Protein AF-A0A916WKF0-F1 (afdb_monomer)

Solvent-accessible surface area (backbone atoms only — not comparable to full-atom values): 34618 Å² total; per-residue (Å²): 135,82,77,78,76,77,74,80,79,65,36,36,60,25,12,51,40,21,53,18,44,50,30,34,51,40,19,74,71,40,37,93,78,22,46,13,5,66,53,19,56,45,38,47,33,17,52,50,20,20,54,53,40,40,52,51,55,50,40,33,71,77,66,76,47,75,62,64,48,57,53,49,24,54,49,45,71,58,48,49,66,57,54,53,48,52,47,52,51,53,50,54,49,38,71,71,74,48,52,72,52,57,35,35,53,52,31,49,46,48,23,33,37,67,68,44,41,25,18,62,59,54,37,68,43,88,65,43,97,85,48,97,62,92,70,62,75,53,57,79,36,21,61,55,12,35,51,53,50,46,63,55,47,51,59,51,52,51,43,50,38,43,68,73,47,43,92,46,24,84,62,49,49,59,50,54,43,51,51,49,23,54,54,10,42,53,47,6,38,55,30,36,75,70,73,42,44,47,20,70,38,31,49,64,26,50,44,24,40,23,33,47,12,28,48,48,24,49,46,63,70,72,49,81,78,77,76,56,72,65,61,31,33,52,37,13,48,53,10,51,52,31,37,55,48,40,23,62,69,35,41,91,85,46,73,58,44,33,72,61,49,47,46,30,30,52,11,43,41,32,27,56,51,23,49,70,75,42,82,69,57,60,35,38,62,37,34,40,69,70,34,31,51,44,21,71,32,26,65,40,33,64,62,34,44,53,39,38,44,58,53,42,39,77,73,70,41,87,46,72,70,47,46,53,53,36,50,51,50,18,49,50,53,9,53,49,43,33,56,65,44,48,52,37,57,69,66,68,63,78,81,64,55,34,63,58,44,42,50,51,49,51,50,54,43,51,52,50,30,52,50,28,50,51,52,41,72,65,54,74,82,47,40,44,69,66,59,68,78,71,70,71,43,86,50,51,42,41,67,53,94,53,27,58,44,62,81,56,79,61,90,74,46,65,66,46,27,36,23,65,61,33,46,63,43,70,86,46,26,78,72,36,53,40,68,50,55,84,47,32,29,21,95,81,52,37,77,35,81,42,33,22,94,84,30,86,48,34,38,33,38,28,17,7,48,47,27,48,33,43,40,43,8,48,35,51,24,18,47,78,69,40,20,25,32,34,34,50,22,24,56,87,31,55,60,37,72,56,76,44,49,40,85,100,46,102,43,63,48,90,53,47,74,61,46,43,60,51,46,55,56,49,51,61,72,64,65,39,59,29,37,39,40,22,35,68,66,64,50,65,66,52,96,48,78,85,68,74,54,74,65,56,49,51,47,38,60,66,17,29,49,63,48,49,38,56,51,37,70,72,25,55,31,35,34,42,35,58,57,54,32,43,88,52,52,44,54,51,42,40,56,78,24,24,64,39,34,62,78,55,34,23,47,32,68,66,25,49,36,65,68,59,54,52,48,44,48,52,55,21,56,76,40,78,22,34,28,34,61,52,42,62,72,57,38,67,82,38,28,58,45,42,39,40,18,27,46,40,46,33,42,37,70,40,46,13,23,71,43,24,34,37,36,11,50,40,50,40,20,54,49,66,46,64,48,70,80,80,73,89,126

Sequence (681 aa):
MQRASATPKRGDIQGLRAVAVVAVVVYHYFPAVIPGGFVGVDVFFVISGFLITLLLIKEIDLTGRISMRSFYARRLRRLLPASLTVTAATVGAALVLFGPLQKANVLEDAAWSTAYLANFHLAQSPDGYFANSDPSLFMHFWSLAVEEQYYLVWPAVLLVVALLAKRRWRLVAPVVLASALVVSLGASVALTASGSNDAYYSLGTRAWELAIGGAVAFLVFLVKRQPSAVVTSVAAAIGIVAIFSSALIFSDLTPFPSWTAAVPTVGTALVIWAGSYHHEGIASGLGVPPLRFIGDISYSLYLWHWPVLTFGVAIVGFSNPAKLALLAVSALLSVATYYGIERRGARLGISLPPARVVVIGIASTLTVVLSLIAATASFPTTGGPAVAVGGPVRVSAAVHESTIVFDKPVDIVSPGWLPQNVEPTLEALPADLADVFLGCMGITAATCVGGDPNGDTTVVLAGDSQAGHWWPAGDQAARENGWKLFGVAKSGCPLAEVPVTATQEEVESPGCSVWRSEAVARIEAIDPDLILFANRGYGYGVEDPLNMSDSEISEWEVGVSPIARSLASIAPLVYFGRFPESADDIGDCLYRNLKSVDNCATPIDIALPPADRERDIATAASVDAVYFDPSTLVCTDVCPVVDRNRIIYRDSGHFNASYSQRLSPAFAAIVASTLPPAYPR

Organism: NCBI:txid1477021

Structure (mmCIF, N/CA/C/O backbone):
data_AF-A0A916WKF0-F1
#
_entry.id   AF-A0A916WKF0-F1
#
loop_
_atom_site.group_PDB
_atom_site.id
_atom_site.type_symbol
_atom_site.label_atom_id
_atom_site.label_alt_id
_atom_site.label_comp_id
_atom_site.label_asym_id
_atom_site.label_entity_id
_atom_site.label_seq_id
_atom_site.pdbx_PDB_ins_code
_atom_site.Cartn_x
_atom_site.Cartn_y
_atom_site.Cartn_z
_atom_site.occupancy
_atom_site.B_iso_or_equiv
_atom_site.auth_seq_id
_atom_site.auth_comp_id
_atom_site.auth_asym_id
_atom_site.auth_atom_id
_atom_site.pdbx_PDB_model_num
ATOM 1 N N . MET A 1 1 ? -19.510 10.792 50.081 1.00 33.56 1 MET A N 1
ATOM 2 C CA . MET A 1 1 ? -18.792 10.408 48.845 1.00 33.56 1 MET A CA 1
ATOM 3 C C . MET A 1 1 ? -18.484 8.917 48.901 1.00 33.56 1 MET A C 1
ATOM 5 O O . MET A 1 1 ? -17.463 8.523 49.447 1.00 33.56 1 MET A O 1
ATOM 9 N N . GLN A 1 2 ? -19.405 8.075 48.429 1.00 26.81 2 GLN A N 1
ATOM 10 C CA . GLN A 1 2 ? -19.164 6.636 48.305 1.00 26.81 2 GLN A CA 1
ATOM 11 C C . GLN A 1 2 ? -18.237 6.413 47.106 1.00 26.81 2 GLN A C 1
ATOM 13 O O . GLN A 1 2 ? -18.545 6.845 45.997 1.00 26.81 2 GLN A O 1
ATOM 18 N N . ARG A 1 3 ? -17.076 5.788 47.339 1.00 27.80 3 ARG A N 1
ATOM 19 C CA . ARG A 1 3 ? -16.217 5.276 46.266 1.00 27.80 3 ARG A CA 1
ATOM 20 C C . ARG A 1 3 ? -17.064 4.308 45.440 1.00 27.80 3 ARG A C 1
ATOM 22 O O . ARG A 1 3 ? -17.469 3.276 45.964 1.00 27.80 3 ARG A O 1
ATOM 29 N N . ALA A 1 4 ? -17.350 4.658 44.187 1.00 30.16 4 ALA A N 1
ATOM 30 C CA . ALA A 1 4 ? -17.914 3.718 43.230 1.00 30.16 4 ALA A CA 1
ATOM 31 C C . ALA A 1 4 ? -17.000 2.486 43.206 1.00 30.16 4 ALA A C 1
ATOM 33 O O . ALA A 1 4 ? -15.805 2.611 42.923 1.00 30.16 4 ALA A O 1
ATOM 34 N N . SER A 1 5 ? -17.532 1.324 43.586 1.00 30.22 5 SER A N 1
ATOM 35 C CA . SER A 1 5 ? -16.819 0.060 43.473 1.00 30.22 5 SER A CA 1
ATOM 36 C C . SER A 1 5 ? -16.411 -0.113 42.011 1.00 30.22 5 SER A C 1
ATOM 38 O O . SER A 1 5 ? -17.238 -0.044 41.102 1.00 30.22 5 SER A O 1
ATOM 40 N N . ALA A 1 6 ? -15.110 -0.251 41.763 1.00 36.84 6 ALA A N 1
ATOM 41 C CA . ALA A 1 6 ? -14.618 -0.505 40.421 1.00 36.84 6 ALA A CA 1
ATOM 42 C C . ALA A 1 6 ? -15.202 -1.842 39.948 1.00 36.84 6 ALA A C 1
ATOM 44 O O . ALA A 1 6 ? -14.918 -2.884 40.536 1.00 36.84 6 ALA A O 1
ATOM 45 N N . THR A 1 7 ? -16.043 -1.813 38.913 1.00 46.66 7 THR A N 1
ATOM 46 C CA . THR A 1 7 ? -16.525 -3.025 38.239 1.00 46.66 7 THR A CA 1
ATOM 47 C C . THR A 1 7 ? -15.325 -3.916 37.885 1.00 46.66 7 THR A C 1
ATOM 49 O O . THR A 1 7 ? -14.350 -3.390 37.336 1.00 46.66 7 THR A O 1
ATOM 52 N N . PRO A 1 8 ? -15.360 -5.232 38.168 1.00 56.53 8 PRO A N 1
ATOM 53 C CA . PRO A 1 8 ? -14.263 -6.137 37.834 1.00 56.53 8 PRO A CA 1
ATOM 54 C C . PRO A 1 8 ? -13.895 -6.042 36.344 1.00 56.53 8 PRO A C 1
ATOM 56 O O . PRO A 1 8 ? -14.775 -6.060 35.480 1.00 56.53 8 PRO A O 1
ATOM 59 N N . LYS A 1 9 ? -12.597 -5.923 36.024 1.00 69.81 9 LYS A N 1
ATOM 60 C CA . LYS A 1 9 ? -12.110 -5.953 34.632 1.00 69.81 9 LYS A CA 1
ATOM 61 C C . LYS A 1 9 ? -12.491 -7.309 34.005 1.00 69.81 9 LYS A C 1
ATOM 63 O O . LYS A 1 9 ? -12.115 -8.350 34.538 1.00 69.81 9 LYS A O 1
ATOM 68 N N . ARG A 1 10 ? -13.178 -7.285 32.855 1.00 84.44 10 ARG A N 1
ATOM 69 C CA . ARG A 1 10 ? -13.470 -8.451 31.994 1.00 84.44 10 ARG A CA 1
ATOM 70 C C . ARG A 1 10 ? -12.164 -9.097 31.509 1.00 84.44 10 ARG A C 1
ATOM 72 O O . ARG A 1 10 ? -11.548 -8.618 30.556 1.00 84.44 10 ARG A O 1
ATOM 79 N N . GLY A 1 11 ? -11.699 -10.129 32.215 1.00 87.00 11 GLY A N 1
ATOM 80 C CA . GLY A 1 11 ? -10.435 -10.809 31.917 1.00 87.00 11 GLY A CA 1
ATOM 81 C C . GLY A 1 11 ? -10.449 -11.564 30.587 1.00 87.00 11 GLY A C 1
ATOM 82 O O . GLY A 1 11 ? -9.436 -11.593 29.901 1.00 87.00 11 GLY A O 1
ATOM 83 N N . ASP A 1 12 ? -11.603 -12.104 30.218 1.00 89.69 12 ASP A N 1
ATOM 84 C CA . ASP A 1 12 ? -11.891 -12.761 28.943 1.00 89.69 12 ASP A CA 1
ATOM 85 C C . ASP A 1 12 ? -11.693 -11.822 27.741 1.00 89.69 12 ASP A C 1
ATOM 87 O O . ASP A 1 12 ? -11.044 -12.197 26.771 1.00 89.69 12 ASP A O 1
ATOM 91 N N . ILE A 1 13 ? -12.154 -10.566 27.829 1.00 93.62 13 ILE A N 1
ATOM 92 C CA . ILE A 1 13 ? -11.948 -9.567 26.764 1.00 93.62 13 ILE A CA 1
ATOM 93 C C . ILE A 1 13 ? -10.464 -9.230 26.611 1.00 93.62 13 ILE A C 1
ATOM 95 O O . ILE A 1 13 ? -9.984 -9.088 25.490 1.00 93.62 13 ILE A O 1
ATOM 99 N N . GLN A 1 14 ? -9.722 -9.102 27.716 1.00 94.38 14 GLN A N 1
ATOM 100 C CA . GLN A 1 14 ? -8.277 -8.868 27.620 1.00 94.38 14 GLN A CA 1
ATOM 101 C C . GLN A 1 14 ? -7.554 -10.068 27.009 1.00 94.38 14 GLN A C 1
ATOM 103 O O . GLN A 1 14 ? -6.660 -9.878 26.193 1.00 94.38 14 GLN A O 1
ATOM 108 N N . GLY A 1 15 ? -7.985 -11.284 27.342 1.00 95.19 15 GLY A N 1
ATOM 109 C CA . GLY A 1 15 ? -7.483 -12.495 26.709 1.00 95.19 15 GLY A CA 1
ATOM 110 C C . GLY A 1 15 ? -7.750 -12.547 25.208 1.00 95.19 15 GLY A C 1
ATOM 111 O O . GLY A 1 15 ? -6.834 -12.818 24.443 1.00 95.19 15 GLY A O 1
ATOM 112 N N . LEU A 1 16 ? -8.963 -12.203 24.762 1.00 96.50 16 LEU A N 1
ATOM 113 C CA . LEU A 1 16 ? -9.280 -12.116 23.332 1.00 96.50 16 LEU A CA 1
ATOM 114 C C . LEU A 1 16 ? -8.436 -11.058 22.610 1.00 96.50 16 LEU A C 1
ATOM 116 O O . LEU A 1 16 ? -7.936 -11.325 21.524 1.00 96.50 16 LEU A O 1
ATOM 120 N N . ARG A 1 17 ? -8.209 -9.888 23.225 1.00 97.38 17 ARG A N 1
ATOM 121 C CA . ARG A 1 17 ? -7.292 -8.868 22.676 1.00 97.38 17 ARG A CA 1
ATOM 122 C C . ARG A 1 17 ? -5.861 -9.392 22.546 1.00 97.38 17 ARG A C 1
ATOM 124 O O . ARG A 1 17 ? -5.169 -9.018 21.606 1.00 97.38 17 ARG A O 1
ATOM 131 N N . ALA A 1 18 ? -5.416 -10.237 23.477 1.00 97.88 18 ALA A N 1
ATOM 132 C CA . ALA A 1 18 ? -4.106 -10.874 23.402 1.00 97.88 18 ALA A CA 1
ATOM 133 C C . ALA A 1 18 ? -4.022 -11.886 22.259 1.00 97.88 18 ALA A C 1
ATOM 135 O O . ALA A 1 18 ? -3.073 -11.836 21.487 1.00 97.88 18 ALA A O 1
ATOM 136 N N . VAL A 1 19 ? -5.023 -12.759 22.121 1.00 97.62 19 VAL A N 1
ATOM 137 C CA . VAL A 1 19 ? -5.104 -13.717 21.006 1.00 97.62 19 VAL A CA 1
ATOM 138 C C . VAL A 1 19 ? -5.082 -12.977 19.668 1.00 97.62 19 VAL A C 1
ATOM 140 O O . VAL A 1 19 ? -4.286 -13.317 18.800 1.00 97.62 19 VAL A O 1
ATOM 143 N N . ALA A 1 20 ? -5.887 -11.921 19.539 1.00 98.00 20 ALA A N 1
ATOM 144 C CA . ALA A 1 20 ? -5.977 -11.104 18.336 1.00 98.00 20 ALA A CA 1
ATOM 145 C C . ALA A 1 20 ? -4.639 -10.450 17.950 1.00 98.00 20 ALA A C 1
ATOM 147 O O . ALA A 1 20 ? -4.182 -10.619 16.824 1.00 98.00 20 ALA A O 1
ATOM 148 N N . VAL A 1 21 ? -3.973 -9.740 18.876 1.00 98.25 21 VAL A N 1
ATOM 149 C CA . VAL A 1 21 ? -2.690 -9.083 18.554 1.00 98.25 21 VAL A CA 1
ATOM 150 C C . VAL A 1 21 ? -1.584 -10.094 18.282 1.00 98.25 21 VAL A C 1
ATOM 152 O O . VAL A 1 21 ? -0.774 -9.867 17.394 1.00 98.25 21 VAL A O 1
ATOM 155 N N . VAL A 1 22 ? -1.546 -11.216 19.008 1.00 98.00 22 VAL A N 1
ATOM 156 C CA . VAL A 1 22 ? -0.531 -12.253 18.785 1.00 98.00 22 VAL A CA 1
ATOM 157 C C . VAL A 1 22 ? -0.706 -12.880 17.407 1.00 98.00 22 VAL A C 1
ATOM 159 O O . VAL A 1 22 ? 0.288 -13.031 16.709 1.00 98.00 22 VAL A O 1
ATOM 162 N N . ALA A 1 23 ? -1.939 -13.180 16.988 1.00 97.62 23 ALA A N 1
ATOM 163 C CA . ALA A 1 23 ? -2.206 -13.701 15.650 1.00 97.62 23 ALA A CA 1
ATOM 164 C C . ALA A 1 23 ? -1.694 -12.746 14.558 1.00 97.62 23 ALA A C 1
ATOM 166 O O . ALA A 1 23 ? -0.953 -13.177 13.681 1.00 97.62 23 ALA A O 1
ATOM 167 N N . VAL A 1 24 ? -1.995 -11.446 14.669 1.00 97.25 24 VAL A N 1
ATOM 168 C CA . VAL A 1 24 ? -1.530 -10.432 13.706 1.00 97.25 24 VAL A CA 1
ATOM 169 C C . VAL A 1 24 ? -0.006 -10.309 13.699 1.00 97.25 24 VAL A C 1
ATOM 171 O O . VAL A 1 24 ? 0.615 -10.296 12.642 1.00 97.25 24 VAL A O 1
ATOM 174 N N . VAL A 1 25 ? 0.621 -10.214 14.873 1.00 97.44 25 VAL A N 1
ATOM 175 C CA . VAL A 1 25 ? 2.077 -10.045 14.973 1.00 97.44 25 VAL A CA 1
ATOM 176 C C . VAL A 1 25 ? 2.805 -11.271 14.428 1.00 97.44 25 VAL A C 1
ATOM 178 O O . VAL A 1 25 ? 3.764 -11.125 13.678 1.00 97.44 25 VAL A O 1
ATOM 181 N N . VAL A 1 26 ? 2.352 -12.478 14.772 1.00 95.75 26 VAL A N 1
ATOM 182 C CA . VAL A 1 26 ? 2.972 -13.710 14.274 1.00 95.75 26 VAL A CA 1
ATOM 183 C C . VAL A 1 26 ? 2.757 -13.861 12.774 1.00 95.75 26 VAL A C 1
ATOM 185 O O . VAL A 1 26 ? 3.702 -14.248 12.107 1.00 95.75 26 VAL A O 1
ATOM 188 N N . TYR A 1 27 ? 1.591 -13.497 12.234 1.00 92.62 27 TYR A N 1
ATOM 189 C CA . TYR A 1 27 ? 1.362 -13.486 10.787 1.00 92.62 27 TYR A CA 1
ATOM 190 C C . TYR A 1 27 ? 2.387 -12.624 10.044 1.00 92.62 27 TYR A C 1
ATOM 192 O O . TYR A 1 27 ? 2.989 -13.087 9.086 1.00 92.62 27 TYR A O 1
ATOM 200 N N . HIS A 1 28 ? 2.660 -11.409 10.523 1.00 91.00 28 HIS A N 1
ATOM 201 C CA . HIS A 1 28 ? 3.621 -10.537 9.848 1.00 91.00 28 HIS A CA 1
ATOM 202 C C . HIS A 1 28 ? 5.078 -11.011 9.993 1.00 91.00 28 HIS A C 1
ATOM 204 O O . HIS A 1 28 ? 5.853 -10.919 9.049 1.00 91.00 28 HIS A O 1
ATOM 210 N N . TYR A 1 29 ? 5.477 -11.529 11.159 1.00 92.25 29 TYR A N 1
ATOM 211 C CA . TYR A 1 29 ? 6.860 -11.978 11.373 1.00 92.25 29 TYR A CA 1
ATOM 212 C C . TYR A 1 29 ? 7.134 -13.380 10.802 1.00 92.25 29 TYR A C 1
ATOM 214 O O . TYR A 1 29 ? 8.215 -13.647 10.278 1.00 92.25 29 TYR A O 1
ATOM 222 N N . PHE A 1 30 ? 6.169 -14.287 10.930 1.00 90.94 30 PHE A N 1
ATOM 223 C CA . PHE A 1 30 ? 6.269 -15.710 10.611 1.00 90.94 30 PHE A CA 1
ATOM 224 C C . PHE A 1 30 ? 4.986 -16.189 9.905 1.00 90.94 30 PHE A C 1
ATOM 226 O O . PHE A 1 30 ? 4.244 -17.003 10.471 1.00 90.94 30 PHE A O 1
ATOM 233 N N . PRO A 1 31 ? 4.717 -15.719 8.672 1.00 84.56 31 PRO A N 1
ATOM 234 C CA . PRO A 1 31 ? 3.474 -16.018 7.956 1.00 84.56 31 PRO A CA 1
ATOM 235 C C . PRO A 1 31 ? 3.239 -17.523 7.781 1.00 84.56 31 PRO A C 1
ATOM 237 O O . PRO A 1 31 ? 2.120 -17.989 7.957 1.00 84.56 31 PRO A O 1
ATOM 240 N N . ALA A 1 32 ? 4.296 -18.317 7.582 1.00 84.62 32 ALA A N 1
ATOM 241 C CA . ALA A 1 32 ? 4.199 -19.777 7.484 1.00 84.62 32 ALA A CA 1
ATOM 242 C C . ALA A 1 32 ? 3.684 -20.478 8.763 1.00 84.62 32 ALA A C 1
ATOM 244 O O . ALA A 1 32 ? 3.214 -21.611 8.699 1.00 84.62 32 ALA A O 1
ATOM 245 N N . VAL A 1 33 ? 3.781 -19.840 9.938 1.00 89.44 33 VAL A N 1
ATOM 246 C CA . VAL A 1 33 ? 3.354 -20.435 11.219 1.00 89.44 33 VAL A CA 1
ATOM 247 C C . VAL A 1 33 ? 1.864 -20.204 11.473 1.00 89.44 33 VAL A C 1
ATOM 249 O O . VAL A 1 33 ? 1.182 -21.088 11.988 1.00 89.44 33 VAL A O 1
ATOM 252 N N . ILE A 1 34 ? 1.363 -19.009 11.150 1.00 91.69 34 ILE A N 1
ATOM 253 C CA . ILE A 1 34 ? -0.045 -18.619 11.321 1.00 91.69 34 ILE A CA 1
ATOM 254 C C . ILE A 1 34 ? -0.481 -17.859 10.055 1.00 91.69 34 ILE A C 1
ATOM 256 O O . ILE A 1 34 ? -0.586 -16.628 10.093 1.00 91.69 34 ILE A O 1
ATOM 260 N N . PRO A 1 35 ? -0.720 -18.566 8.933 1.00 84.00 35 PRO A N 1
ATOM 261 C CA . PRO A 1 35 ? -0.980 -17.941 7.630 1.00 84.00 35 PRO A CA 1
ATOM 262 C C . PRO A 1 35 ? -2.268 -17.114 7.614 1.00 84.00 35 PRO A C 1
ATOM 264 O O . PRO A 1 35 ? -2.379 -16.139 6.879 1.00 84.00 35 PRO A O 1
ATOM 267 N N . GLY A 1 36 ? -3.220 -17.445 8.487 1.00 90.75 36 GLY A N 1
ATOM 268 C CA . GLY A 1 36 ? -4.483 -16.735 8.637 1.00 90.75 36 GLY A CA 1
ATOM 269 C C . GLY A 1 36 ? -4.462 -15.695 9.750 1.00 90.75 36 GLY A C 1
ATOM 270 O O . GLY A 1 36 ? -5.522 -15.246 10.174 1.00 90.75 36 GLY A O 1
ATOM 271 N N . GLY A 1 37 ? -3.307 -15.334 10.317 1.00 94.31 37 GLY A N 1
ATOM 272 C CA . GLY A 1 37 ? -3.269 -14.501 11.526 1.00 94.31 37 GLY A CA 1
ATOM 273 C C . GLY A 1 37 ? -3.781 -13.067 11.328 1.00 94.31 37 GLY A C 1
ATOM 274 O O . GLY A 1 37 ? -4.143 -12.416 12.313 1.00 94.31 37 GLY A O 1
ATOM 275 N N . PHE A 1 38 ? -3.932 -12.609 10.078 1.00 91.94 38 PHE A N 1
ATOM 276 C CA . PHE A 1 38 ? -4.625 -11.361 9.733 1.00 91.94 38 PHE A CA 1
ATOM 277 C C . PHE A 1 38 ? -6.067 -11.298 10.273 1.00 91.94 38 PHE A C 1
ATOM 279 O O . PHE A 1 38 ? -6.531 -10.207 10.613 1.00 91.94 38 PHE A O 1
ATOM 286 N N . VAL A 1 39 ? -6.735 -12.445 10.489 1.00 96.38 39 VAL A N 1
ATOM 287 C CA . VAL A 1 39 ? -8.089 -12.509 11.084 1.00 96.38 39 VAL A CA 1
ATOM 288 C C . VAL A 1 39 ? -8.160 -11.950 12.509 1.00 96.38 39 VAL A C 1
ATOM 290 O O . VAL A 1 39 ? -9.243 -11.711 13.046 1.00 96.38 39 VAL A O 1
ATOM 293 N N . GLY A 1 40 ? -7.012 -11.743 13.165 1.00 97.12 40 GLY A N 1
ATOM 294 C CA . GLY A 1 40 ? -6.954 -11.079 14.463 1.00 97.12 40 GLY A CA 1
ATOM 295 C C . GLY A 1 40 ? -7.508 -9.648 14.426 1.00 97.12 40 GLY A C 1
ATOM 296 O O . GLY A 1 40 ? -8.046 -9.185 15.433 1.00 97.12 40 GLY A O 1
ATOM 297 N N . VAL A 1 41 ? -7.459 -8.959 13.281 1.00 96.75 41 VAL A N 1
ATOM 298 C CA . VAL A 1 41 ? -8.089 -7.636 13.112 1.00 96.75 41 VAL A CA 1
ATOM 299 C C . VAL A 1 41 ? -9.615 -7.732 13.233 1.00 96.75 41 VAL A C 1
ATOM 301 O O . VAL A 1 41 ? -10.228 -6.942 13.951 1.00 96.75 41 VAL A O 1
ATOM 304 N N . ASP A 1 42 ? -10.228 -8.751 12.641 1.00 97.75 42 ASP A N 1
ATOM 305 C CA . ASP A 1 42 ? -11.672 -9.002 12.697 1.00 97.75 42 ASP A CA 1
ATOM 306 C C . ASP A 1 42 ? -12.130 -9.318 14.135 1.00 97.75 42 ASP A C 1
ATOM 308 O O . ASP A 1 42 ? -13.171 -8.848 14.609 1.00 97.75 42 ASP A O 1
ATOM 312 N N . VAL A 1 43 ? -11.301 -10.049 14.893 1.00 98.25 43 VAL A N 1
ATOM 313 C CA . VAL A 1 43 ? -11.505 -10.264 16.338 1.00 98.25 43 VAL A CA 1
ATOM 314 C C . VAL A 1 43 ? -11.507 -8.919 17.081 1.00 98.25 43 VAL A C 1
ATOM 316 O O . VAL A 1 43 ? -12.377 -8.683 17.929 1.00 98.25 43 VAL A O 1
ATOM 319 N N . PHE A 1 44 ? -10.581 -8.004 16.761 1.00 97.88 44 PHE A N 1
ATOM 320 C CA . PHE A 1 44 ? -10.573 -6.652 17.333 1.00 97.88 44 PHE A CA 1
ATOM 321 C C . PHE A 1 44 ? -11.828 -5.857 16.976 1.00 97.88 44 PHE A C 1
ATOM 323 O O . PHE A 1 44 ? -12.419 -5.247 17.869 1.00 97.88 44 PHE A O 1
ATOM 330 N N . PHE A 1 45 ? -12.279 -5.904 15.725 1.00 98.12 45 PHE A N 1
ATOM 331 C CA . PHE A 1 45 ? -13.492 -5.225 15.272 1.00 98.12 45 PHE A CA 1
ATOM 332 C C . PHE A 1 45 ? -14.733 -5.674 16.048 1.00 98.12 45 PHE A C 1
ATOM 334 O O . PHE A 1 45 ? -15.473 -4.826 16.559 1.00 98.12 45 PHE A O 1
ATOM 341 N N . VAL A 1 46 ? -14.915 -6.978 16.275 1.00 98.56 46 VAL A N 1
ATOM 342 C CA . VAL A 1 46 ? -16.028 -7.488 17.096 1.00 98.56 46 VAL A CA 1
ATOM 343 C C . VAL A 1 46 ? -15.920 -7.013 18.554 1.00 98.56 46 VAL A C 1
ATOM 345 O O . VAL A 1 46 ? -16.914 -6.570 19.142 1.00 98.56 46 VAL A O 1
ATOM 348 N N . ILE A 1 47 ? -14.725 -7.050 19.159 1.00 97.75 47 ILE A N 1
ATOM 349 C CA . ILE A 1 47 ? -14.503 -6.547 20.530 1.00 97.75 47 ILE A CA 1
ATOM 350 C C . ILE A 1 47 ? -14.862 -5.059 20.624 1.00 97.75 47 ILE A C 1
ATOM 352 O O . ILE A 1 47 ? -15.560 -4.633 21.553 1.00 97.75 47 ILE A O 1
ATOM 356 N N . SER A 1 48 ? -14.397 -4.270 19.663 1.00 96.75 48 SER A N 1
ATOM 357 C CA . SER A 1 48 ? -14.597 -2.827 19.578 1.00 96.75 48 SER A CA 1
ATOM 358 C C . SER A 1 48 ? -16.068 -2.461 19.400 1.00 96.75 48 SER A C 1
ATOM 360 O O . SER A 1 48 ? -16.603 -1.645 20.163 1.00 96.75 48 SER A O 1
ATOM 362 N N . GLY A 1 49 ? -16.762 -3.151 18.494 1.00 97.62 49 GLY A N 1
ATOM 363 C CA . GLY A 1 49 ? -18.201 -3.039 18.296 1.00 97.62 49 GLY A CA 1
ATOM 364 C C . GLY A 1 49 ? -19.001 -3.326 19.567 1.00 97.62 49 GLY A C 1
ATOM 365 O O . GLY A 1 49 ? -19.883 -2.543 19.939 1.00 97.62 49 GLY A O 1
ATOM 366 N N . PHE A 1 50 ? -18.652 -4.395 20.293 1.00 98.00 50 PHE A N 1
ATOM 367 C CA . PHE A 1 50 ? -19.294 -4.759 21.558 1.00 98.00 50 PHE A CA 1
ATOM 368 C C . PHE A 1 50 ? -19.081 -3.705 22.648 1.00 98.00 50 PHE A C 1
ATOM 370 O O . PHE A 1 50 ? -20.047 -3.223 23.248 1.00 98.00 50 PHE A O 1
ATOM 377 N N . LEU A 1 51 ? -17.828 -3.324 22.909 1.00 95.62 51 LEU A N 1
ATOM 378 C CA . LEU A 1 51 ? -17.483 -2.417 24.005 1.00 95.62 51 LEU A CA 1
ATOM 379 C C . LEU A 1 51 ? -18.089 -1.027 23.813 1.00 95.62 51 LEU A C 1
ATOM 381 O O . LEU A 1 51 ? -18.651 -0.470 24.761 1.00 95.62 51 LEU A O 1
ATOM 385 N N . ILE A 1 52 ? -17.990 -0.470 22.604 1.00 95.31 52 ILE A N 1
ATOM 386 C CA . ILE A 1 52 ? -18.514 0.866 22.319 1.00 95.31 52 ILE A CA 1
ATOM 387 C C . ILE A 1 52 ? -20.037 0.866 22.319 1.00 95.31 52 ILE A C 1
ATOM 389 O O . ILE A 1 52 ? -20.634 1.718 22.977 1.00 95.31 52 ILE A O 1
ATOM 393 N N . THR A 1 53 ? -20.679 -0.114 21.681 1.00 97.19 53 THR A N 1
ATOM 394 C CA . THR A 1 53 ? -22.146 -0.192 21.680 1.00 97.19 53 THR A CA 1
ATOM 395 C C . THR A 1 53 ? -22.683 -0.361 23.096 1.00 97.19 53 THR A C 1
ATOM 397 O O . THR A 1 53 ? -23.567 0.393 23.498 1.00 97.19 53 THR A O 1
ATOM 400 N N . LEU A 1 54 ? -22.113 -1.268 23.899 1.00 96.12 54 LEU A N 1
ATOM 401 C CA . LEU A 1 54 ? -22.554 -1.494 25.278 1.00 96.12 54 LEU A CA 1
ATOM 402 C C . LEU A 1 54 ? -22.373 -0.250 26.158 1.00 96.12 54 LEU A C 1
ATOM 404 O O . LEU A 1 54 ? -23.210 0.020 27.021 1.00 96.12 54 LEU A O 1
ATOM 408 N N . LEU A 1 55 ? -21.290 0.505 25.956 1.00 94.44 55 LEU A N 1
ATOM 409 C CA . LEU A 1 55 ? -21.053 1.763 26.659 1.00 94.44 55 LEU A CA 1
ATOM 410 C C . LEU A 1 55 ? -22.128 2.800 26.308 1.00 94.44 55 LEU A C 1
ATOM 412 O O . LEU A 1 55 ? -22.710 3.397 27.213 1.00 94.44 55 LEU A O 1
ATOM 416 N N . LEU A 1 56 ? -22.413 2.988 25.018 1.00 94.88 56 LEU A N 1
ATOM 417 C CA . LEU A 1 56 ? -23.350 4.003 24.530 1.00 94.88 56 LEU A CA 1
ATOM 418 C C . LEU A 1 56 ? -24.792 3.699 24.933 1.00 94.88 56 LEU A C 1
ATOM 420 O O . LEU A 1 56 ? -25.482 4.581 25.438 1.00 94.88 56 LEU A O 1
ATOM 424 N N . ILE A 1 57 ? -25.244 2.454 24.770 1.00 95.94 57 ILE A N 1
ATOM 425 C CA . ILE A 1 57 ? -26.621 2.078 25.120 1.00 95.94 57 ILE A CA 1
ATOM 426 C C . ILE A 1 57 ? -26.863 2.175 26.629 1.00 95.94 57 ILE A C 1
ATOM 428 O O . ILE A 1 57 ? -27.945 2.586 27.034 1.00 95.94 57 ILE A O 1
ATOM 432 N N . LYS A 1 58 ? -25.854 1.887 27.467 1.00 94.50 58 LYS A N 1
ATOM 433 C CA . LYS A 1 58 ? -25.926 2.126 28.918 1.00 94.50 58 LYS A CA 1
ATOM 434 C C . LYS A 1 58 ? -25.984 3.618 29.253 1.00 94.50 58 LYS A C 1
ATOM 436 O O . LYS A 1 58 ? -26.714 4.000 30.159 1.00 94.50 58 LYS A O 1
ATOM 441 N N . GLU A 1 59 ? -25.241 4.465 28.541 1.00 93.88 59 GLU A N 1
ATOM 442 C CA . GLU A 1 59 ? -25.286 5.922 28.740 1.00 93.88 59 GLU A CA 1
ATOM 443 C C . GLU A 1 59 ? -26.657 6.504 28.357 1.00 93.88 59 GLU A C 1
ATOM 445 O O . GLU A 1 59 ? -27.225 7.285 29.128 1.00 93.88 59 GLU A O 1
ATOM 450 N N . ILE A 1 60 ? -27.224 6.062 27.227 1.00 93.06 60 ILE A N 1
ATOM 451 C CA . ILE A 1 60 ? -28.591 6.409 26.812 1.00 93.06 60 ILE A CA 1
ATOM 452 C C . ILE A 1 60 ? -29.596 5.950 27.869 1.00 93.06 60 ILE A C 1
ATOM 454 O O . ILE A 1 60 ? -30.483 6.715 28.237 1.00 93.06 60 ILE A O 1
ATOM 458 N N . ASP A 1 61 ? -29.464 4.721 28.367 1.00 92.25 61 ASP A N 1
ATOM 459 C CA . ASP A 1 61 ? -30.385 4.161 29.355 1.00 92.25 61 ASP A CA 1
ATOM 460 C C . ASP A 1 61 ? -30.396 4.949 30.668 1.00 92.25 61 ASP A C 1
ATOM 462 O O . ASP A 1 61 ? -31.455 5.224 31.227 1.00 92.25 61 ASP A O 1
ATOM 466 N N . LEU A 1 62 ? -29.211 5.352 31.131 1.00 92.62 62 LEU A N 1
ATOM 467 C CA . LEU A 1 62 ? -29.038 6.064 32.393 1.00 92.62 62 LEU A CA 1
ATOM 468 C C . LEU A 1 62 ? -29.381 7.553 32.299 1.00 92.62 62 LEU A C 1
ATOM 470 O O . LEU A 1 62 ? -29.845 8.133 33.277 1.00 92.62 62 LEU A O 1
ATOM 474 N N . THR A 1 63 ? -29.106 8.198 31.162 1.00 89.88 63 THR A N 1
ATOM 475 C CA . THR A 1 63 ? -29.139 9.670 31.061 1.00 89.88 63 THR A CA 1
ATOM 476 C C . THR A 1 63 ? -30.090 10.215 29.998 1.00 89.88 63 THR A C 1
ATOM 478 O O . THR A 1 63 ? -30.317 11.423 29.948 1.00 89.88 63 THR A O 1
ATOM 481 N N . GLY A 1 64 ? -30.636 9.357 29.134 1.00 85.75 64 GLY A N 1
ATOM 482 C CA . GLY A 1 64 ? -31.475 9.740 27.996 1.00 85.75 64 GLY A CA 1
ATOM 483 C C . GLY A 1 64 ? -30.729 10.445 26.858 1.00 85.75 64 GLY A C 1
ATOM 484 O O . GLY A 1 64 ? -31.368 10.920 25.923 1.00 85.75 64 GLY A O 1
ATOM 485 N N . ARG A 1 65 ? -29.396 10.549 26.925 1.00 87.06 65 ARG A N 1
ATOM 486 C CA . ARG A 1 65 ? -28.554 11.269 25.956 1.00 87.06 65 ARG A CA 1
ATOM 487 C C . ARG A 1 65 ? -27.190 10.595 25.797 1.00 87.06 65 ARG A C 1
ATOM 489 O O . ARG A 1 65 ? -26.800 9.790 26.632 1.00 87.06 65 ARG A O 1
ATOM 496 N N . ILE A 1 66 ? -26.458 10.958 24.743 1.00 90.38 66 ILE A N 1
ATOM 497 C CA . ILE A 1 66 ? -25.041 10.601 24.558 1.00 90.38 66 ILE A CA 1
ATOM 498 C C . ILE A 1 66 ? -24.207 11.880 24.631 1.00 90.38 66 ILE A C 1
ATOM 500 O O . ILE A 1 66 ? -24.451 12.832 23.887 1.00 90.38 66 ILE A O 1
ATOM 504 N N . SER A 1 67 ? -23.192 11.914 25.496 1.00 90.75 67 SER A N 1
ATOM 505 C CA . SER A 1 67 ? -22.195 12.984 25.507 1.00 90.75 67 SER A CA 1
ATOM 506 C C . SER A 1 67 ? -21.045 12.674 24.546 1.00 90.75 67 SER A C 1
ATOM 508 O O . SER A 1 67 ? -20.027 12.094 24.935 1.00 90.75 67 SER A O 1
ATOM 510 N N . MET A 1 68 ? -21.161 13.145 23.300 1.00 90.69 68 MET A N 1
ATOM 511 C CA . MET A 1 68 ? -20.115 12.985 22.273 1.00 90.69 68 MET A CA 1
ATOM 512 C C . MET A 1 68 ? -18.756 13.520 22.744 1.00 90.69 68 MET A C 1
ATOM 514 O O . MET A 1 68 ? -17.726 12.870 22.596 1.00 90.69 68 MET A O 1
ATOM 518 N N . ARG A 1 69 ? -18.744 14.676 23.417 1.00 91.75 69 ARG A N 1
ATOM 519 C CA . ARG A 1 69 ? -17.507 15.282 23.940 1.00 91.75 69 ARG A CA 1
ATOM 520 C C . ARG A 1 69 ? -16.829 14.388 24.977 1.00 91.75 69 ARG A C 1
ATOM 522 O O . ARG A 1 69 ? -15.613 14.227 24.951 1.00 91.75 69 ARG A O 1
ATOM 529 N N . SER A 1 70 ? -17.603 13.806 25.894 1.00 90.38 70 SER A N 1
ATOM 530 C CA . SER A 1 70 ? -17.068 12.898 26.917 1.00 90.38 70 SER A CA 1
ATOM 531 C C . SER A 1 70 ? -16.568 11.593 26.308 1.00 90.38 70 SER A C 1
ATOM 533 O O . SER A 1 70 ? -15.555 11.066 26.768 1.00 90.38 70 SER A O 1
ATOM 535 N N . PHE A 1 71 ? -17.260 11.095 25.282 1.00 90.81 71 PHE A N 1
ATOM 536 C CA . PHE A 1 71 ? -16.869 9.915 24.524 1.00 90.81 71 PHE A CA 1
ATOM 537 C C . PHE A 1 71 ? -15.495 10.100 23.863 1.00 90.81 71 PHE A C 1
ATOM 539 O O . PHE A 1 71 ? -14.551 9.401 24.244 1.00 90.81 71 PHE A O 1
ATOM 546 N N . TYR A 1 72 ? -15.335 11.107 22.997 1.00 90.94 72 TYR A N 1
ATOM 547 C CA . TYR A 1 72 ? -14.065 11.349 22.300 1.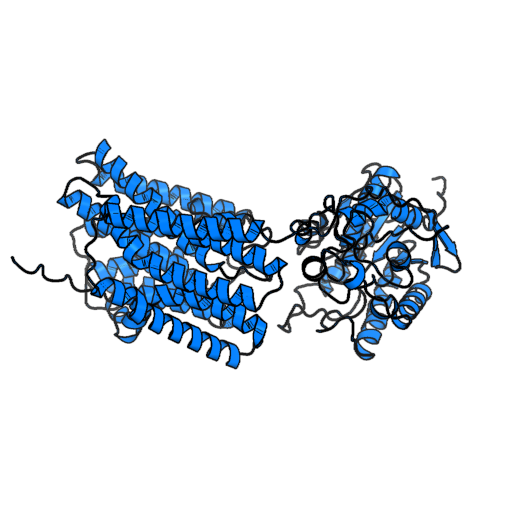00 90.94 72 TYR A CA 1
ATOM 548 C C . TYR A 1 72 ? -12.935 11.747 23.241 1.00 90.94 72 TYR A C 1
ATOM 550 O O . TYR A 1 72 ? -11.813 11.282 23.078 1.00 90.94 72 TYR A O 1
ATOM 558 N N . ALA A 1 73 ? -13.212 12.524 24.292 1.00 91.25 73 ALA A N 1
ATOM 559 C CA . ALA A 1 73 ? -12.176 12.878 25.258 1.00 91.25 73 ALA A CA 1
ATOM 560 C C . ALA A 1 73 ? -11.554 11.643 25.935 1.00 91.25 73 ALA A C 1
ATOM 562 O O . ALA A 1 73 ? -10.364 11.640 26.240 1.00 91.25 73 ALA A O 1
ATOM 563 N N . ARG A 1 74 ? -12.334 10.583 26.203 1.00 88.38 74 ARG A N 1
ATOM 564 C CA . ARG A 1 74 ? -11.791 9.323 26.746 1.00 88.38 74 ARG A CA 1
ATOM 565 C C . ARG A 1 74 ? -10.910 8.602 25.731 1.00 88.38 74 ARG A C 1
ATOM 567 O O . ARG A 1 74 ? -9.857 8.110 26.123 1.00 88.38 74 ARG A O 1
ATOM 574 N N . ARG A 1 75 ? -11.329 8.562 24.464 1.00 89.25 75 ARG A N 1
ATOM 575 C CA . ARG A 1 75 ? -10.594 7.902 23.379 1.00 89.25 75 ARG A CA 1
ATOM 576 C C . ARG A 1 75 ? -9.277 8.624 23.083 1.00 89.25 75 ARG A C 1
ATOM 578 O O . ARG A 1 75 ? -8.226 8.000 23.168 1.00 89.25 75 ARG A O 1
ATOM 585 N N . LEU A 1 76 ? -9.315 9.947 22.908 1.00 90.94 76 LEU A N 1
ATOM 586 C CA . LEU A 1 76 ? -8.134 10.780 22.657 1.00 90.94 76 LEU A CA 1
ATOM 587 C C . LEU A 1 76 ? -7.087 10.654 23.770 1.00 90.94 76 LEU A C 1
ATOM 589 O O . LEU A 1 76 ? -5.918 10.465 23.473 1.00 90.94 76 LEU A O 1
ATOM 593 N N . ARG A 1 77 ? -7.486 10.667 25.053 1.00 88.44 77 ARG A N 1
ATOM 594 C CA . ARG A 1 77 ? -6.535 10.461 26.168 1.00 88.44 77 ARG A CA 1
ATOM 595 C C . ARG A 1 77 ? -5.870 9.088 26.160 1.00 88.44 77 ARG A C 1
ATOM 597 O O . ARG A 1 77 ? -4.795 8.944 26.731 1.00 88.44 77 ARG A O 1
ATOM 604 N N . ARG A 1 78 ? -6.550 8.082 25.611 1.00 86.88 78 ARG A N 1
ATOM 605 C CA . ARG A 1 78 ? -6.083 6.698 25.615 1.00 86.88 78 ARG A CA 1
ATOM 606 C C . ARG A 1 78 ? -5.189 6.401 24.414 1.00 86.88 78 ARG A C 1
ATOM 608 O O . ARG A 1 78 ? -4.170 5.756 24.598 1.00 86.88 78 ARG A O 1
ATOM 615 N N . LEU A 1 79 ? -5.582 6.840 23.220 1.00 90.88 79 LEU A N 1
ATOM 616 C CA . LEU A 1 79 ? -4.967 6.387 21.971 1.00 90.88 79 LEU A CA 1
ATOM 617 C C . LEU A 1 79 ? -3.950 7.362 21.389 1.00 90.88 79 LEU A C 1
ATOM 619 O O . LEU A 1 79 ? -2.868 6.935 20.986 1.00 90.88 79 LEU A O 1
ATOM 623 N N . LEU A 1 80 ? -4.290 8.655 21.374 1.00 92.75 80 LEU A N 1
ATOM 624 C CA . LEU A 1 80 ? -3.537 9.667 20.636 1.00 92.75 80 LEU A CA 1
ATOM 625 C C . LEU A 1 80 ? -2.075 9.807 21.103 1.00 92.75 80 LEU A C 1
ATOM 627 O O . LEU A 1 80 ? -1.198 9.890 20.250 1.00 92.75 80 LEU A O 1
ATOM 631 N N . PRO A 1 81 ? -1.749 9.795 22.415 1.00 93.75 81 PRO A N 1
ATOM 632 C CA . PRO A 1 81 ? -0.359 9.943 22.843 1.00 93.75 81 PRO A CA 1
ATOM 633 C C . PRO A 1 81 ? 0.559 8.824 22.340 1.00 93.75 81 PRO A C 1
ATOM 635 O O . PRO A 1 81 ? 1.691 9.097 21.945 1.00 93.75 81 PRO A O 1
ATOM 638 N N . ALA A 1 82 ? 0.089 7.571 22.349 1.00 94.94 82 ALA A N 1
ATOM 639 C CA . ALA A 1 82 ? 0.906 6.451 21.895 1.00 94.94 82 ALA A CA 1
ATOM 640 C C . ALA A 1 82 ? 1.032 6.446 20.365 1.00 94.94 82 ALA A C 1
ATOM 642 O O . ALA A 1 82 ? 2.147 6.312 19.872 1.00 94.94 82 ALA A O 1
ATOM 643 N N . SER A 1 83 ? -0.060 6.682 19.621 1.00 95.75 83 SER A N 1
ATOM 644 C CA . SER A 1 83 ? 0.001 6.724 18.151 1.00 95.75 83 SER A CA 1
ATOM 645 C C . SER A 1 83 ? 0.914 7.839 17.646 1.00 95.75 83 SER A C 1
ATOM 647 O O . SER A 1 83 ? 1.747 7.586 16.780 1.00 95.75 83 SER A O 1
ATOM 649 N N . LEU A 1 84 ? 0.844 9.042 18.230 1.00 95.88 84 LEU A N 1
ATOM 650 C CA . LEU A 1 84 ? 1.749 10.143 17.877 1.00 95.88 84 LEU A CA 1
ATOM 651 C C . LEU A 1 84 ? 3.208 9.836 18.231 1.00 95.88 84 LEU A C 1
ATOM 653 O O . LEU A 1 84 ? 4.102 10.232 17.493 1.00 95.88 84 LEU A O 1
ATOM 657 N N . THR A 1 85 ? 3.460 9.115 19.329 1.00 96.50 85 THR A N 1
ATOM 658 C CA . THR A 1 85 ? 4.826 8.719 19.7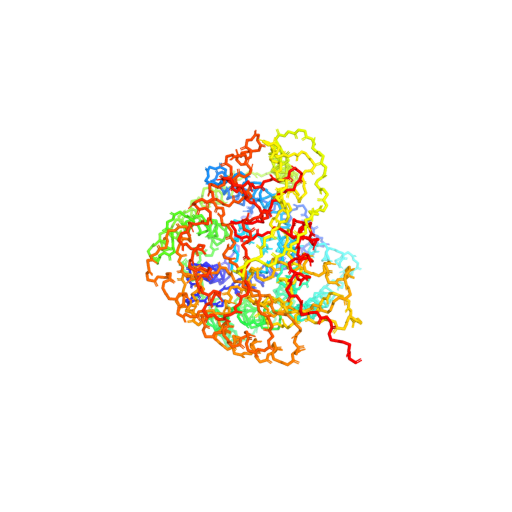07 1.00 96.50 85 THR A CA 1
ATOM 659 C C . THR A 1 85 ? 5.417 7.749 18.692 1.00 96.50 85 THR A C 1
ATOM 661 O O . THR A 1 85 ? 6.534 7.964 18.229 1.00 96.50 85 THR A O 1
ATOM 664 N N . VAL A 1 86 ? 4.670 6.703 18.322 1.00 97.31 86 VAL A N 1
ATOM 665 C CA . VAL A 1 86 ? 5.132 5.735 17.317 1.00 97.31 86 VAL A CA 1
ATOM 666 C C . VAL A 1 86 ? 5.288 6.405 15.957 1.00 97.31 86 VAL A C 1
ATOM 668 O O . VAL A 1 86 ? 6.294 6.186 15.293 1.00 97.31 86 VAL A O 1
ATOM 671 N N . THR A 1 87 ? 4.363 7.292 15.581 1.00 97.31 87 THR A N 1
ATOM 672 C CA . THR A 1 87 ? 4.458 8.063 14.332 1.00 97.31 87 THR A CA 1
ATOM 673 C C . THR A 1 87 ? 5.713 8.924 14.304 1.00 97.31 87 THR A C 1
ATOM 675 O O . THR A 1 87 ? 6.486 8.841 13.357 1.00 97.31 87 THR A O 1
ATOM 678 N N . ALA A 1 88 ? 5.975 9.695 15.362 1.00 97.38 88 ALA A N 1
ATOM 679 C CA . ALA A 1 88 ? 7.162 10.541 15.443 1.00 97.38 88 ALA A CA 1
ATOM 680 C C . ALA A 1 88 ? 8.464 9.726 15.417 1.00 97.38 88 ALA A C 1
ATOM 682 O O . ALA A 1 88 ? 9.416 10.122 14.750 1.00 97.38 88 ALA A O 1
ATOM 683 N N . ALA A 1 89 ? 8.509 8.584 16.109 1.00 97.19 89 ALA A N 1
ATOM 684 C CA . ALA A 1 89 ? 9.673 7.704 16.096 1.00 97.19 89 ALA A CA 1
ATOM 685 C C . ALA A 1 89 ? 9.902 7.063 14.718 1.00 97.19 89 ALA A C 1
ATOM 687 O O . ALA A 1 89 ? 11.036 7.021 14.251 1.00 97.19 89 ALA A O 1
ATOM 688 N N . THR A 1 90 ? 8.830 6.619 14.057 1.00 96.19 90 THR A N 1
ATOM 689 C CA . THR A 1 90 ? 8.874 5.999 12.723 1.00 96.19 90 THR A CA 1
ATOM 690 C C . THR A 1 90 ? 9.318 7.011 11.669 1.00 96.19 90 THR A C 1
ATOM 692 O O . THR A 1 90 ? 10.253 6.742 10.920 1.00 96.19 90 THR A O 1
ATOM 695 N N . VAL A 1 91 ? 8.731 8.215 11.668 1.00 96.00 91 VAL A N 1
ATOM 696 C CA . VAL A 1 91 ? 9.159 9.320 10.795 1.00 96.00 91 VAL A CA 1
ATOM 697 C C . VAL A 1 91 ? 10.608 9.705 11.087 1.00 96.00 91 VAL A C 1
ATOM 699 O O . VAL A 1 91 ? 11.402 9.828 10.163 1.00 96.00 91 VAL A O 1
ATOM 702 N N . GLY A 1 92 ? 10.987 9.854 12.359 1.00 95.56 92 GLY A N 1
ATOM 703 C CA . GLY A 1 92 ? 12.358 10.187 12.743 1.00 95.56 92 GLY A CA 1
ATOM 704 C C . GLY A 1 92 ? 13.381 9.165 12.241 1.00 95.56 92 GLY A C 1
ATOM 705 O O . GLY A 1 92 ? 14.420 9.557 11.718 1.00 95.56 92 GLY A O 1
ATOM 706 N N . ALA A 1 93 ? 13.069 7.871 12.339 1.00 93.38 93 ALA A N 1
ATOM 707 C CA . ALA A 1 93 ? 13.908 6.806 11.797 1.00 93.38 93 ALA A CA 1
ATOM 708 C C . ALA A 1 93 ? 13.993 6.868 10.261 1.00 93.38 93 ALA A C 1
ATOM 710 O O . ALA A 1 93 ? 15.095 6.848 9.718 1.00 93.38 93 ALA A O 1
ATOM 711 N N . ALA A 1 94 ? 12.868 7.037 9.558 1.00 91.38 94 ALA A N 1
ATOM 712 C CA . ALA A 1 94 ? 12.851 7.144 8.095 1.00 91.38 94 ALA A CA 1
ATOM 713 C C . ALA A 1 94 ? 13.641 8.358 7.585 1.00 91.38 94 ALA A C 1
ATOM 715 O O . ALA A 1 94 ? 14.393 8.260 6.618 1.00 91.38 94 ALA A O 1
ATOM 716 N N . LEU A 1 95 ? 13.541 9.503 8.269 1.00 90.06 95 LEU A N 1
ATOM 717 C CA . LEU A 1 95 ? 14.291 10.711 7.916 1.00 90.06 95 LEU A CA 1
ATOM 718 C C . LEU A 1 95 ? 15.815 10.542 8.058 1.00 90.06 95 LEU A C 1
ATOM 720 O O . LEU A 1 95 ? 16.571 11.287 7.433 1.00 90.06 95 LEU A O 1
ATOM 724 N N . VAL A 1 96 ? 16.272 9.571 8.846 1.00 90.00 96 VAL A N 1
ATOM 725 C CA . VAL A 1 96 ? 17.696 9.234 8.967 1.00 90.00 96 VAL A CA 1
ATOM 726 C C . VAL A 1 96 ? 18.099 8.166 7.952 1.00 90.00 96 VAL A C 1
ATOM 728 O O . VAL A 1 96 ? 19.162 8.284 7.351 1.00 90.00 96 VAL A O 1
ATOM 731 N N . LEU A 1 97 ? 17.263 7.146 7.760 1.00 85.50 97 LEU A N 1
ATOM 732 C CA . LEU A 1 97 ? 17.641 5.921 7.053 1.00 85.50 97 LEU A CA 1
ATOM 733 C C . LEU A 1 97 ? 17.344 5.935 5.550 1.00 85.50 97 LEU A C 1
ATOM 735 O O . LEU A 1 97 ? 18.056 5.278 4.802 1.00 85.50 97 LEU A O 1
ATOM 739 N N . PHE A 1 98 ? 16.301 6.636 5.104 1.00 83.00 98 PHE A N 1
ATOM 740 C CA . PHE A 1 98 ? 15.772 6.463 3.747 1.00 83.00 98 PHE A CA 1
ATOM 741 C C . PHE A 1 98 ? 16.267 7.497 2.734 1.00 83.00 98 PHE A C 1
ATOM 743 O O . PHE A 1 98 ? 16.732 8.592 3.080 1.00 83.00 98 PHE A O 1
ATOM 750 N N . GLY A 1 99 ? 16.136 7.144 1.456 1.00 76.75 99 GLY A N 1
ATOM 751 C CA . GLY A 1 99 ? 16.324 8.055 0.335 1.00 76.75 99 GLY A CA 1
ATOM 752 C C . GLY A 1 99 ? 15.280 9.179 0.348 1.00 76.75 99 GLY A C 1
ATOM 753 O O . GLY A 1 99 ? 14.202 9.031 0.932 1.00 76.75 99 GLY A O 1
ATOM 754 N N . PRO A 1 100 ? 15.578 10.355 -0.214 1.00 72.94 100 PRO A N 1
ATOM 755 C CA . PRO A 1 100 ? 14.688 11.498 -0.082 1.00 72.94 100 PRO A CA 1
ATOM 756 C C . PRO A 1 100 ? 13.333 11.363 -0.811 1.00 72.94 100 PRO A C 1
ATOM 758 O O . PRO A 1 100 ? 12.359 11.907 -0.291 1.00 72.94 100 PRO A O 1
ATOM 761 N N . LEU A 1 101 ? 13.212 10.533 -1.857 1.00 72.44 101 LEU A N 1
ATOM 762 C CA . LEU A 1 101 ? 11.907 10.146 -2.430 1.00 72.44 101 LEU A CA 1
ATOM 763 C C . LEU A 1 101 ? 11.075 9.312 -1.440 1.00 72.44 101 LEU A C 1
ATOM 765 O O . LEU A 1 101 ? 9.939 9.652 -1.115 1.00 72.44 101 LEU A O 1
ATOM 769 N N . GLN A 1 102 ? 11.678 8.268 -0.867 1.00 78.94 102 GLN A N 1
ATOM 770 C CA . GLN A 1 102 ? 11.037 7.429 0.152 1.00 78.94 102 GLN A CA 1
ATOM 771 C C . GLN A 1 102 ? 10.624 8.243 1.389 1.00 78.94 102 GLN A C 1
ATOM 773 O O . GLN A 1 102 ? 9.579 7.987 1.984 1.00 78.94 102 GLN A O 1
ATOM 778 N N . LYS A 1 103 ? 11.405 9.264 1.773 1.00 86.69 103 LYS A N 1
ATOM 779 C CA . LYS A 1 103 ? 11.045 10.180 2.869 1.00 86.69 103 LYS A CA 1
ATOM 780 C C . LYS A 1 103 ? 9.747 10.929 2.588 1.00 86.69 103 LYS A C 1
ATOM 782 O O . LYS A 1 103 ? 8.942 11.052 3.508 1.00 86.69 103 LYS A O 1
ATOM 787 N N . ALA A 1 104 ? 9.543 11.429 1.368 1.00 83.50 104 ALA A N 1
ATOM 788 C CA . ALA A 1 104 ? 8.308 12.120 1.005 1.00 83.50 104 ALA A CA 1
ATOM 789 C C . ALA A 1 104 ? 7.095 11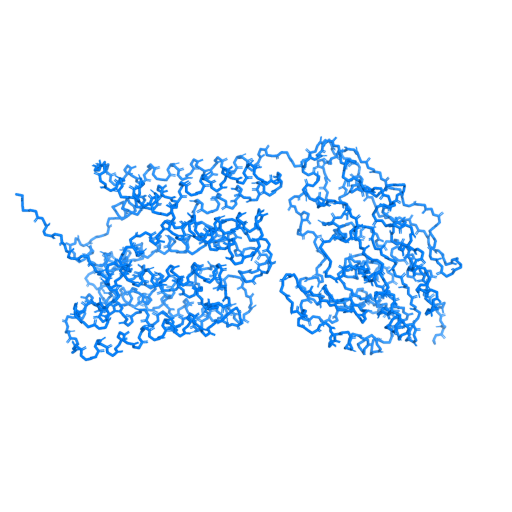.185 1.145 1.00 83.50 104 ALA A C 1
ATOM 791 O O . ALA A 1 104 ? 6.148 11.536 1.850 1.00 83.50 104 ALA A O 1
ATOM 792 N N . ASN A 1 105 ? 7.191 9.963 0.615 1.00 84.12 105 ASN A N 1
ATOM 793 C CA . ASN A 1 105 ? 6.134 8.951 0.727 1.00 84.12 105 ASN A CA 1
ATOM 794 C C . ASN A 1 105 ? 5.829 8.605 2.193 1.00 84.12 105 ASN A C 1
ATOM 796 O O . ASN A 1 105 ? 4.677 8.627 2.619 1.00 84.12 105 ASN A O 1
ATOM 800 N N . VAL A 1 106 ? 6.861 8.383 3.017 1.00 90.75 106 VAL A N 1
ATOM 801 C CA . VAL A 1 106 ? 6.683 8.084 4.449 1.00 90.75 106 VAL A CA 1
ATOM 802 C C . VAL A 1 106 ? 5.998 9.230 5.199 1.00 90.75 106 VAL A C 1
ATOM 804 O O . VAL A 1 106 ? 5.204 8.989 6.111 1.00 90.75 106 VAL A O 1
ATOM 807 N N . LEU A 1 107 ? 6.312 10.482 4.866 1.00 93.25 107 LEU A N 1
ATOM 808 C CA . LEU A 1 107 ? 5.681 11.642 5.494 1.00 93.25 107 LEU A CA 1
ATOM 809 C C . LEU A 1 107 ? 4.215 11.793 5.072 1.00 93.25 107 LEU A C 1
ATOM 811 O O . LEU A 1 107 ? 3.385 12.146 5.915 1.00 93.25 107 LEU A O 1
ATOM 815 N N . GLU A 1 108 ? 3.892 11.503 3.812 1.00 91.00 108 GLU A N 1
ATOM 816 C CA . GLU A 1 108 ? 2.514 11.475 3.326 1.00 91.00 108 GLU A CA 1
ATOM 817 C C . GLU A 1 108 ? 1.707 10.369 4.027 1.00 91.00 108 GLU A C 1
ATOM 819 O O . GLU A 1 108 ? 0.676 10.650 4.648 1.00 91.00 108 GLU A O 1
ATOM 824 N N . ASP A 1 109 ? 2.229 9.142 4.053 1.00 92.81 109 ASP A N 1
ATOM 825 C CA . ASP A 1 109 ? 1.651 8.000 4.769 1.00 92.81 109 ASP A CA 1
ATOM 826 C C . ASP A 1 109 ? 1.409 8.305 6.251 1.00 92.81 109 ASP A C 1
ATOM 828 O O . ASP A 1 109 ? 0.352 7.992 6.818 1.00 92.81 109 ASP A O 1
ATOM 832 N N . ALA A 1 110 ? 2.381 8.951 6.901 1.00 96.31 110 ALA A N 1
ATOM 833 C CA . ALA A 1 110 ? 2.273 9.385 8.287 1.00 96.31 110 ALA A CA 1
ATOM 834 C C . ALA A 1 110 ? 1.156 10.423 8.470 1.00 96.31 110 ALA A C 1
ATOM 836 O O . ALA A 1 110 ? 0.472 10.409 9.501 1.00 96.31 110 ALA A O 1
ATOM 837 N N . ALA A 1 111 ? 0.946 11.319 7.499 1.00 96.31 111 ALA A N 1
ATOM 838 C CA . ALA A 1 111 ? -0.113 12.323 7.542 1.00 96.31 111 ALA A CA 1
ATOM 839 C C . ALA A 1 111 ? -1.495 11.661 7.447 1.00 96.31 111 ALA A C 1
ATOM 841 O O . ALA A 1 111 ? -2.344 11.896 8.316 1.00 96.31 111 ALA A O 1
ATOM 842 N N . TRP A 1 112 ? -1.696 10.769 6.472 1.00 95.94 112 TRP A N 1
ATOM 843 C CA . TRP A 1 112 ? -2.929 9.986 6.324 1.00 95.94 112 TRP A CA 1
ATOM 844 C C . TRP A 1 112 ? -3.217 9.124 7.559 1.00 95.94 112 TRP A C 1
ATOM 846 O O . TRP A 1 112 ? -4.350 9.076 8.050 1.00 95.94 112 TRP A O 1
ATOM 856 N N . SER A 1 113 ? -2.186 8.500 8.123 1.00 96.06 113 SER A N 1
ATOM 857 C CA . SER A 1 113 ? -2.286 7.662 9.323 1.00 96.06 113 SER A CA 1
ATOM 858 C C . SER A 1 113 ? -2.609 8.464 10.578 1.00 96.06 113 SER A C 1
ATOM 860 O O . SER A 1 113 ? -3.493 8.082 11.346 1.00 96.06 113 SER A O 1
ATOM 862 N N . THR A 1 114 ? -1.976 9.626 10.756 1.00 96.75 114 THR A N 1
ATOM 863 C CA . THR A 1 114 ? -2.263 10.544 11.872 1.00 96.75 114 THR A CA 1
ATOM 864 C C . THR A 1 114 ? -3.687 11.092 11.795 1.00 96.75 114 THR A C 1
ATOM 866 O O . THR A 1 114 ? -4.336 11.276 12.827 1.00 96.75 114 THR A O 1
ATOM 869 N N . ALA A 1 115 ? -4.201 11.312 10.584 1.00 96.25 115 ALA A N 1
ATOM 870 C CA . ALA A 1 115 ? -5.574 11.741 10.348 1.00 96.25 115 ALA A CA 1
ATOM 871 C C . ALA A 1 115 ? -6.622 10.621 10.528 1.00 96.25 115 ALA A C 1
ATOM 873 O O . ALA A 1 115 ? -7.814 10.917 10.466 1.00 96.25 115 ALA A O 1
ATOM 874 N N . TYR A 1 116 ? -6.212 9.365 10.764 1.00 95.06 116 TYR A N 1
ATOM 875 C CA . TYR A 1 116 ? -7.083 8.177 10.726 1.00 95.06 116 TYR A CA 1
ATOM 876 C C . TYR A 1 116 ? -7.824 8.025 9.383 1.00 95.06 116 TYR A C 1
ATOM 878 O O . TYR A 1 116 ? -9.009 7.680 9.330 1.00 95.06 116 TYR A O 1
ATOM 886 N N . LEU A 1 117 ? -7.102 8.285 8.291 1.00 95.81 117 LEU A N 1
ATOM 887 C CA . LEU A 1 117 ? -7.562 8.162 6.905 1.00 95.81 117 LEU A CA 1
ATOM 888 C C . LEU A 1 117 ? -6.652 7.253 6.054 1.00 95.81 117 LEU A C 1
ATOM 890 O O . LEU A 1 117 ? -6.849 7.164 4.846 1.00 95.81 117 LEU A O 1
ATOM 894 N N . ALA A 1 118 ? -5.696 6.546 6.671 1.00 93.50 118 ALA A N 1
ATOM 895 C CA . ALA A 1 118 ? -4.780 5.626 5.985 1.00 93.50 118 ALA A CA 1
ATOM 896 C C . ALA A 1 118 ? -5.495 4.584 5.117 1.00 93.50 118 ALA A C 1
ATOM 898 O O . ALA A 1 118 ? -4.997 4.208 4.067 1.00 93.50 118 ALA A O 1
ATOM 899 N N . ASN A 1 119 ? -6.686 4.139 5.519 1.00 93.62 119 ASN A N 1
ATOM 900 C CA . ASN A 1 119 ? -7.451 3.174 4.742 1.00 93.62 119 ASN A CA 1
ATOM 901 C C . ASN A 1 119 ? -7.930 3.725 3.386 1.00 93.62 119 ASN A C 1
ATOM 903 O O . ASN A 1 119 ? -8.007 2.961 2.436 1.00 93.62 119 ASN A O 1
ATOM 907 N N . PHE A 1 120 ? -8.219 5.027 3.271 1.00 91.38 120 PHE A N 1
ATOM 908 C CA . PHE A 1 120 ? -8.551 5.641 1.980 1.00 91.38 120 PHE A CA 1
ATOM 909 C C . PHE A 1 120 ? -7.322 5.791 1.091 1.00 91.38 120 PHE A C 1
ATOM 911 O O . PHE A 1 120 ? -7.420 5.558 -0.107 1.00 91.38 120 PHE A O 1
ATOM 918 N N . HIS A 1 121 ? -6.187 6.164 1.683 1.00 89.25 121 HIS A N 1
ATOM 919 C CA . HIS A 1 121 ? -4.924 6.287 0.962 1.00 89.25 121 HIS A CA 1
ATOM 920 C C . HIS A 1 121 ? -4.486 4.935 0.386 1.00 89.25 121 HIS A C 1
ATOM 922 O O . HIS A 1 121 ? -4.267 4.806 -0.811 1.00 89.25 121 HIS A O 1
ATOM 928 N N . LEU A 1 122 ? -4.485 3.891 1.219 1.00 84.50 122 LEU A N 1
ATOM 929 C CA . LEU A 1 122 ? -4.076 2.545 0.815 1.00 84.50 122 LEU A CA 1
ATOM 930 C C . LEU A 1 122 ? -5.061 1.883 -0.157 1.00 84.50 122 LEU A C 1
ATOM 932 O O . LEU A 1 122 ? -4.642 1.098 -0.995 1.00 84.50 122 LEU A O 1
ATOM 936 N N . ALA A 1 123 ? -6.356 2.211 -0.097 1.00 82.69 123 ALA A N 1
ATOM 937 C CA . ALA A 1 123 ? -7.334 1.697 -1.059 1.00 82.69 123 ALA A CA 1
ATOM 938 C C . ALA A 1 123 ? -7.098 2.195 -2.496 1.00 82.69 123 ALA A C 1
ATOM 940 O O . ALA A 1 123 ? -7.543 1.550 -3.442 1.00 82.69 123 ALA A O 1
ATOM 941 N N . GLN A 1 124 ? -6.401 3.326 -2.658 1.00 80.50 124 GLN A N 1
ATOM 942 C CA . GLN A 1 124 ? -6.029 3.879 -3.963 1.00 80.50 124 GLN A CA 1
ATOM 943 C C . GLN A 1 124 ? -4.731 3.279 -4.515 1.00 80.50 124 GLN A C 1
ATOM 945 O O . GLN A 1 124 ? -4.423 3.498 -5.684 1.00 80.50 124 GLN A O 1
ATOM 950 N N . SER A 1 125 ? -3.984 2.527 -3.699 1.00 66.25 125 SER A N 1
ATOM 951 C CA . SER A 1 125 ? -2.789 1.823 -4.154 1.00 66.25 125 SER A CA 1
ATOM 952 C C . SER A 1 125 ? -3.173 0.778 -5.209 1.00 66.25 125 SER A C 1
ATOM 954 O O . SER A 1 125 ? -4.118 0.012 -4.974 1.00 66.25 125 SER A O 1
ATOM 956 N N . PRO A 1 126 ? -2.469 0.716 -6.355 1.00 54.66 126 PRO A N 1
ATOM 957 C CA . PRO A 1 126 ? -2.662 -0.353 -7.333 1.00 54.66 126 PRO A CA 1
ATOM 958 C C . PRO A 1 126 ? -2.262 -1.715 -6.747 1.00 54.66 126 PRO A C 1
ATOM 960 O O . PRO A 1 126 ? -2.910 -2.724 -7.025 1.00 54.66 126 PRO A O 1
ATOM 963 N N . ASP A 1 127 ? -1.269 -1.723 -5.857 1.00 52.59 127 ASP A N 1
ATOM 964 C CA . ASP A 1 127 ? -0.833 -2.902 -5.123 1.00 52.59 127 ASP A CA 1
ATOM 965 C C . ASP A 1 127 ? -1.782 -3.143 -3.944 1.00 52.59 127 ASP A C 1
ATOM 967 O O . ASP A 1 127 ? -1.892 -2.319 -3.030 1.00 52.59 127 ASP A O 1
ATOM 971 N N . GLY A 1 128 ? -2.527 -4.250 -3.989 1.00 51.91 128 GLY A N 1
ATOM 972 C CA . GLY A 1 128 ? -3.440 -4.642 -2.914 1.00 51.91 128 GLY A CA 1
ATOM 973 C C . GLY A 1 128 ? -2.728 -5.037 -1.616 1.00 51.91 128 GLY A C 1
ATOM 974 O O . GLY A 1 128 ? -1.514 -5.193 -1.572 1.00 51.91 128 GLY A O 1
ATOM 975 N N . TYR A 1 129 ? -3.493 -5.263 -0.540 1.00 49.66 129 TYR A N 1
ATOM 976 C CA . TYR A 1 129 ? -2.943 -5.552 0.801 1.00 49.66 129 TYR A CA 1
ATOM 977 C C . TYR A 1 129 ? -1.993 -6.768 0.856 1.00 49.66 129 TYR A C 1
ATOM 979 O O . TYR A 1 129 ? -1.122 -6.822 1.718 1.00 49.66 129 TYR A O 1
ATOM 987 N N . PHE A 1 130 ? -2.174 -7.741 -0.041 1.00 48.03 130 PHE A N 1
ATOM 988 C CA . PHE A 1 130 ? -1.382 -8.975 -0.112 1.00 48.03 130 PHE A CA 1
ATOM 989 C C . PHE A 1 130 ? -0.328 -8.955 -1.233 1.00 48.03 130 PHE A C 1
ATOM 991 O O . PHE A 1 130 ? 0.201 -10.003 -1.591 1.00 48.03 130 PHE A O 1
ATOM 998 N N . ALA A 1 131 ? -0.057 -7.793 -1.832 1.00 48.75 131 ALA A N 1
ATOM 999 C CA . ALA A 1 131 ? 0.980 -7.662 -2.848 1.00 48.75 131 ALA A CA 1
ATOM 1000 C C . ALA A 1 131 ? 2.385 -7.756 -2.226 1.00 48.75 131 ALA A C 1
ATOM 1002 O O . ALA A 1 131 ? 2.612 -7.295 -1.108 1.00 48.75 131 ALA A O 1
ATOM 1003 N N . ASN A 1 132 ? 3.339 -8.309 -2.979 1.00 45.03 132 ASN A N 1
ATOM 1004 C CA . ASN A 1 132 ? 4.753 -8.417 -2.595 1.00 45.03 132 ASN A CA 1
ATOM 1005 C C . ASN A 1 132 ? 5.550 -7.130 -2.908 1.00 45.03 132 ASN A C 1
ATOM 1007 O O . ASN A 1 132 ? 6.708 -7.211 -3.312 1.00 45.03 132 ASN A O 1
ATOM 1011 N N . SER A 1 133 ? 4.932 -5.951 -2.787 1.00 54.25 133 SER A N 1
ATOM 1012 C CA . SER A 1 133 ? 5.615 -4.662 -2.955 1.00 54.25 133 SER A CA 1
ATOM 1013 C C . SER A 1 133 ? 6.159 -4.134 -1.626 1.00 54.25 133 SER A C 1
ATOM 1015 O O . SER A 1 133 ? 5.773 -4.615 -0.559 1.00 54.25 133 SER A O 1
ATOM 1017 N N . ASP A 1 134 ? 7.068 -3.153 -1.686 1.00 60.69 134 ASP A N 1
ATOM 1018 C CA . ASP A 1 134 ? 7.609 -2.480 -0.501 1.00 60.69 134 ASP A CA 1
ATOM 1019 C C . ASP A 1 134 ? 6.475 -1.798 0.273 1.00 60.69 134 ASP A C 1
ATOM 1021 O O . ASP A 1 134 ? 5.923 -0.785 -0.175 1.00 60.69 134 ASP A O 1
ATOM 1025 N N . PRO A 1 135 ? 6.079 -2.326 1.441 1.00 72.62 135 PRO A N 1
ATOM 1026 C CA . PRO A 1 135 ? 4.839 -1.893 2.036 1.00 72.62 135 PRO A CA 1
ATOM 1027 C C . PRO A 1 135 ? 5.061 -0.631 2.871 1.00 72.62 135 PRO A C 1
ATOM 1029 O O . PRO A 1 135 ? 6.069 -0.478 3.569 1.00 72.62 135 PRO A O 1
ATOM 1032 N N . SER A 1 136 ? 4.063 0.255 2.871 1.00 86.56 136 SER A N 1
ATOM 1033 C CA . SER A 1 136 ? 4.057 1.459 3.707 1.00 86.56 136 SER A CA 1
ATOM 1034 C C . SER A 1 136 ? 4.452 1.152 5.159 1.00 86.56 136 SER A C 1
ATOM 1036 O O . SER A 1 136 ? 3.890 0.257 5.806 1.00 86.56 136 SER A O 1
ATOM 1038 N N . LEU A 1 137 ? 5.339 1.971 5.740 1.00 91.00 137 LEU A N 1
ATOM 1039 C CA . LEU A 1 137 ? 5.707 1.889 7.164 1.00 91.00 137 LEU A CA 1
ATOM 1040 C C . LEU A 1 137 ? 4.510 2.091 8.108 1.00 91.00 137 LEU A C 1
ATOM 1042 O O . LEU A 1 137 ? 4.585 1.768 9.296 1.00 91.00 137 LEU A O 1
ATOM 1046 N N . PHE A 1 138 ? 3.400 2.613 7.590 1.00 93.69 138 PHE A N 1
ATOM 1047 C CA . PHE A 1 138 ? 2.175 2.859 8.333 1.00 93.69 138 PHE A CA 1
ATOM 1048 C C . PHE A 1 138 ? 1.002 1.985 7.889 1.00 93.69 138 PHE A C 1
ATOM 1050 O O . PHE A 1 138 ? -0.100 2.177 8.394 1.00 93.69 138 PHE A O 1
ATOM 1057 N N . MET A 1 139 ? 1.224 0.980 7.035 1.00 90.69 139 MET A N 1
ATOM 1058 C CA . MET A 1 139 ? 0.166 0.138 6.463 1.00 90.69 139 MET A CA 1
ATOM 1059 C C . MET A 1 139 ? -0.854 -0.332 7.512 1.00 90.69 139 MET A C 1
ATOM 1061 O O . MET A 1 139 ? -2.050 -0.118 7.354 1.00 90.69 139 MET A O 1
ATOM 1065 N N . HIS A 1 140 ? -0.397 -0.880 8.642 1.00 93.56 140 HIS A N 1
ATOM 1066 C CA . HIS A 1 140 ? -1.250 -1.355 9.742 1.00 93.56 140 HIS A CA 1
ATOM 1067 C C . HIS A 1 140 ? -2.243 -0.315 10.326 1.00 93.56 140 HIS A C 1
ATOM 1069 O O . HIS A 1 140 ? -3.231 -0.702 10.952 1.00 93.56 140 HIS A O 1
ATOM 1075 N N . PHE A 1 141 ? -2.060 0.995 10.111 1.00 95.88 141 PHE A N 1
ATOM 1076 C CA . PHE A 1 141 ? -3.010 2.025 10.561 1.00 95.88 141 PHE A CA 1
ATOM 1077 C C . PHE A 1 141 ? -4.358 1.977 9.836 1.00 95.88 141 PHE A C 1
ATOM 1079 O O . PHE A 1 141 ? -5.323 2.557 10.340 1.00 95.88 141 PHE A O 1
ATOM 1086 N N . TRP A 1 142 ? -4.471 1.274 8.704 1.00 94.69 142 TRP A N 1
ATOM 1087 C CA . TRP A 1 142 ? -5.736 1.145 7.977 1.00 94.69 142 TRP A CA 1
ATOM 1088 C C . TRP A 1 142 ? -6.867 0.617 8.874 1.00 94.69 142 TRP A C 1
ATOM 1090 O O . TRP A 1 142 ? -7.980 1.143 8.856 1.00 94.69 142 TRP A O 1
ATOM 1100 N N . SER A 1 143 ? -6.576 -0.379 9.718 1.00 94.88 143 SER A N 1
ATOM 1101 C CA . SER A 1 143 ? -7.590 -1.001 10.573 1.00 94.88 143 SER A CA 1
ATOM 1102 C C . SER A 1 143 ? -8.017 -0.062 11.704 1.00 94.88 143 SER A C 1
ATOM 1104 O O . SER A 1 143 ? -9.202 0.038 12.023 1.00 94.88 143 SER A O 1
ATOM 1106 N N . LEU A 1 144 ? -7.064 0.702 12.253 1.00 95.38 144 LEU A N 1
ATOM 1107 C CA . LEU A 1 144 ? -7.314 1.730 13.262 1.00 95.38 144 LEU A CA 1
ATOM 1108 C C . LEU A 1 144 ? -8.157 2.871 12.687 1.00 95.38 144 LEU A C 1
ATOM 1110 O O . LEU A 1 144 ? -9.045 3.377 13.371 1.00 95.38 144 LEU A O 1
ATOM 1114 N N . ALA A 1 145 ? -7.909 3.259 11.433 1.00 96.56 145 ALA A N 1
ATOM 1115 C CA . ALA A 1 145 ? -8.705 4.252 10.723 1.00 96.56 145 ALA A CA 1
ATOM 1116 C C . ALA A 1 145 ? -10.167 3.801 10.590 1.00 96.56 145 ALA A C 1
ATOM 1118 O O . ALA A 1 145 ? -11.069 4.537 10.990 1.00 96.56 145 ALA A O 1
ATOM 1119 N N . VAL A 1 146 ? -10.409 2.565 10.139 1.00 96.56 146 VAL A N 1
ATOM 1120 C CA . VAL A 1 146 ? -11.759 1.973 10.080 1.00 96.56 146 VAL A CA 1
ATOM 1121 C C . VAL A 1 146 ? -12.426 1.962 11.461 1.00 96.56 146 VAL A C 1
ATOM 1123 O O . VAL A 1 146 ? -13.591 2.346 11.602 1.00 96.56 146 VAL A O 1
ATOM 1126 N N . GLU A 1 147 ? -11.690 1.576 12.505 1.00 95.19 147 GLU A N 1
ATOM 1127 C CA . GLU A 1 147 ? -12.193 1.532 13.880 1.00 95.19 147 GLU A CA 1
ATOM 1128 C C . GLU A 1 147 ? -12.608 2.929 14.385 1.00 95.19 147 GLU A C 1
ATOM 1130 O O . GLU A 1 147 ? -13.713 3.108 14.907 1.00 95.19 147 GLU A O 1
ATOM 1135 N N . GLU A 1 148 ? -11.760 3.945 14.196 1.00 94.50 148 GLU A N 1
ATOM 1136 C CA . GLU A 1 148 ? -12.054 5.325 14.595 1.00 94.50 148 GLU A CA 1
ATOM 1137 C C . GLU A 1 148 ? -13.170 5.956 13.749 1.00 94.50 148 GLU A C 1
ATOM 1139 O O . GLU A 1 148 ? -13.990 6.698 14.292 1.00 94.50 148 GLU A O 1
ATOM 1144 N N . GLN A 1 149 ? -13.304 5.601 12.469 1.00 95.69 149 GLN A N 1
ATOM 1145 C CA . GLN A 1 149 ? -14.445 6.004 11.635 1.00 95.69 149 GLN A CA 1
ATOM 1146 C C . GLN A 1 149 ? -15.757 5.361 12.109 1.00 95.69 149 GLN A C 1
ATOM 1148 O O . GLN A 1 149 ? -16.802 6.016 12.119 1.00 95.69 149 GLN A O 1
ATOM 1153 N N . TYR A 1 150 ? -15.733 4.114 12.585 1.00 95.56 150 TYR A N 1
ATOM 1154 C CA . TYR A 1 150 ? -16.898 3.512 13.236 1.00 95.56 150 TYR A CA 1
ATOM 1155 C C . TYR A 1 150 ? -17.267 4.257 14.529 1.00 95.56 150 TYR A C 1
ATOM 1157 O O . TYR A 1 150 ? -18.447 4.500 14.797 1.00 95.56 150 TYR A O 1
ATOM 1165 N N . TYR A 1 151 ? -16.278 4.694 15.315 1.00 93.31 151 TYR A N 1
ATOM 1166 C CA . TYR A 1 151 ? -16.505 5.549 16.492 1.00 93.31 151 TYR A CA 1
ATOM 1167 C C . TYR A 1 151 ? -16.957 6.957 16.143 1.00 93.31 151 TYR A C 1
ATOM 1169 O O . TYR A 1 151 ? -17.660 7.565 16.941 1.00 93.31 151 TYR A O 1
ATOM 1177 N N . LEU A 1 152 ? -16.608 7.396 14.940 1.00 92.38 152 LEU A N 1
ATOM 1178 C CA . LEU A 1 152 ? -17.240 8.408 14.113 1.00 92.38 152 LEU A CA 1
ATOM 1179 C C . LEU A 1 152 ? -18.776 8.355 14.133 1.00 92.38 152 LEU A C 1
ATOM 1181 O O . LEU A 1 152 ? -19.520 9.131 14.746 1.00 92.38 152 LEU A O 1
ATOM 1185 N N . VAL A 1 153 ? -19.205 7.363 13.356 1.00 95.19 153 VAL A N 1
ATOM 1186 C CA . VAL A 1 153 ? -20.528 7.218 12.760 1.00 95.19 153 VAL A CA 1
ATOM 1187 C C . VAL A 1 153 ? -21.507 6.581 13.735 1.00 95.19 153 VAL A C 1
ATOM 1189 O O . VAL A 1 153 ? -22.616 7.085 13.913 1.00 95.19 153 VAL A O 1
ATOM 1192 N N . TRP A 1 154 ? -21.122 5.500 14.412 1.00 95.12 154 TRP A N 1
ATOM 1193 C CA . TRP A 1 154 ? -22.056 4.715 15.216 1.00 95.12 154 TRP A CA 1
ATOM 1194 C C . TRP A 1 154 ? -22.652 5.479 16.411 1.00 95.12 154 TRP A C 1
ATOM 1196 O O . TRP A 1 154 ? -23.876 5.446 16.583 1.00 95.12 154 TRP A O 1
ATOM 1206 N N . PRO A 1 155 ? -21.878 6.240 17.214 1.00 93.50 155 PRO A N 1
ATOM 1207 C CA . PRO A 1 155 ? -22.462 7.074 18.262 1.00 93.50 155 PRO A CA 1
ATOM 1208 C C . PRO A 1 155 ? -23.395 8.158 17.716 1.00 93.50 155 PRO A C 1
ATOM 1210 O O . PRO A 1 155 ? -24.402 8.461 18.356 1.00 93.50 155 PRO A O 1
ATOM 1213 N N . ALA A 1 156 ? -23.098 8.726 16.541 1.00 93.62 156 ALA A N 1
ATOM 1214 C CA . ALA A 1 156 ? -23.964 9.707 15.893 1.00 93.62 156 ALA A CA 1
ATOM 1215 C C . ALA A 1 156 ? -25.289 9.070 15.442 1.00 93.62 156 ALA A C 1
ATOM 1217 O O . ALA A 1 156 ? -26.357 9.611 15.734 1.00 93.62 156 ALA A O 1
ATOM 1218 N N . VAL A 1 157 ? -25.239 7.884 14.827 1.00 94.88 157 VAL A N 1
ATOM 1219 C CA . VAL A 1 157 ? -26.429 7.101 14.456 1.00 94.88 157 VAL A CA 1
ATOM 1220 C C . VAL A 1 157 ? -27.267 6.772 15.691 1.00 94.88 157 VAL A C 1
ATOM 1222 O O . VAL A 1 157 ? -28.468 7.041 15.705 1.00 94.88 157 VAL A O 1
ATOM 1225 N N . LEU A 1 158 ? -26.656 6.261 16.765 1.00 94.31 158 LEU A N 1
ATOM 1226 C CA . LEU A 1 158 ? -27.371 5.966 18.010 1.00 94.31 158 LEU A CA 1
ATOM 1227 C C . LEU A 1 158 ? -27.973 7.212 18.658 1.00 94.31 158 LEU A C 1
ATOM 1229 O O . LEU A 1 158 ? -29.075 7.136 19.200 1.00 94.31 158 LEU A O 1
ATOM 1233 N N . LEU A 1 159 ? -27.286 8.354 18.595 1.00 92.44 159 LEU A N 1
ATOM 1234 C CA . LEU A 1 159 ? -27.815 9.622 19.084 1.00 92.44 159 LEU A CA 1
ATOM 1235 C C . LEU A 1 159 ? -29.060 10.033 18.291 1.00 92.44 159 LEU A C 1
ATOM 1237 O O . LEU A 1 159 ? -30.083 10.346 18.896 1.00 92.44 159 LEU A O 1
ATOM 1241 N N . VAL A 1 160 ? -29.009 9.975 16.959 1.00 94.25 160 VAL A N 1
ATOM 1242 C CA . VAL A 1 160 ? -30.164 10.263 16.094 1.00 94.25 160 VAL A CA 1
ATOM 1243 C C . VAL A 1 160 ? -31.318 9.305 16.396 1.00 94.25 160 VAL A C 1
ATOM 1245 O O . VAL A 1 160 ? -32.444 9.753 16.608 1.00 94.25 160 VAL A O 1
ATOM 1248 N N . VAL A 1 161 ? -31.055 8.000 16.516 1.00 94.44 161 VAL A N 1
ATOM 1249 C CA . VAL A 1 161 ? -32.084 7.009 16.871 1.00 94.44 161 VAL A CA 1
ATOM 1250 C C . VAL A 1 161 ? -32.684 7.300 18.247 1.00 94.44 161 VAL A C 1
ATOM 1252 O O . VAL A 1 161 ? -33.905 7.269 18.395 1.00 94.44 161 VAL A O 1
ATOM 1255 N N . ALA A 1 162 ? -31.868 7.623 19.251 1.00 91.19 162 ALA A N 1
ATOM 1256 C CA . ALA A 1 162 ? -32.348 7.957 20.589 1.00 91.19 162 ALA A CA 1
ATOM 1257 C C . ALA A 1 162 ? -33.230 9.219 20.593 1.00 91.19 162 ALA A C 1
ATOM 1259 O O . ALA A 1 162 ? -34.257 9.246 21.277 1.00 91.19 162 ALA A O 1
ATOM 1260 N N . LEU A 1 163 ? -32.876 10.236 19.798 1.00 91.56 163 LEU A N 1
ATOM 1261 C CA . LEU A 1 163 ? -33.635 11.483 19.666 1.00 91.56 163 LEU A CA 1
ATOM 1262 C C . LEU A 1 163 ? -34.967 11.284 18.926 1.00 91.56 163 LEU A C 1
ATOM 1264 O O . LEU A 1 163 ? -36.004 11.763 19.391 1.00 91.56 163 LEU A O 1
ATOM 1268 N N . LEU A 1 164 ? -34.955 10.563 17.800 1.00 94.88 164 LEU A N 1
ATOM 1269 C CA . LEU A 1 164 ? -36.126 10.382 16.935 1.00 94.88 164 LEU A CA 1
ATOM 1270 C C . LEU A 1 164 ? -37.081 9.306 17.461 1.00 94.88 164 LEU A C 1
ATOM 1272 O O . LEU A 1 164 ? -38.287 9.534 17.562 1.00 94.88 164 LEU A O 1
ATOM 1276 N N . ALA A 1 165 ? -36.559 8.136 17.838 1.00 93.12 165 ALA A N 1
ATOM 1277 C CA . ALA A 1 165 ? -37.374 7.018 18.309 1.00 93.12 165 ALA A CA 1
ATOM 1278 C C . ALA A 1 165 ? -37.790 7.168 19.782 1.00 93.12 165 ALA A C 1
ATOM 1280 O O . ALA A 1 165 ? -38.693 6.458 20.242 1.00 93.12 165 ALA A O 1
ATOM 1281 N N . LYS A 1 166 ? -37.161 8.084 20.537 1.00 89.69 166 LYS A N 1
ATOM 1282 C CA . LYS A 1 166 ? -37.411 8.309 21.971 1.00 89.69 166 LYS A CA 1
ATOM 1283 C C . LYS A 1 166 ? -37.427 6.966 22.707 1.00 89.69 166 LYS A C 1
ATOM 1285 O O . LYS A 1 166 ? -36.530 6.157 22.525 1.00 89.69 166 LYS A O 1
ATOM 1290 N N . ARG A 1 167 ? -38.479 6.648 23.472 1.00 89.00 167 ARG A N 1
ATOM 1291 C CA . ARG A 1 167 ? -38.608 5.369 24.204 1.00 89.00 167 ARG A CA 1
ATOM 1292 C C . ARG A 1 167 ? -38.537 4.111 23.321 1.00 89.00 167 ARG A C 1
ATOM 1294 O O . ARG A 1 167 ? -38.260 3.038 23.849 1.00 89.00 167 ARG A O 1
ATOM 1301 N N . ARG A 1 168 ? -38.762 4.218 22.005 1.00 93.88 168 ARG A N 1
ATOM 1302 C CA . ARG A 1 168 ? -38.660 3.102 21.050 1.00 93.88 168 ARG A CA 1
ATOM 1303 C C . ARG A 1 168 ? -37.233 2.849 20.552 1.00 93.88 168 ARG A C 1
ATOM 1305 O O . ARG A 1 168 ? -37.045 1.925 19.768 1.00 93.88 168 ARG A O 1
ATOM 1312 N N . TRP A 1 169 ? -36.220 3.591 21.015 1.00 93.44 169 TRP A N 1
ATOM 1313 C CA . TRP A 1 169 ? -34.820 3.374 20.613 1.00 93.44 169 TRP A CA 1
ATOM 1314 C C . TRP A 1 169 ? -34.351 1.931 20.852 1.00 93.44 169 TRP A C 1
ATOM 1316 O O . TRP A 1 169 ? -33.609 1.391 20.041 1.00 93.44 169 TRP A O 1
ATOM 1326 N N . ARG A 1 170 ? -34.854 1.271 21.907 1.00 93.75 170 ARG A N 1
ATOM 1327 C CA . ARG A 1 170 ? -34.552 -0.137 22.223 1.00 93.75 170 ARG A CA 1
ATOM 1328 C C . ARG A 1 170 ? -35.046 -1.132 21.164 1.00 93.75 170 ARG A C 1
ATOM 1330 O O . ARG A 1 170 ? -34.550 -2.249 21.126 1.00 93.75 170 ARG A O 1
ATOM 1337 N N . LEU A 1 171 ? -36.016 -0.735 20.338 1.00 94.44 171 LEU A N 1
ATOM 1338 C CA . LEU A 1 171 ? -36.528 -1.522 19.211 1.00 94.44 171 LEU A CA 1
ATOM 1339 C C . LEU A 1 171 ? -35.874 -1.091 17.895 1.00 94.44 171 LEU A C 1
ATOM 1341 O O . LEU A 1 171 ? -35.498 -1.931 17.091 1.00 94.44 171 LEU A O 1
ATOM 1345 N N . VAL A 1 172 ? -35.719 0.220 17.687 1.00 96.38 172 VAL A N 1
ATOM 1346 C CA . VAL A 1 172 ? -35.219 0.779 16.422 1.00 96.38 172 VAL A CA 1
ATOM 1347 C C . VAL A 1 172 ? -33.709 0.596 16.268 1.00 96.38 172 VAL A C 1
ATOM 1349 O O . VAL A 1 172 ? -33.253 0.246 15.185 1.00 96.38 172 VAL A O 1
ATOM 1352 N N . ALA A 1 173 ? -32.918 0.791 17.327 1.00 96.06 173 ALA A N 1
ATOM 1353 C CA . ALA A 1 173 ? -31.460 0.732 17.229 1.00 96.06 173 ALA A CA 1
ATOM 1354 C C . ALA A 1 173 ? -30.923 -0.659 16.827 1.00 96.06 173 ALA A C 1
ATOM 1356 O O . ALA A 1 173 ? -30.063 -0.702 15.947 1.00 96.06 173 ALA A O 1
ATOM 1357 N N . PRO A 1 174 ? -31.437 -1.788 17.366 1.00 96.62 174 PRO A N 1
ATOM 1358 C CA . PRO A 1 174 ? -31.056 -3.115 16.879 1.00 96.62 174 PRO A CA 1
ATOM 1359 C C . PRO A 1 174 ? -31.421 -3.352 15.409 1.00 96.62 174 PRO A C 1
ATOM 1361 O O . PRO A 1 174 ? -30.647 -3.979 14.698 1.00 96.62 174 PRO A O 1
ATOM 1364 N N . VAL A 1 175 ? -32.565 -2.834 14.942 1.00 97.00 175 VAL A N 1
ATOM 1365 C CA . VAL A 1 175 ? -32.979 -2.958 13.532 1.00 97.00 175 VAL A CA 1
ATOM 1366 C C . VAL A 1 175 ? -32.034 -2.177 12.625 1.00 97.00 175 VAL A C 1
ATOM 1368 O O . VAL A 1 175 ? -31.561 -2.723 11.639 1.00 97.00 175 VAL A O 1
ATOM 1371 N N . VAL A 1 176 ? -31.695 -0.934 12.983 1.00 97.31 176 VAL A N 1
ATOM 1372 C CA . VAL A 1 176 ? -30.722 -0.124 12.230 1.00 97.31 176 VAL A CA 1
ATOM 1373 C C . VAL A 1 176 ? -29.362 -0.821 12.164 1.00 97.31 176 VAL A C 1
ATOM 1375 O O . VAL A 1 176 ? -28.758 -0.880 11.096 1.00 97.31 176 VAL A O 1
ATOM 1378 N N . LEU A 1 177 ? -28.902 -1.391 13.283 1.00 97.56 177 LEU A N 1
ATOM 1379 C CA . LEU A 1 177 ? -27.651 -2.144 13.332 1.00 97.56 177 LEU A CA 1
ATOM 1380 C C . LEU A 1 177 ? -27.696 -3.398 12.447 1.00 97.56 177 LEU A C 1
ATOM 1382 O O . LEU A 1 177 ? -26.751 -3.653 11.708 1.00 97.56 177 LEU A O 1
ATOM 1386 N N . ALA A 1 178 ? -28.791 -4.161 12.501 1.00 97.31 178 ALA A N 1
ATOM 1387 C CA . ALA A 1 178 ? -28.976 -5.356 11.682 1.00 97.31 178 ALA A CA 1
ATOM 1388 C C . ALA A 1 178 ? -29.020 -5.017 10.184 1.00 97.31 178 ALA A C 1
ATOM 1390 O O . ALA A 1 178 ? -28.391 -5.706 9.386 1.00 97.31 178 ALA A O 1
ATOM 1391 N N . SER A 1 179 ? -29.692 -3.928 9.800 1.00 97.38 179 SER A N 1
ATOM 1392 C CA . SER A 1 179 ? -29.691 -3.445 8.417 1.00 97.38 179 SER A CA 1
ATOM 1393 C C . SER A 1 179 ? -28.286 -3.051 7.957 1.00 97.38 179 SER A C 1
ATOM 1395 O O . SER A 1 179 ? -27.871 -3.452 6.874 1.00 97.38 179 SER A O 1
ATOM 1397 N N . ALA A 1 180 ? -27.534 -2.313 8.782 1.00 96.50 180 ALA A N 1
ATOM 1398 C CA . ALA A 1 180 ? -26.156 -1.934 8.468 1.00 96.50 180 ALA A CA 1
ATOM 1399 C C . ALA A 1 180 ? -25.241 -3.160 8.314 1.00 96.50 180 ALA A C 1
ATOM 1401 O O . ALA A 1 180 ? -24.432 -3.201 7.392 1.00 96.50 180 ALA A O 1
ATOM 1402 N N . LEU A 1 181 ? -25.416 -4.176 9.166 1.00 97.62 181 LEU A N 1
ATOM 1403 C CA . LEU A 1 181 ? -24.703 -5.451 9.082 1.00 97.62 181 LEU A CA 1
ATOM 1404 C C . LEU A 1 181 ? -24.967 -6.146 7.742 1.00 97.62 181 LEU A C 1
ATOM 1406 O O . LEU A 1 181 ? -24.018 -6.501 7.053 1.00 97.62 181 LEU A O 1
ATOM 1410 N N . VAL A 1 182 ? -26.234 -6.310 7.347 1.00 97.75 182 VAL A N 1
ATOM 1411 C CA . VAL A 1 182 ? -26.597 -7.001 6.095 1.00 97.75 182 VAL A CA 1
ATOM 1412 C C . VAL A 1 182 ? -26.069 -6.256 4.868 1.00 97.75 182 VAL A C 1
ATOM 1414 O O . VAL A 1 182 ? -25.502 -6.882 3.976 1.00 97.75 182 VAL A O 1
ATOM 1417 N N . VAL A 1 183 ? -26.216 -4.928 4.829 1.00 97.56 183 VAL A N 1
ATOM 1418 C CA . VAL A 1 183 ? -25.720 -4.105 3.713 1.00 97.56 183 VAL A CA 1
ATOM 1419 C C . VAL A 1 183 ? -24.196 -4.178 3.615 1.00 97.56 183 VAL A C 1
ATOM 1421 O O . VAL A 1 183 ? -23.663 -4.382 2.528 1.00 97.56 183 VAL A O 1
ATOM 1424 N N . SER A 1 184 ? -23.499 -4.059 4.747 1.00 97.75 184 SER A N 1
ATOM 1425 C CA . SER A 1 184 ? -22.037 -4.102 4.788 1.00 97.75 184 SER A CA 1
ATOM 1426 C C . SER A 1 184 ? -21.483 -5.480 4.407 1.00 97.75 184 SER A C 1
ATOM 1428 O O . SER A 1 184 ? -20.545 -5.551 3.616 1.00 97.75 184 SER A O 1
ATOM 1430 N N . LEU A 1 185 ? -22.105 -6.574 4.863 1.00 97.25 185 LEU A N 1
ATOM 1431 C CA . LEU A 1 185 ? -21.731 -7.934 4.461 1.00 97.25 185 LEU A CA 1
ATOM 1432 C C . LEU A 1 185 ? -21.970 -8.171 2.961 1.00 97.25 185 LEU A C 1
ATOM 1434 O O . LEU A 1 185 ? -21.121 -8.748 2.288 1.00 97.25 185 LEU A O 1
ATOM 1438 N N . GLY A 1 186 ? -23.098 -7.700 2.419 1.00 96.75 186 GLY A N 1
ATOM 1439 C CA . GLY A 1 186 ? -23.379 -7.795 0.984 1.00 96.75 186 GLY A CA 1
ATOM 1440 C C . GLY A 1 186 ? -22.337 -7.061 0.135 1.00 96.75 186 GLY A C 1
ATOM 1441 O O . GLY A 1 186 ? -21.839 -7.619 -0.841 1.00 96.75 186 GLY A O 1
ATOM 1442 N N . ALA A 1 187 ? -21.954 -5.847 0.545 1.00 95.44 187 ALA A N 1
ATOM 1443 C CA . ALA A 1 187 ? -20.886 -5.085 -0.101 1.00 95.44 187 ALA A CA 1
ATOM 1444 C C . ALA A 1 187 ? -19.522 -5.788 0.012 1.00 95.44 187 ALA A C 1
ATOM 1446 O O . ALA A 1 187 ? -18.779 -5.828 -0.964 1.00 95.44 187 ALA A O 1
ATOM 1447 N N . SER A 1 188 ? -19.222 -6.378 1.173 1.00 94.81 188 SER A N 1
ATOM 1448 C CA . SER A 1 188 ? -18.003 -7.156 1.419 1.00 94.81 188 SER A CA 1
ATOM 1449 C C . SER A 1 188 ? -17.867 -8.325 0.440 1.00 94.81 188 SER A C 1
ATOM 1451 O O . SER A 1 188 ? -16.867 -8.436 -0.261 1.00 94.81 188 SER A O 1
ATOM 1453 N N . VAL A 1 189 ? -18.914 -9.148 0.310 1.00 93.38 189 VAL A N 1
ATOM 1454 C CA . VAL A 1 189 ? -18.924 -10.293 -0.613 1.00 93.38 189 VAL A CA 1
ATOM 1455 C C . VAL A 1 189 ? -18.790 -9.840 -2.069 1.00 93.38 189 VAL A C 1
ATOM 1457 O O . VAL A 1 189 ? -18.009 -10.424 -2.817 1.00 93.38 189 VAL A O 1
ATOM 1460 N N . ALA A 1 190 ? -19.526 -8.798 -2.468 1.00 89.50 190 ALA A N 1
ATOM 1461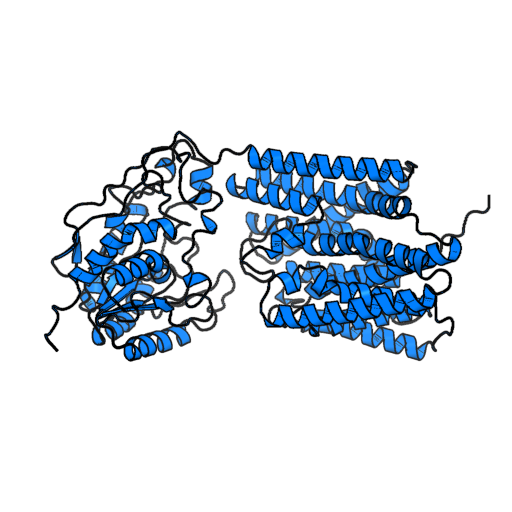 C CA . ALA A 1 190 ? -19.525 -8.308 -3.844 1.00 89.50 190 ALA A CA 1
ATOM 1462 C C . ALA A 1 190 ? -18.166 -7.723 -4.266 1.00 89.50 190 ALA A C 1
ATOM 1464 O O . ALA A 1 190 ? -17.670 -8.065 -5.337 1.00 89.50 190 ALA A O 1
ATOM 1465 N N . LEU A 1 191 ? -17.550 -6.880 -3.429 1.00 85.38 191 LEU A N 1
ATOM 1466 C CA . LEU A 1 191 ? -16.271 -6.237 -3.752 1.00 85.38 191 LEU A CA 1
ATOM 1467 C C . LEU A 1 191 ? -15.080 -7.194 -3.633 1.00 85.38 191 LEU A C 1
ATOM 1469 O O . LEU A 1 191 ? -14.143 -7.084 -4.421 1.00 85.38 191 LEU A O 1
ATOM 1473 N N . THR A 1 192 ? -15.113 -8.171 -2.715 1.00 83.50 192 THR A N 1
ATOM 1474 C CA . THR A 1 192 ? -14.081 -9.223 -2.695 1.00 83.50 192 THR A CA 1
ATOM 1475 C C . THR A 1 192 ? -14.129 -10.049 -3.982 1.00 83.50 192 THR A C 1
ATOM 1477 O O . THR A 1 192 ? -13.085 -10.367 -4.540 1.00 83.50 192 THR A O 1
ATOM 1480 N N . ALA A 1 193 ? -15.323 -10.364 -4.498 1.00 75.44 193 ALA A N 1
ATOM 1481 C CA . ALA A 1 193 ? -15.463 -11.132 -5.736 1.00 75.44 193 ALA A CA 1
ATOM 1482 C C . ALA A 1 193 ? -14.965 -10.382 -6.986 1.00 75.44 193 ALA A C 1
ATOM 1484 O O . ALA A 1 193 ? -14.603 -11.027 -7.966 1.00 75.44 193 ALA A O 1
ATOM 1485 N N . SER A 1 194 ? -14.930 -9.045 -6.963 1.00 73.81 194 SER A N 1
ATOM 1486 C CA . SER A 1 194 ? -14.411 -8.233 -8.071 1.00 73.81 194 SER A CA 1
ATOM 1487 C C . SER A 1 194 ? -12.902 -7.973 -7.998 1.00 73.81 194 SER A C 1
ATOM 1489 O O . SER A 1 194 ? -12.388 -7.267 -8.858 1.00 73.81 194 SER A O 1
ATOM 1491 N N . GLY A 1 195 ? -12.207 -8.458 -6.961 1.00 72.38 195 GLY A N 1
ATOM 1492 C CA . GLY A 1 195 ? -10.784 -8.178 -6.740 1.00 72.38 195 GLY A CA 1
ATOM 1493 C C . GLY A 1 195 ? -10.474 -6.728 -6.342 1.00 72.38 195 GLY A C 1
ATOM 1494 O O . GLY A 1 195 ? -9.348 -6.283 -6.519 1.00 72.38 195 GLY A O 1
ATOM 1495 N N . SER A 1 196 ? -11.454 -5.969 -5.832 1.00 75.81 196 SER A N 1
ATOM 1496 C CA . SER A 1 196 ? -11.242 -4.563 -5.456 1.00 75.81 196 SER A CA 1
ATOM 1497 C C . SER A 1 196 ? -10.525 -4.427 -4.108 1.00 75.81 196 SER A C 1
ATOM 1499 O O . SER A 1 196 ? -10.945 -5.025 -3.115 1.00 75.81 196 SER A O 1
ATOM 1501 N N . ASN A 1 197 ? -9.515 -3.552 -4.038 1.00 76.19 197 ASN A N 1
ATOM 1502 C CA . ASN A 1 197 ? -8.813 -3.203 -2.794 1.00 76.19 197 ASN A CA 1
ATOM 1503 C C . ASN A 1 197 ? -9.745 -2.570 -1.744 1.00 76.19 197 ASN A C 1
ATOM 1505 O O . ASN A 1 197 ? -9.557 -2.771 -0.538 1.00 76.19 197 ASN A O 1
ATOM 1509 N N . ASP A 1 198 ? -10.818 -1.897 -2.179 1.00 80.50 198 ASP A N 1
ATOM 1510 C CA . ASP A 1 198 ? -11.847 -1.356 -1.282 1.00 80.50 198 ASP A CA 1
ATOM 1511 C C . ASP A 1 198 ? -12.499 -2.445 -0.425 1.00 80.50 198 ASP A C 1
ATOM 1513 O O . ASP A 1 198 ? -12.956 -2.161 0.687 1.00 80.50 198 ASP A O 1
ATOM 1517 N N . ALA A 1 199 ? -12.526 -3.696 -0.900 1.00 84.50 199 ALA A N 1
ATOM 1518 C CA . ALA A 1 199 ? -13.084 -4.811 -0.149 1.00 84.50 199 ALA A CA 1
ATOM 1519 C C . ALA A 1 199 ? -12.416 -4.967 1.221 1.00 84.50 199 ALA A C 1
ATOM 1521 O O . ALA A 1 199 ? -13.106 -5.215 2.213 1.00 84.50 199 ALA A O 1
ATOM 1522 N N . TYR A 1 200 ? -11.097 -4.772 1.288 1.00 82.25 200 TYR A N 1
ATOM 1523 C CA . TYR A 1 200 ? -10.307 -4.986 2.497 1.00 82.25 200 TYR A CA 1
ATOM 1524 C C . TYR A 1 200 ? -10.200 -3.728 3.375 1.00 82.25 200 TYR A C 1
ATOM 1526 O O . TYR A 1 200 ? -10.303 -3.828 4.601 1.00 82.25 200 TYR A O 1
ATOM 1534 N N . TYR A 1 201 ? -10.047 -2.547 2.762 1.00 89.31 201 TYR A N 1
ATOM 1535 C CA . TYR A 1 201 ? -9.758 -1.290 3.466 1.00 89.31 201 TYR A CA 1
ATOM 1536 C C . TYR A 1 201 ? -10.994 -0.448 3.839 1.00 89.31 201 TYR A C 1
ATOM 1538 O O . TYR A 1 201 ? -10.917 0.418 4.716 1.00 89.31 201 TYR A O 1
ATOM 1546 N N . SER A 1 202 ? -12.149 -0.653 3.202 1.00 92.12 202 SER A N 1
ATOM 1547 C CA . SER A 1 202 ? -13.308 0.224 3.400 1.00 92.12 202 SER A CA 1
ATOM 1548 C C . SER A 1 202 ? -14.056 -0.042 4.710 1.00 92.12 202 SER A C 1
ATOM 1550 O O . SER A 1 202 ? -14.389 -1.177 5.052 1.00 92.12 202 SER A O 1
ATOM 1552 N N . LEU A 1 203 ? -14.471 1.024 5.410 1.00 93.50 203 LEU A N 1
ATOM 1553 C CA . LEU A 1 203 ? -15.457 0.894 6.492 1.00 93.50 203 LEU A CA 1
ATOM 1554 C C . LEU A 1 203 ? -16.752 0.247 5.978 1.00 93.50 203 LEU A C 1
ATOM 1556 O O . LEU A 1 203 ? -17.373 -0.530 6.696 1.00 93.50 203 LEU A O 1
ATOM 1560 N N . GLY A 1 204 ? -17.162 0.543 4.741 1.00 93.56 204 GLY A N 1
ATOM 1561 C CA . GLY A 1 204 ? -18.401 0.022 4.164 1.00 93.56 204 GLY A CA 1
ATOM 1562 C C . GLY A 1 204 ? -18.438 -1.505 4.100 1.00 93.56 204 GLY A C 1
ATOM 1563 O O . GLY A 1 204 ? -19.486 -2.094 4.352 1.00 93.56 204 GLY A O 1
ATOM 1564 N N . THR A 1 205 ? -17.303 -2.153 3.844 1.00 93.69 205 THR A N 1
ATOM 1565 C CA . THR A 1 205 ? -17.187 -3.615 3.716 1.00 93.69 205 THR A CA 1
ATOM 1566 C C . THR A 1 205 ? -16.775 -4.315 5.005 1.00 93.69 205 THR A C 1
ATOM 1568 O O . THR A 1 205 ? -17.015 -5.512 5.129 1.00 93.69 205 THR A O 1
ATOM 1571 N N . ARG A 1 206 ? -16.198 -3.594 5.977 1.00 95.81 206 ARG A N 1
ATOM 1572 C CA . ARG A 1 206 ? -15.783 -4.141 7.285 1.00 95.81 206 ARG A CA 1
ATOM 1573 C C . ARG A 1 206 ? -16.755 -3.823 8.432 1.00 95.81 206 ARG A C 1
ATOM 1575 O O . ARG A 1 206 ? -16.681 -4.421 9.504 1.00 95.81 206 ARG A O 1
ATOM 1582 N N . ALA A 1 207 ? -17.695 -2.889 8.246 1.00 96.69 207 ALA A N 1
ATOM 1583 C CA . ALA A 1 207 ? -18.609 -2.438 9.305 1.00 96.69 207 ALA A CA 1
ATOM 1584 C C . ALA A 1 207 ? -19.485 -3.555 9.897 1.00 96.69 207 ALA A C 1
ATOM 1586 O O . ALA A 1 207 ? -19.878 -3.461 11.064 1.00 96.69 207 ALA A O 1
ATOM 1587 N N . TRP A 1 208 ? -19.801 -4.608 9.140 1.00 97.44 208 TRP A N 1
ATOM 1588 C CA . TRP A 1 208 ? -20.619 -5.721 9.625 1.00 97.44 208 TRP A CA 1
ATOM 1589 C C . TRP A 1 208 ? -19.956 -6.496 10.777 1.00 97.44 208 TRP A C 1
ATOM 1591 O O . TRP A 1 208 ? -20.657 -6.978 11.665 1.00 97.44 208 TRP A O 1
ATOM 1601 N N . GLU A 1 209 ? -18.627 -6.537 10.841 1.00 97.88 209 GLU A N 1
ATOM 1602 C CA . GLU A 1 209 ? -17.857 -7.216 11.894 1.00 97.88 209 GLU A CA 1
ATOM 1603 C C . GLU A 1 209 ? -17.972 -6.452 13.223 1.00 97.88 209 GLU A C 1
ATOM 1605 O O . GLU A 1 209 ? -18.288 -7.015 14.277 1.00 97.88 209 GLU A O 1
ATOM 1610 N N . LEU A 1 210 ? -17.844 -5.121 13.159 1.00 98.12 210 LEU A N 1
ATOM 1611 C CA . LEU A 1 210 ? -18.143 -4.214 14.272 1.00 98.12 210 LEU A CA 1
ATOM 1612 C C . LEU A 1 210 ? -19.623 -4.324 14.680 1.00 98.12 210 LEU A C 1
ATOM 1614 O O . LEU A 1 210 ? -19.957 -4.349 15.872 1.00 98.12 210 LEU A O 1
ATOM 1618 N N . ALA A 1 211 ? -20.527 -4.440 13.705 1.00 98.00 211 ALA A N 1
ATOM 1619 C CA . ALA A 1 211 ? -21.956 -4.570 13.958 1.00 98.00 211 ALA A CA 1
ATOM 1620 C C . ALA A 1 211 ? -22.321 -5.891 14.654 1.00 98.00 211 ALA A C 1
ATOM 1622 O O . ALA A 1 211 ? -23.194 -5.879 15.524 1.00 98.00 211 ALA A O 1
ATOM 1623 N N . ILE A 1 212 ? -21.629 -7.002 14.371 1.00 98.38 212 ILE A N 1
ATOM 1624 C CA . ILE A 1 212 ? -21.769 -8.268 15.113 1.00 98.38 212 ILE A CA 1
ATOM 1625 C C . ILE A 1 212 ? -21.468 -8.048 16.599 1.00 98.38 212 ILE A C 1
ATOM 1627 O O . ILE A 1 212 ? -22.260 -8.435 17.464 1.00 98.38 212 ILE A O 1
ATOM 1631 N N . GLY A 1 213 ? -20.368 -7.359 16.914 1.00 98.19 213 GLY A N 1
ATOM 1632 C CA . GLY A 1 213 ? -20.048 -6.975 18.289 1.00 98.19 213 GLY A CA 1
ATOM 1633 C C . GLY A 1 213 ? -21.159 -6.141 18.932 1.00 98.19 213 GLY A C 1
ATOM 1634 O O . GLY A 1 213 ? -21.596 -6.411 20.057 1.00 98.19 213 GLY A O 1
ATOM 1635 N N . GLY A 1 214 ? -21.675 -5.153 18.198 1.00 98.00 214 GLY A N 1
ATOM 1636 C CA . GLY A 1 214 ? -22.813 -4.341 18.631 1.00 98.00 214 GLY A CA 1
ATOM 1637 C C . GLY A 1 214 ? -24.090 -5.157 18.869 1.00 98.00 214 GLY A C 1
ATOM 1638 O O . GLY A 1 214 ? -24.814 -4.900 19.834 1.00 98.00 214 GLY A O 1
ATOM 1639 N N . ALA A 1 215 ? -24.348 -6.182 18.056 1.00 98.19 215 ALA A N 1
ATOM 1640 C CA . ALA A 1 215 ? -25.499 -7.064 18.200 1.00 98.19 215 ALA A CA 1
ATOM 1641 C C . ALA A 1 215 ? -25.401 -7.881 19.495 1.00 98.19 215 ALA A C 1
ATOM 1643 O O . ALA A 1 215 ? -26.375 -7.956 20.247 1.00 98.19 215 ALA A O 1
ATOM 1644 N N . VAL A 1 216 ? -24.210 -8.395 19.827 1.00 98.00 216 VAL A N 1
ATOM 1645 C CA . VAL A 1 216 ? -23.954 -9.045 21.125 1.00 98.00 216 VAL A CA 1
ATOM 1646 C C . VAL A 1 216 ? -24.185 -8.070 22.282 1.00 98.00 216 VAL A C 1
ATOM 1648 O O . VAL A 1 216 ? -24.778 -8.445 23.295 1.00 98.00 216 VAL A O 1
ATOM 1651 N N . ALA A 1 217 ? -23.778 -6.804 22.143 1.00 97.62 217 ALA A N 1
ATOM 1652 C CA . ALA A 1 217 ? -24.011 -5.791 23.171 1.00 97.62 217 ALA A CA 1
ATOM 1653 C C . ALA A 1 217 ? -25.508 -5.549 23.413 1.00 97.62 217 ALA A C 1
ATOM 1655 O O . ALA A 1 217 ? -25.936 -5.517 24.569 1.00 97.62 217 ALA A O 1
ATOM 1656 N N . PHE A 1 218 ? -26.313 -5.430 22.353 1.00 97.38 218 PHE A N 1
ATOM 1657 C CA . PHE A 1 218 ? -27.770 -5.331 22.474 1.00 97.38 218 PHE A CA 1
ATOM 1658 C C . PHE A 1 218 ? -28.391 -6.588 23.070 1.00 97.38 218 PHE A C 1
ATOM 1660 O O . PHE A 1 218 ? -29.246 -6.472 23.946 1.00 97.38 218 PHE A O 1
ATOM 1667 N N . LEU A 1 219 ? -27.947 -7.771 22.644 1.00 96.06 219 LEU A N 1
ATOM 1668 C CA . LEU A 1 219 ? -28.434 -9.045 23.160 1.00 96.06 219 LEU A CA 1
ATOM 1669 C C . LEU A 1 219 ? -28.235 -9.130 24.678 1.00 96.06 219 LEU A C 1
ATOM 1671 O O . LEU A 1 219 ? -29.199 -9.327 25.412 1.00 96.06 219 LEU A O 1
ATOM 1675 N N . VAL A 1 220 ? -27.016 -8.877 25.159 1.00 94.75 220 VAL A N 1
ATOM 1676 C CA . VAL A 1 220 ? -26.683 -8.885 26.595 1.00 94.75 220 VAL A CA 1
ATOM 1677 C C . VAL A 1 220 ? -27.410 -7.769 27.354 1.00 94.75 220 VAL A C 1
ATOM 1679 O O . VAL A 1 220 ? -27.801 -7.929 28.513 1.00 94.75 220 VAL A O 1
ATOM 1682 N N . PHE A 1 221 ? -27.602 -6.609 26.725 1.00 95.00 221 PHE A N 1
ATOM 1683 C CA . PHE A 1 221 ? -28.272 -5.478 27.356 1.00 95.00 221 PHE A CA 1
ATOM 1684 C C . PHE A 1 221 ? -29.784 -5.698 27.513 1.00 95.00 221 PHE A C 1
ATOM 1686 O O . PHE A 1 221 ? -30.323 -5.420 28.590 1.00 95.00 221 PHE A O 1
ATOM 1693 N N . LEU A 1 222 ? -30.457 -6.209 26.480 1.00 93.31 222 LEU A N 1
ATOM 1694 C CA . LEU A 1 222 ? -31.912 -6.375 26.424 1.00 93.31 222 LEU A CA 1
ATOM 1695 C C . LEU A 1 222 ? -32.377 -7.705 27.033 1.00 93.31 222 LEU A C 1
ATOM 1697 O O . LEU A 1 222 ? -33.391 -7.734 27.731 1.00 93.31 222 LEU A O 1
ATOM 1701 N N . VAL A 1 223 ? -31.640 -8.798 26.816 1.00 92.25 223 VAL A N 1
ATOM 1702 C CA . VAL A 1 223 ? -32.022 -10.136 27.282 1.00 92.25 223 VAL A CA 1
ATOM 1703 C C . VAL A 1 223 ? -31.416 -10.409 28.654 1.00 92.25 223 VAL A C 1
ATOM 1705 O O . VAL A 1 223 ? -30.236 -10.726 28.798 1.00 92.25 223 VAL A O 1
ATOM 1708 N N . LYS A 1 224 ? -32.261 -10.314 29.686 1.00 87.31 224 LYS A N 1
ATOM 1709 C CA . LYS A 1 224 ? -31.868 -10.553 31.086 1.00 87.31 224 LYS A CA 1
ATOM 1710 C C . LYS A 1 224 ? -31.848 -12.029 31.489 1.00 87.31 224 LYS A C 1
ATOM 1712 O O . LYS A 1 224 ? -31.287 -12.358 32.530 1.00 87.31 224 LYS A O 1
ATOM 1717 N N . ARG A 1 225 ? -32.460 -12.915 30.695 1.00 91.00 225 ARG A N 1
ATOM 1718 C CA . ARG A 1 225 ? -32.488 -14.355 30.979 1.00 91.00 225 ARG A CA 1
ATOM 1719 C C . ARG A 1 225 ? -31.089 -14.939 30.802 1.00 91.00 225 ARG A C 1
ATOM 1721 O O . ARG A 1 225 ? -30.503 -14.797 29.734 1.00 91.00 225 ARG A O 1
ATOM 1728 N N . GLN A 1 226 ? -30.586 -15.611 31.832 1.00 90.06 226 GLN A N 1
ATOM 1729 C CA . GLN A 1 226 ? -29.274 -16.241 31.771 1.00 90.06 226 GLN A CA 1
ATOM 1730 C C . GLN A 1 226 ? -29.365 -17.635 31.125 1.00 90.06 226 GLN A C 1
ATOM 1732 O O . GLN A 1 226 ? -30.210 -18.438 31.535 1.00 90.06 226 GLN A O 1
ATOM 1737 N N . PRO A 1 227 ? -28.528 -17.943 30.120 1.00 91.81 227 PRO A N 1
ATOM 1738 C CA . PRO A 1 227 ? -28.371 -19.300 29.602 1.00 91.81 227 PRO A CA 1
ATOM 1739 C C . PRO A 1 227 ? -27.696 -20.212 30.639 1.00 91.81 227 PRO A C 1
ATOM 1741 O O . PRO A 1 227 ? -26.998 -19.744 31.538 1.00 91.81 227 PRO A O 1
ATOM 1744 N N . SER A 1 228 ? -27.873 -21.529 30.504 1.00 93.69 228 SER A N 1
ATOM 1745 C CA . SER A 1 228 ? -27.154 -22.501 31.344 1.00 93.69 228 SER A CA 1
ATOM 1746 C C . SER A 1 228 ? -25.639 -22.442 31.102 1.00 93.69 228 SER A C 1
ATOM 1748 O O . SER A 1 228 ? -25.213 -22.183 29.974 1.00 93.69 228 SER A O 1
ATOM 1750 N N . ALA A 1 229 ? -24.841 -22.770 32.123 1.00 92.06 229 ALA A N 1
ATOM 1751 C CA . ALA A 1 229 ? -23.378 -22.793 32.032 1.00 92.06 229 ALA A CA 1
ATOM 1752 C C . ALA A 1 229 ? -22.845 -23.753 30.947 1.00 92.06 229 ALA A C 1
ATOM 1754 O O . ALA A 1 229 ? -21.804 -23.492 30.344 1.00 92.06 229 ALA A O 1
ATOM 1755 N N . VAL A 1 230 ? -23.572 -24.842 30.661 1.00 94.25 230 VAL A N 1
ATOM 1756 C CA . VAL A 1 230 ? -23.231 -25.789 29.585 1.00 94.25 230 VAL A CA 1
ATOM 1757 C C . VAL A 1 230 ? -23.317 -25.104 28.223 1.00 94.25 230 VAL A C 1
ATOM 1759 O O . VAL A 1 230 ? -22.353 -25.128 27.467 1.00 94.25 230 VAL A O 1
ATOM 1762 N N . VAL A 1 231 ? -24.433 -24.425 27.937 1.00 94.94 231 VAL A N 1
ATOM 1763 C CA . VAL A 1 231 ? -24.639 -23.709 26.665 1.00 94.94 231 VAL A CA 1
ATOM 1764 C C . VAL A 1 231 ? -23.566 -22.643 26.447 1.00 94.94 231 VAL A C 1
ATOM 1766 O O . VAL A 1 231 ? -23.004 -22.558 25.359 1.00 94.94 231 VAL A O 1
ATOM 1769 N N . THR A 1 232 ? -23.235 -21.853 27.470 1.00 93.88 232 THR A N 1
ATOM 1770 C CA . THR A 1 232 ? -22.180 -20.835 27.341 1.00 93.88 232 THR A CA 1
ATOM 1771 C C . THR A 1 232 ? -20.792 -21.443 27.208 1.00 93.88 232 THR A C 1
ATOM 1773 O O . THR A 1 232 ? -19.971 -20.901 26.478 1.00 93.88 232 THR A O 1
ATOM 1776 N N . SER A 1 233 ? -20.521 -22.573 27.863 1.00 94.00 233 SER A N 1
ATOM 1777 C CA . SER A 1 233 ? -19.238 -23.271 27.723 1.00 94.00 233 SER A CA 1
ATOM 1778 C C . SER A 1 233 ? -19.069 -23.854 26.322 1.00 94.00 233 SER A C 1
ATOM 1780 O O . SER A 1 233 ? -18.022 -23.659 25.715 1.00 94.00 233 SER A O 1
ATOM 1782 N N . VAL A 1 234 ? -20.109 -24.489 25.772 1.00 96.19 234 VAL A N 1
ATOM 1783 C CA . VAL A 1 234 ? -20.111 -25.000 24.392 1.00 96.19 234 VAL A CA 1
ATOM 1784 C C . VAL A 1 234 ? -19.962 -23.855 23.390 1.00 96.19 234 VAL A C 1
ATOM 1786 O O . VAL A 1 234 ? -19.120 -23.937 22.502 1.00 96.19 234 VAL A O 1
ATOM 1789 N N . ALA A 1 235 ? -20.703 -22.756 23.562 1.00 96.56 235 ALA A N 1
ATOM 1790 C CA . ALA A 1 235 ? -20.570 -21.576 22.707 1.00 96.56 235 ALA A CA 1
ATOM 1791 C C . ALA A 1 235 ? -19.149 -20.989 22.751 1.00 96.56 235 ALA A C 1
ATOM 1793 O O . ALA A 1 235 ? -18.573 -20.700 21.705 1.00 96.56 235 ALA A O 1
ATOM 1794 N N . ALA A 1 236 ? -18.556 -20.861 23.943 1.00 96.19 236 ALA A N 1
ATOM 1795 C CA . ALA A 1 236 ? -17.180 -20.397 24.093 1.00 96.19 236 ALA A CA 1
ATOM 1796 C C . ALA A 1 236 ? -16.173 -21.351 23.433 1.00 96.19 236 ALA A C 1
ATOM 1798 O O . ALA A 1 236 ? -15.248 -20.883 22.778 1.00 96.19 236 ALA A O 1
ATOM 1799 N N . ALA A 1 237 ? -16.356 -22.668 23.569 1.00 96.94 237 ALA A N 1
ATOM 1800 C CA . ALA A 1 237 ? -15.495 -23.664 22.934 1.00 96.94 237 ALA A CA 1
ATOM 1801 C C . ALA A 1 237 ? -15.558 -23.574 21.404 1.00 96.94 237 ALA A C 1
ATOM 1803 O O . ALA A 1 237 ? -14.516 -23.477 20.763 1.00 96.94 237 ALA A O 1
ATOM 1804 N N . ILE A 1 238 ? -16.767 -23.529 20.832 1.00 98.19 238 ILE A N 1
ATOM 1805 C CA . ILE A 1 238 ? -16.976 -23.347 19.388 1.00 98.19 238 ILE A CA 1
ATOM 1806 C C . ILE A 1 238 ? -16.319 -22.049 18.923 1.00 98.19 238 ILE A C 1
ATOM 1808 O O . ILE A 1 238 ? -15.617 -22.043 17.917 1.00 98.19 238 ILE A O 1
ATOM 1812 N N . GLY A 1 239 ? -16.506 -20.959 19.669 1.00 98.00 239 GLY A N 1
ATOM 1813 C CA . GLY A 1 239 ? -15.939 -19.667 19.309 1.00 98.00 239 GLY A CA 1
ATOM 1814 C C . GLY A 1 239 ? -14.412 -19.641 19.334 1.00 98.00 239 GLY A C 1
ATOM 1815 O O . GLY A 1 239 ? -13.797 -19.114 18.412 1.00 98.00 239 GLY A O 1
ATOM 1816 N N . ILE A 1 240 ? -13.793 -20.260 20.342 1.00 97.50 240 ILE A N 1
ATOM 1817 C CA . ILE A 1 240 ? -12.335 -20.421 20.415 1.00 97.50 240 ILE A CA 1
ATOM 1818 C C . ILE A 1 240 ? -11.842 -21.267 19.240 1.00 97.50 240 ILE A C 1
ATOM 1820 O O . ILE A 1 240 ? -10.940 -20.834 18.529 1.00 97.50 240 ILE A O 1
ATOM 1824 N N . VAL A 1 241 ? -12.451 -22.430 18.992 1.00 98.19 241 VAL A N 1
ATOM 1825 C CA . VAL A 1 241 ? -12.072 -23.302 17.870 1.00 98.19 241 VAL A CA 1
ATOM 1826 C C . VAL A 1 241 ? -12.181 -22.557 16.541 1.00 98.19 241 VAL A C 1
ATOM 1828 O O . VAL A 1 241 ? -11.245 -22.622 15.755 1.00 98.19 241 VAL A O 1
ATOM 1831 N N . ALA A 1 242 ? -13.252 -21.793 16.318 1.00 98.31 242 ALA A N 1
ATOM 1832 C CA . ALA A 1 242 ? -13.423 -20.989 15.111 1.00 98.31 242 ALA A CA 1
ATOM 1833 C C . ALA A 1 242 ? -12.269 -19.989 14.921 1.00 98.31 242 ALA A C 1
ATOM 1835 O O . ALA A 1 242 ? -11.623 -20.018 13.878 1.00 98.31 242 ALA A O 1
ATOM 1836 N N . ILE A 1 243 ? -11.939 -19.190 15.945 1.00 98.19 243 ILE A N 1
ATOM 1837 C CA . ILE A 1 243 ? -10.836 -18.210 15.889 1.00 98.19 243 ILE A CA 1
ATOM 1838 C C . ILE A 1 243 ? -9.498 -18.894 15.574 1.00 98.19 243 ILE A C 1
ATOM 1840 O O . ILE A 1 243 ? -8.792 -18.472 14.660 1.00 98.19 243 ILE A O 1
ATOM 1844 N N . PHE A 1 244 ? -9.152 -19.958 16.306 1.00 97.31 244 PHE A N 1
ATOM 1845 C CA . PHE A 1 244 ? -7.884 -20.664 16.100 1.00 97.31 244 PHE A CA 1
ATOM 1846 C C . PHE A 1 244 ? -7.833 -21.375 14.743 1.00 97.31 244 PHE A C 1
ATOM 1848 O O . PHE A 1 244 ? -6.801 -21.343 14.083 1.00 97.31 244 PHE A O 1
ATOM 1855 N N . SER A 1 245 ? -8.939 -21.973 14.294 1.00 97.19 245 SER A N 1
ATOM 1856 C CA . SER A 1 245 ? -9.006 -22.629 12.985 1.00 97.19 245 SER A CA 1
ATOM 1857 C C . SER A 1 245 ? -8.846 -21.635 11.837 1.00 97.19 245 SER A C 1
ATOM 1859 O O . SER A 1 245 ? -8.077 -21.905 10.924 1.00 97.19 245 SER A O 1
ATOM 1861 N N . SER A 1 246 ? -9.468 -20.454 11.908 1.00 96.81 246 SER A N 1
ATOM 1862 C CA . SER A 1 246 ? -9.268 -19.398 10.913 1.00 96.81 246 SER A CA 1
ATOM 1863 C C . SER A 1 246 ? -7.818 -18.931 10.863 1.00 96.81 246 SER A C 1
ATOM 1865 O O . SER A 1 246 ? -7.266 -18.815 9.778 1.00 96.81 246 SER A O 1
ATOM 1867 N N . ALA A 1 247 ? -7.176 -18.747 12.019 1.00 95.38 247 ALA A N 1
ATOM 1868 C CA . ALA A 1 247 ? -5.783 -18.315 12.077 1.00 95.38 247 ALA A CA 1
ATOM 1869 C C . ALA A 1 247 ? -4.798 -19.344 11.482 1.00 95.38 247 ALA A C 1
ATOM 1871 O O . ALA A 1 247 ? -3.766 -18.961 10.940 1.00 95.38 247 ALA A O 1
ATOM 1872 N N . LEU A 1 248 ? -5.103 -20.641 11.582 1.00 95.31 248 LEU A N 1
ATOM 1873 C CA . LEU A 1 248 ? -4.216 -21.718 11.124 1.00 95.31 248 LEU A CA 1
ATOM 1874 C C . LEU A 1 248 ? -4.509 -22.209 9.700 1.00 95.31 248 LEU A C 1
ATOM 1876 O O . LEU A 1 248 ? -3.611 -22.745 9.063 1.00 95.31 248 LEU A O 1
ATOM 1880 N N . ILE A 1 249 ? -5.753 -22.087 9.227 1.00 91.94 249 ILE A N 1
ATOM 1881 C CA . ILE A 1 249 ? -6.203 -22.679 7.955 1.00 91.94 249 ILE A CA 1
ATOM 1882 C C . ILE A 1 249 ? -6.307 -21.635 6.844 1.00 91.94 249 ILE A C 1
ATOM 1884 O O . ILE A 1 249 ? -6.086 -21.971 5.685 1.00 91.94 249 ILE A O 1
ATOM 1888 N N . PHE A 1 250 ? -6.693 -20.395 7.157 1.00 89.44 250 PHE A N 1
ATOM 1889 C CA . PHE A 1 250 ? -6.812 -19.372 6.118 1.00 89.44 250 PHE A CA 1
ATOM 1890 C C . PHE A 1 250 ? -5.423 -18.936 5.644 1.00 89.44 250 PHE A C 1
ATOM 1892 O O . PHE A 1 250 ? -4.462 -19.006 6.405 1.00 89.44 250 PHE A O 1
ATOM 1899 N N . SER A 1 251 ? -5.330 -18.462 4.404 1.00 84.31 251 SER A N 1
ATOM 1900 C CA . SER A 1 251 ? -4.137 -17.811 3.866 1.00 84.31 251 SER A CA 1
ATOM 1901 C C . SER A 1 251 ? -4.537 -16.625 2.982 1.00 84.31 251 SER A C 1
ATOM 1903 O O . SER A 1 251 ? -5.721 -16.305 2.856 1.00 84.31 251 SER A O 1
ATOM 1905 N N . ASP A 1 252 ? -3.547 -15.992 2.370 1.00 74.00 252 ASP A N 1
ATOM 1906 C CA . ASP A 1 252 ? -3.656 -15.042 1.258 1.00 74.00 252 ASP A CA 1
ATOM 1907 C C . ASP A 1 252 ? -4.521 -15.526 0.071 1.00 74.00 252 ASP A C 1
ATOM 1909 O O . ASP A 1 252 ? -5.124 -14.712 -0.624 1.00 74.00 252 ASP A O 1
ATOM 1913 N N . LEU A 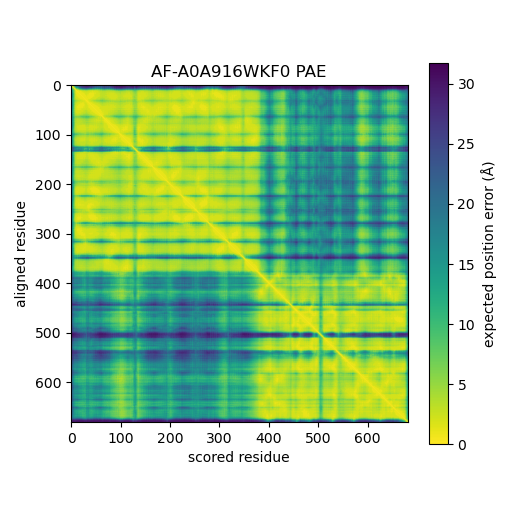1 253 ? -4.656 -16.842 -0.129 1.00 76.44 253 LEU A N 1
ATOM 1914 C CA . LEU A 1 253 ? -5.520 -17.449 -1.151 1.00 76.44 253 LEU A CA 1
ATOM 1915 C C . LEU A 1 253 ? -6.998 -17.515 -0.739 1.00 76.44 253 LEU A C 1
ATOM 1917 O O . LEU A 1 253 ? -7.871 -17.778 -1.571 1.00 76.44 253 LEU A O 1
ATOM 1921 N N . THR A 1 254 ? -7.308 -17.320 0.543 1.00 81.38 254 THR A N 1
ATOM 1922 C CA . THR A 1 254 ? -8.691 -17.317 1.018 1.00 81.38 254 THR A CA 1
ATOM 1923 C C . THR A 1 254 ? -9.383 -16.034 0.551 1.00 81.38 254 THR A C 1
ATOM 1925 O O . THR A 1 254 ? -8.919 -14.948 0.894 1.00 81.38 254 THR A O 1
ATOM 1928 N N . PRO A 1 255 ? -10.546 -16.103 -0.128 1.00 83.12 255 PRO A N 1
ATOM 1929 C CA . PRO A 1 255 ? -11.309 -14.906 -0.474 1.00 83.12 255 PRO A CA 1
ATOM 1930 C C . PRO A 1 255 ? -11.731 -14.163 0.796 1.00 83.12 255 PRO A C 1
ATOM 1932 O O . PRO A 1 255 ? -12.618 -14.626 1.517 1.00 83.12 255 PRO A O 1
ATOM 1935 N N . PHE A 1 256 ? -11.094 -13.030 1.081 1.00 84.38 256 PHE A N 1
ATOM 1936 C CA . PHE A 1 256 ? -11.228 -12.300 2.339 1.00 84.38 256 PHE A CA 1
ATOM 1937 C C . PHE A 1 256 ? -11.389 -10.790 2.069 1.00 84.38 256 PHE A C 1
ATOM 1939 O O . PHE A 1 256 ? -10.787 -10.280 1.124 1.00 84.38 256 PHE A O 1
ATOM 1946 N N . PRO A 1 257 ? -12.195 -10.040 2.846 1.00 84.25 257 PRO A N 1
ATOM 1947 C CA . PRO A 1 257 ? -12.942 -10.446 4.044 1.00 84.25 257 PRO A CA 1
ATOM 1948 C C . PRO A 1 257 ? -14.234 -11.233 3.787 1.00 84.25 257 PRO A C 1
ATOM 1950 O O . PRO A 1 257 ? -14.500 -12.162 4.541 1.00 84.25 257 PRO A O 1
ATOM 1953 N N . SER A 1 258 ? -14.968 -10.958 2.700 1.00 89.50 258 SER A N 1
ATOM 1954 C CA . SER A 1 258 ? -16.134 -11.720 2.201 1.00 89.50 258 SER A CA 1
ATOM 1955 C C . SER A 1 258 ? -17.003 -12.405 3.286 1.00 89.50 258 SER A C 1
ATOM 1957 O O . SER A 1 258 ? -17.211 -11.896 4.385 1.00 89.50 258 SER A O 1
ATOM 1959 N N . TRP A 1 259 ? -17.577 -13.570 2.980 1.00 91.50 259 TRP A N 1
ATOM 1960 C CA . TRP A 1 259 ? -18.310 -14.397 3.940 1.00 91.50 259 TRP A CA 1
ATOM 1961 C C . TRP A 1 259 ? -17.377 -15.233 4.829 1.00 91.50 259 TRP A C 1
ATOM 1963 O O . TRP A 1 259 ? -17.800 -15.710 5.881 1.00 91.50 259 TRP A O 1
ATOM 1973 N N . THR A 1 260 ? -16.116 -15.425 4.436 1.00 92.88 260 THR A N 1
ATOM 1974 C CA . THR A 1 260 ? -15.133 -16.247 5.163 1.00 92.88 260 THR A CA 1
ATOM 1975 C C . THR A 1 260 ? -14.751 -15.622 6.507 1.00 92.88 260 THR A C 1
ATOM 1977 O O . THR A 1 260 ? -14.629 -16.345 7.501 1.00 92.88 260 THR A O 1
ATOM 1980 N N . ALA A 1 261 ? -14.701 -14.287 6.602 1.00 95.50 261 ALA A N 1
ATOM 1981 C CA . ALA A 1 261 ? -14.540 -13.563 7.864 1.00 95.50 261 ALA A CA 1
ATOM 1982 C C . ALA A 1 261 ? -15.696 -13.805 8.854 1.00 95.50 261 ALA A C 1
ATOM 1984 O O . ALA A 1 261 ? -15.583 -13.462 10.034 1.00 95.50 261 ALA A O 1
ATOM 1985 N N . ALA A 1 262 ? -16.802 -14.452 8.449 1.00 96.81 262 ALA A N 1
ATOM 1986 C CA . ALA A 1 262 ? -17.888 -14.787 9.373 1.00 96.81 262 ALA A CA 1
ATOM 1987 C C . ALA A 1 262 ? -17.426 -15.796 10.431 1.00 96.81 262 ALA A C 1
ATOM 1989 O O . ALA A 1 262 ? -17.895 -15.758 11.567 1.00 96.81 262 ALA A O 1
ATOM 1990 N N . VAL A 1 263 ? -16.475 -16.669 10.088 1.00 97.75 263 VAL A N 1
ATOM 1991 C CA . VAL A 1 263 ? -15.947 -17.696 10.995 1.00 97.75 263 VAL A CA 1
ATOM 1992 C C . VAL A 1 263 ? -15.263 -17.072 12.225 1.00 97.75 263 VAL A C 1
ATOM 1994 O O . VAL A 1 263 ? -15.745 -17.310 13.341 1.00 97.75 263 VAL A O 1
ATOM 1997 N N . PRO A 1 264 ? -14.214 -16.229 12.092 1.00 97.88 264 PRO A N 1
ATOM 1998 C CA . PRO A 1 264 ? -13.565 -15.618 13.253 1.00 97.88 264 PRO A CA 1
ATOM 1999 C C . PRO A 1 264 ? -14.470 -14.604 13.972 1.00 97.88 264 PRO A C 1
ATOM 2001 O O . PRO A 1 264 ? -14.411 -14.484 15.201 1.00 97.88 264 PRO A O 1
ATOM 2004 N N . THR A 1 265 ? -15.350 -13.900 13.253 1.00 98.19 265 THR A N 1
ATOM 2005 C CA . THR A 1 265 ? -16.193 -12.843 13.839 1.00 98.19 265 THR A CA 1
ATOM 2006 C C . THR A 1 265 ? -17.356 -13.403 14.654 1.00 98.19 265 THR A C 1
ATOM 2008 O O . THR A 1 265 ? -17.552 -13.003 15.806 1.00 98.19 265 THR A O 1
ATOM 2011 N N . VAL A 1 266 ? -18.087 -14.390 14.126 1.00 98.44 266 VAL A N 1
ATOM 2012 C CA . VAL A 1 266 ? -19.122 -15.117 14.878 1.00 98.44 266 VAL A CA 1
ATOM 2013 C C . VAL A 1 266 ? -18.483 -15.903 16.017 1.00 98.44 266 VAL A C 1
ATOM 2015 O O . VAL A 1 266 ? -19.014 -15.901 17.129 1.00 98.44 266 VAL A O 1
ATOM 2018 N N . GLY A 1 267 ? -17.311 -16.505 15.795 1.00 98.31 267 GLY A N 1
ATOM 2019 C CA . GLY A 1 267 ? -16.562 -17.166 16.859 1.00 98.31 267 GLY A CA 1
ATOM 2020 C C . GLY A 1 267 ? -16.258 -16.221 18.026 1.00 98.31 267 GLY A C 1
ATOM 2021 O O . GLY A 1 267 ? -16.578 -16.517 19.180 1.00 98.31 267 GLY A O 1
ATOM 2022 N N . THR A 1 268 ? -15.757 -15.024 17.725 1.00 98.50 268 THR A N 1
ATOM 2023 C CA . THR A 1 268 ? -15.512 -13.969 18.721 1.00 98.50 268 THR A CA 1
ATOM 2024 C C . THR A 1 268 ? -16.793 -13.537 19.432 1.00 98.50 268 THR A C 1
ATOM 2026 O O . THR A 1 268 ? -16.808 -13.400 20.661 1.00 98.50 268 THR A O 1
ATOM 2029 N N . ALA A 1 269 ? -17.892 -13.376 18.694 1.00 98.44 269 ALA A N 1
ATOM 2030 C CA . ALA A 1 269 ? -19.197 -13.028 19.247 1.00 98.44 269 ALA A CA 1
ATOM 2031 C C . ALA A 1 269 ? -19.683 -14.058 20.279 1.00 98.44 269 ALA A C 1
ATOM 2033 O O . ALA A 1 269 ? -20.152 -13.672 21.354 1.00 98.44 269 ALA A O 1
ATOM 2034 N N . LEU A 1 270 ? -19.516 -15.355 19.995 1.00 97.94 270 LEU A N 1
ATOM 2035 C CA . LEU A 1 270 ? -19.876 -16.447 20.904 1.00 97.94 270 LEU A CA 1
ATOM 2036 C C . LEU A 1 270 ? -19.059 -16.408 22.200 1.00 97.94 270 LEU A C 1
ATOM 2038 O O . LEU A 1 270 ? -19.636 -16.545 23.282 1.00 97.94 270 LEU A O 1
ATOM 2042 N N . VAL A 1 271 ? -17.745 -16.166 22.117 1.00 97.44 271 VAL A N 1
ATOM 2043 C CA . VAL A 1 271 ? -16.882 -16.058 23.308 1.00 97.44 271 VAL A CA 1
ATOM 2044 C C . VAL A 1 271 ? -17.281 -14.854 24.165 1.00 97.44 271 VAL A C 1
ATOM 2046 O O . VAL A 1 271 ? -17.456 -14.990 25.380 1.00 97.44 271 VAL A O 1
ATOM 2049 N N . ILE A 1 272 ? -17.484 -13.681 23.551 1.00 96.31 272 ILE A N 1
ATOM 2050 C CA . ILE A 1 272 ? -17.894 -12.460 24.265 1.00 96.31 272 ILE A CA 1
ATOM 2051 C C . ILE A 1 272 ? -19.270 -12.634 24.912 1.00 96.31 272 ILE A C 1
ATOM 2053 O O . ILE A 1 272 ? -19.467 -12.196 26.054 1.00 96.31 272 ILE A O 1
ATOM 2057 N N . TRP A 1 273 ? -20.219 -13.246 24.200 1.00 96.12 273 TRP A N 1
ATOM 2058 C CA . TRP A 1 273 ? -21.561 -13.532 24.701 1.00 96.12 273 TRP A CA 1
ATOM 2059 C C . TRP A 1 273 ? -21.509 -14.478 25.903 1.00 96.12 273 TRP A C 1
ATOM 2061 O O . TRP A 1 273 ? -22.042 -14.141 26.961 1.00 96.12 273 TRP A O 1
ATOM 2071 N N . ALA A 1 274 ? -20.794 -15.600 25.789 1.00 94.12 274 ALA A N 1
ATOM 2072 C CA . ALA A 1 274 ? -20.629 -16.568 26.869 1.00 94.12 274 ALA A CA 1
ATOM 2073 C C . ALA A 1 274 ? -20.015 -15.933 28.131 1.00 94.12 274 ALA A C 1
ATOM 2075 O O . ALA A 1 274 ? -20.579 -16.055 29.222 1.00 94.12 274 ALA A O 1
ATOM 2076 N N . GLY A 1 275 ? -18.923 -15.174 27.973 1.00 92.06 275 GLY A N 1
ATOM 2077 C CA . GLY A 1 275 ? -18.242 -14.468 29.070 1.00 92.06 275 GLY A CA 1
ATOM 2078 C C . GLY A 1 275 ? -19.040 -13.312 29.691 1.00 92.06 275 GLY A C 1
ATOM 2079 O O . GLY A 1 275 ? -18.647 -12.763 30.722 1.00 92.06 275 GLY A O 1
ATOM 2080 N N . SER A 1 276 ? -20.174 -12.928 29.092 1.00 91.19 276 SER A N 1
ATOM 2081 C CA . SER A 1 276 ? -21.070 -11.902 29.641 1.00 91.19 276 SER A CA 1
ATOM 2082 C C . SER A 1 276 ? -22.064 -12.439 30.677 1.00 91.19 276 SER A C 1
ATOM 2084 O O . SER A 1 276 ? -22.602 -11.636 31.439 1.00 91.19 276 SER A O 1
ATOM 2086 N N . TYR A 1 277 ? -22.308 -13.755 30.720 1.00 87.56 277 TYR A N 1
ATOM 2087 C CA . TYR A 1 277 ? -23.271 -14.377 31.642 1.00 87.56 277 TYR A CA 1
ATOM 2088 C C . TYR A 1 277 ? -22.611 -15.184 32.759 1.00 87.56 277 TYR A C 1
ATOM 2090 O O . TYR A 1 277 ? -23.068 -15.107 33.896 1.00 87.56 277 TYR A O 1
ATOM 2098 N N . HIS A 1 278 ? -21.541 -15.923 32.449 1.00 82.00 278 HIS A N 1
ATOM 2099 C CA . HIS A 1 278 ? -20.825 -16.755 33.418 1.00 82.00 278 HIS A CA 1
ATOM 2100 C C . HIS A 1 278 ? -19.362 -16.324 33.502 1.00 82.00 278 HIS A C 1
ATOM 2102 O O . HIS A 1 278 ? -18.684 -16.180 32.486 1.00 82.00 278 HIS A O 1
ATOM 2108 N N . HIS A 1 279 ? -18.883 -16.092 34.726 1.00 77.44 279 HIS A N 1
ATOM 2109 C CA . HIS A 1 279 ? -17.507 -15.655 35.003 1.00 77.44 279 HIS A CA 1
ATOM 2110 C C . HIS A 1 279 ? -16.544 -16.819 35.281 1.00 77.44 279 HIS A C 1
ATOM 2112 O O . HIS A 1 279 ? -15.352 -16.595 35.482 1.00 77.44 279 HIS A O 1
ATOM 2118 N N . GLU A 1 280 ? -17.061 -18.046 35.240 1.00 72.12 280 GLU A N 1
ATOM 2119 C CA . GLU A 1 280 ? -16.347 -19.313 35.376 1.00 72.12 280 GLU A CA 1
ATOM 2120 C C . GLU A 1 280 ? -16.576 -20.146 34.099 1.00 72.12 280 GLU A C 1
ATOM 2122 O O . GLU A 1 280 ? -17.622 -20.027 33.456 1.00 72.12 280 GLU A O 1
ATOM 2127 N N . GLY A 1 281 ? -15.597 -20.965 33.696 1.00 79.44 281 GLY A N 1
ATOM 2128 C CA . GLY A 1 281 ? -15.678 -21.828 32.505 1.00 79.44 281 GLY A CA 1
ATOM 2129 C C . GLY A 1 281 ? -14.702 -21.457 31.380 1.00 79.44 281 GLY A C 1
ATOM 2130 O O . GLY A 1 281 ? -13.760 -20.693 31.581 1.00 79.44 281 GLY A O 1
ATOM 2131 N N . ILE A 1 282 ? -14.916 -22.001 30.179 1.00 84.69 282 ILE A N 1
ATOM 2132 C CA . ILE A 1 282 ? -13.930 -21.975 29.077 1.00 84.69 282 ILE A CA 1
ATOM 2133 C C . ILE A 1 282 ? -13.505 -20.547 28.687 1.00 84.69 282 ILE A C 1
ATOM 2135 O O . ILE A 1 282 ? -12.312 -20.262 28.603 1.00 84.69 282 ILE A O 1
ATOM 2139 N N . ALA A 1 283 ? -14.454 -19.615 28.544 1.00 81.06 283 ALA A N 1
ATOM 2140 C CA . ALA A 1 283 ? -14.142 -18.217 28.223 1.00 81.06 283 ALA A CA 1
ATOM 2141 C C . ALA A 1 283 ? -13.295 -17.525 29.312 1.00 81.06 283 ALA A C 1
ATOM 2143 O O . ALA A 1 283 ? -12.449 -16.684 29.007 1.00 81.06 283 ALA A O 1
ATOM 2144 N N . SER A 1 284 ? -13.477 -17.898 30.585 1.00 82.62 284 SER A N 1
ATOM 2145 C CA . SER A 1 284 ? -12.706 -17.332 31.701 1.00 82.62 284 SER A CA 1
ATOM 2146 C C . SER A 1 284 ? -11.230 -17.755 31.678 1.00 82.62 284 SER A C 1
ATOM 2148 O O . SER A 1 284 ? -10.381 -17.007 32.169 1.00 82.62 284 SER A O 1
ATOM 2150 N N . GLY A 1 285 ? -10.912 -18.885 31.028 1.00 87.12 285 GLY A N 1
ATOM 2151 C CA . GLY A 1 285 ? -9.546 -19.373 30.821 1.00 87.12 285 GLY A CA 1
ATOM 2152 C C . GLY A 1 285 ? -8.679 -18.431 29.980 1.00 87.12 285 GLY A C 1
ATOM 2153 O O . GLY A 1 285 ? -7.477 -18.335 30.209 1.00 87.12 285 GLY A O 1
ATOM 2154 N N . LEU A 1 286 ? -9.283 -17.628 29.095 1.00 90.00 286 LEU A N 1
ATOM 2155 C CA . LEU A 1 286 ? -8.574 -16.560 28.374 1.00 90.00 286 LEU A CA 1
ATOM 2156 C C . LEU A 1 286 ? -8.099 -15.440 29.316 1.00 90.00 286 LEU A C 1
ATOM 2158 O O . LEU A 1 286 ? -7.198 -14.671 28.996 1.00 90.00 286 LEU A O 1
ATOM 2162 N N . GLY A 1 287 ? -8.674 -15.359 30.515 1.00 90.12 287 GLY A N 1
ATOM 2163 C CA . GLY A 1 287 ? -8.309 -14.406 31.548 1.00 90.12 287 GLY A CA 1
ATOM 2164 C C . GLY A 1 287 ? -7.086 -14.796 32.381 1.00 90.12 287 GLY A C 1
ATOM 2165 O O . GLY A 1 287 ? -6.944 -14.265 33.478 1.00 90.12 287 GLY A O 1
ATOM 2166 N N . VAL A 1 288 ? -6.206 -15.697 31.952 1.00 93.19 288 VAL A N 1
ATOM 2167 C CA . VAL A 1 288 ? -4.969 -15.954 32.713 1.00 93.19 288 VAL A CA 1
ATOM 2168 C C . VAL A 1 288 ? -4.047 -14.720 32.729 1.00 93.19 288 VAL A C 1
ATOM 2170 O O . VAL A 1 288 ? -4.074 -13.915 31.792 1.00 93.19 288 VAL A O 1
ATOM 2173 N N . PRO A 1 289 ? -3.222 -14.523 33.779 1.00 94.31 289 PRO A N 1
ATOM 2174 C CA . PRO A 1 289 ? -2.398 -13.320 33.921 1.00 94.31 289 PRO A CA 1
ATOM 2175 C C . PRO A 1 289 ? -1.507 -12.973 32.711 1.00 94.31 289 PRO A C 1
ATOM 2177 O O . PRO A 1 289 ? -1.491 -11.794 32.351 1.00 94.31 289 PRO A O 1
ATOM 2180 N N . PRO A 1 290 ? -0.831 -13.930 32.036 1.00 95.44 290 PRO A N 1
ATOM 2181 C CA . PRO A 1 290 ? -0.011 -13.615 30.863 1.00 95.44 290 PRO A CA 1
ATOM 2182 C C . PRO A 1 290 ? -0.827 -13.027 29.707 1.00 95.44 290 PRO A C 1
ATOM 2184 O O . PRO A 1 290 ? -0.473 -11.981 29.168 1.00 95.44 290 PRO A O 1
ATOM 2187 N N . LEU A 1 291 ? -1.973 -13.637 29.384 1.00 95.62 291 LEU A N 1
ATOM 2188 C CA . LEU A 1 291 ? -2.860 -13.135 28.334 1.00 95.62 291 LEU A CA 1
ATOM 2189 C C . LEU A 1 291 ? -3.458 -11.779 28.709 1.00 95.62 291 LEU A C 1
ATOM 2191 O O . LEU A 1 291 ? -3.526 -10.884 27.876 1.00 95.62 291 LEU A O 1
ATOM 2195 N N . ARG A 1 292 ? -3.821 -11.559 29.976 1.00 94.88 292 ARG A N 1
ATOM 2196 C CA . ARG A 1 292 ? -4.274 -10.231 30.421 1.00 94.88 292 ARG A CA 1
ATOM 2197 C C . ARG A 1 292 ? -3.198 -9.163 30.246 1.00 94.88 292 ARG A C 1
ATOM 2199 O O . ARG A 1 292 ? -3.535 -8.046 29.867 1.00 94.88 292 ARG A O 1
ATOM 2206 N N . PHE A 1 293 ? -1.934 -9.492 30.513 1.00 95.62 293 PHE A N 1
ATOM 2207 C CA . PHE A 1 293 ? -0.820 -8.564 30.332 1.00 95.62 293 PHE A CA 1
ATOM 2208 C C . PHE A 1 293 ? -0.608 -8.212 28.855 1.00 95.62 293 PHE A C 1
ATOM 2210 O O . PHE A 1 293 ? -0.558 -7.029 28.522 1.00 95.62 293 PHE A O 1
ATOM 2217 N N . ILE A 1 294 ? -0.574 -9.214 27.970 1.00 97.25 294 ILE A N 1
ATOM 2218 C CA . ILE A 1 294 ? -0.481 -8.993 26.518 1.00 97.25 294 ILE A CA 1
ATOM 2219 C C . ILE A 1 294 ? -1.684 -8.169 26.031 1.00 97.25 294 ILE A C 1
ATOM 2221 O O . ILE A 1 294 ? -1.526 -7.202 25.293 1.00 97.25 294 ILE A O 1
ATOM 2225 N N . GLY A 1 295 ? -2.889 -8.486 26.509 1.00 96.00 295 GLY A N 1
ATOM 2226 C CA . GLY A 1 295 ? -4.107 -7.739 26.203 1.00 96.00 295 GLY A CA 1
ATOM 2227 C C . GLY A 1 295 ? -4.052 -6.282 26.667 1.00 96.00 295 GLY A C 1
ATOM 2228 O O . GLY A 1 295 ? -4.506 -5.386 25.948 1.00 96.00 295 GLY A O 1
ATOM 2229 N N . ASP A 1 296 ? -3.458 -6.014 27.831 1.00 93.69 296 ASP A N 1
ATOM 2230 C CA . ASP A 1 296 ? -3.248 -4.657 28.337 1.00 93.69 296 ASP A CA 1
ATOM 2231 C C . ASP A 1 296 ? -2.296 -3.858 27.418 1.00 93.69 296 ASP A C 1
ATOM 2233 O O . ASP A 1 296 ? -2.631 -2.719 27.093 1.00 93.69 296 ASP A O 1
ATOM 2237 N N . ILE A 1 297 ? -1.198 -4.454 26.923 1.00 96.06 297 ILE A N 1
ATOM 2238 C CA . ILE A 1 297 ? -0.230 -3.789 26.018 1.00 96.06 297 ILE A CA 1
ATOM 2239 C C . ILE A 1 297 ? -0.582 -3.876 24.522 1.00 96.06 297 ILE A C 1
ATOM 2241 O O . ILE A 1 297 ? 0.123 -3.297 23.700 1.00 96.06 297 ILE A O 1
ATOM 2245 N N . SER A 1 298 ? -1.652 -4.590 24.155 1.00 96.94 298 SER A N 1
ATOM 2246 C CA . SER A 1 298 ? -1.973 -4.940 22.758 1.00 96.94 298 SER A CA 1
ATOM 2247 C C . SER A 1 298 ? -2.038 -3.754 21.797 1.00 96.94 298 SER A C 1
ATOM 2249 O O . SER A 1 298 ? -1.679 -3.907 20.639 1.00 96.94 298 SER A O 1
ATOM 2251 N N . TYR A 1 299 ? -2.452 -2.573 22.265 1.00 96.25 299 TYR A N 1
ATOM 2252 C CA . TYR A 1 299 ? -2.484 -1.374 21.426 1.00 96.25 299 TYR A CA 1
ATOM 2253 C C . TYR A 1 299 ? -1.071 -0.893 21.074 1.00 96.25 299 TYR A C 1
ATOM 2255 O O . TYR A 1 299 ? -0.746 -0.778 19.900 1.00 96.25 299 TYR A O 1
ATOM 2263 N N . SER A 1 300 ? -0.205 -0.698 22.074 1.00 97.44 300 SER A N 1
ATOM 2264 C CA . SER A 1 300 ? 1.207 -0.373 21.840 1.00 97.44 300 SER A CA 1
ATOM 2265 C C . SER A 1 300 ? 1.919 -1.437 20.994 1.00 97.44 300 SER A C 1
ATOM 2267 O O . SER A 1 300 ? 2.695 -1.082 20.113 1.00 97.44 300 SER A O 1
ATOM 2269 N N . LEU A 1 301 ? 1.621 -2.724 21.212 1.00 98.25 301 LEU A N 1
ATOM 2270 C CA . LEU A 1 301 ? 2.179 -3.817 20.407 1.00 98.25 301 LEU A CA 1
ATOM 2271 C C . LEU A 1 301 ? 1.735 -3.758 18.950 1.00 98.25 301 LEU A C 1
ATOM 2273 O O . LEU A 1 301 ? 2.569 -3.879 18.056 1.00 98.25 301 LEU A O 1
ATOM 2277 N N . TYR A 1 302 ? 0.455 -3.492 18.709 1.00 97.88 302 TYR A N 1
ATOM 2278 C CA . TYR A 1 302 ? -0.056 -3.287 17.362 1.00 97.88 302 TYR A CA 1
ATOM 2279 C C . TYR A 1 302 ? 0.601 -2.086 16.665 1.00 97.88 302 TYR A C 1
ATOM 2281 O O . TYR A 1 302 ? 0.868 -2.160 15.477 1.00 97.88 302 TYR A O 1
ATOM 2289 N N . LEU A 1 303 ? 0.931 -1.011 17.383 1.00 97.56 303 LEU A N 1
ATOM 2290 C CA . LEU A 1 303 ? 1.608 0.142 16.779 1.00 97.56 303 LEU A CA 1
ATOM 2291 C C . LEU A 1 303 ? 3.085 -0.131 16.445 1.00 97.56 303 LEU A C 1
ATOM 2293 O O . LEU A 1 303 ? 3.563 0.287 15.399 1.00 97.56 303 LEU A O 1
ATOM 2297 N N . TRP A 1 304 ? 3.829 -0.805 17.327 1.00 98.12 304 TRP A N 1
ATOM 2298 C CA . TRP A 1 304 ? 5.275 -0.987 17.139 1.00 98.12 304 TRP A CA 1
ATOM 2299 C C . TRP A 1 304 ? 5.652 -2.163 16.240 1.00 98.12 304 TRP A C 1
ATOM 2301 O O . TRP A 1 304 ? 6.693 -2.093 15.593 1.00 98.12 304 TRP A O 1
ATOM 2311 N N . HIS A 1 305 ? 4.848 -3.233 16.197 1.00 97.38 305 HIS A N 1
ATOM 2312 C CA . HIS A 1 305 ? 5.257 -4.469 15.519 1.00 97.38 305 HIS A CA 1
ATOM 2313 C C . HIS A 1 305 ? 5.584 -4.272 14.037 1.00 97.38 305 HIS A C 1
ATOM 2315 O O . HIS A 1 305 ? 6.538 -4.861 13.545 1.00 97.38 305 HIS A O 1
ATOM 2321 N N . TRP A 1 306 ? 4.801 -3.444 13.348 1.00 95.50 306 TRP A N 1
ATOM 2322 C CA . TRP A 1 306 ? 4.921 -3.238 11.915 1.00 95.50 306 TRP A CA 1
ATOM 2323 C C . TRP A 1 306 ? 6.141 -2.389 11.536 1.00 95.50 306 TRP A C 1
ATOM 2325 O O . TRP A 1 306 ? 7.003 -2.924 10.847 1.00 95.50 306 TRP A O 1
ATOM 2335 N N . PRO A 1 307 ? 6.311 -1.139 12.023 1.00 95.06 307 PRO A N 1
ATOM 2336 C CA . PRO A 1 307 ? 7.472 -0.328 11.658 1.00 95.06 307 PRO A CA 1
ATOM 2337 C C . PRO A 1 307 ? 8.799 -0.969 12.084 1.00 95.06 307 PRO A C 1
ATOM 2339 O O . PRO A 1 307 ? 9.793 -0.855 11.379 1.00 95.06 307 PRO A O 1
ATOM 2342 N N . VAL A 1 308 ? 8.844 -1.675 13.221 1.00 95.50 308 VAL A N 1
ATOM 2343 C CA . VAL A 1 308 ? 10.063 -2.385 13.645 1.00 95.50 308 VAL A CA 1
ATOM 2344 C C . VAL A 1 308 ? 10.387 -3.545 12.705 1.00 95.50 308 VAL A C 1
ATOM 2346 O O . VAL A 1 308 ? 11.558 -3.757 12.399 1.00 95.50 308 VAL A O 1
ATOM 2349 N N . LEU A 1 309 ? 9.377 -4.294 12.251 1.00 92.19 309 LEU A N 1
ATOM 2350 C CA . LEU A 1 309 ? 9.570 -5.360 11.273 1.00 92.19 309 LEU A CA 1
ATOM 2351 C C . LEU A 1 309 ? 10.065 -4.794 9.940 1.00 92.19 309 LEU A C 1
ATOM 2353 O O . LEU A 1 309 ? 11.092 -5.254 9.452 1.00 92.19 309 LEU A O 1
ATOM 2357 N N . THR A 1 310 ? 9.382 -3.789 9.389 1.00 87.81 310 THR A N 1
ATOM 2358 C CA . THR A 1 310 ? 9.701 -3.234 8.066 1.00 87.81 310 THR A CA 1
ATOM 2359 C C . THR A 1 310 ? 11.073 -2.560 8.041 1.00 87.81 310 THR A C 1
ATOM 2361 O O . THR A 1 310 ? 11.865 -2.842 7.147 1.00 87.81 310 THR A O 1
ATOM 2364 N N . PHE A 1 311 ? 11.433 -1.763 9.057 1.00 87.44 311 PHE A N 1
ATOM 2365 C CA . PHE A 1 311 ? 12.799 -1.231 9.170 1.00 87.44 311 PHE A CA 1
ATOM 2366 C C . PHE A 1 311 ? 13.838 -2.327 9.383 1.00 87.44 311 PHE A C 1
ATOM 2368 O O . PHE A 1 311 ? 14.918 -2.288 8.801 1.00 87.44 311 PHE A O 1
ATOM 2375 N N . GLY A 1 312 ? 13.550 -3.279 10.268 1.00 82.31 312 GLY A N 1
ATOM 2376 C CA . GLY A 1 312 ? 14.510 -4.306 10.639 1.00 82.31 312 GLY A CA 1
ATOM 2377 C C . GLY A 1 312 ? 14.875 -5.204 9.467 1.00 82.31 312 GLY A C 1
ATOM 2378 O O . GLY A 1 312 ? 16.052 -5.452 9.231 1.00 82.31 312 GLY A O 1
ATOM 2379 N N . VAL A 1 313 ? 13.876 -5.620 8.697 1.00 72.94 313 VAL A N 1
ATOM 2380 C CA . VAL A 1 313 ? 14.058 -6.364 7.451 1.00 72.94 313 VAL A CA 1
ATOM 2381 C C . VAL A 1 313 ? 14.969 -5.615 6.478 1.00 72.94 313 VAL A C 1
ATOM 2383 O O . VAL A 1 313 ? 15.917 -6.209 5.972 1.00 72.94 313 VAL A O 1
ATOM 2386 N N . ALA A 1 314 ? 14.736 -4.314 6.279 1.00 72.75 314 ALA A N 1
ATOM 2387 C CA . ALA A 1 314 ? 15.519 -3.502 5.351 1.00 72.75 314 ALA A CA 1
ATOM 2388 C C . ALA A 1 314 ? 16.999 -3.349 5.761 1.00 72.75 314 ALA A C 1
ATOM 2390 O O . ALA A 1 314 ? 17.840 -3.072 4.914 1.00 72.75 314 ALA A O 1
ATOM 2391 N N . ILE A 1 315 ? 17.333 -3.515 7.049 1.00 75.62 315 ILE A N 1
ATOM 2392 C CA . ILE A 1 315 ? 18.693 -3.288 7.577 1.00 75.62 315 ILE A CA 1
ATOM 2393 C C . ILE A 1 315 ? 19.457 -4.595 7.817 1.00 75.62 315 ILE A C 1
ATOM 2395 O O . ILE A 1 315 ? 20.649 -4.672 7.530 1.00 75.62 315 ILE A O 1
ATOM 2399 N N . VAL A 1 316 ? 18.814 -5.598 8.423 1.00 73.88 316 VAL A N 1
ATOM 2400 C CA . VAL A 1 316 ? 19.476 -6.833 8.892 1.00 73.88 316 VAL A CA 1
ATOM 2401 C C . VAL A 1 316 ? 19.022 -8.096 8.150 1.00 73.88 316 VAL A C 1
ATOM 2403 O O . VAL A 1 316 ? 19.459 -9.196 8.499 1.00 73.88 316 VAL A O 1
ATOM 2406 N N . GLY A 1 317 ? 18.164 -7.956 7.135 1.00 69.44 317 GLY A N 1
ATOM 2407 C CA . GLY A 1 317 ? 17.666 -9.052 6.303 1.00 69.44 317 GLY A CA 1
ATOM 2408 C C . GLY A 1 317 ? 16.610 -9.943 6.976 1.00 69.44 317 GLY A C 1
ATOM 2409 O O . GLY A 1 317 ? 16.180 -9.723 8.111 1.00 69.44 317 GLY A O 1
ATOM 2410 N N . PHE A 1 318 ? 16.188 -10.993 6.262 1.00 72.75 318 PHE A N 1
ATOM 2411 C CA . PHE A 1 318 ? 15.003 -11.809 6.578 1.00 72.75 318 PHE A CA 1
ATOM 2412 C C . PHE A 1 318 ? 15.256 -13.102 7.383 1.00 72.75 318 PHE A C 1
ATOM 2414 O O . PHE A 1 318 ? 14.401 -13.991 7.432 1.00 72.75 318 PHE A O 1
ATOM 2421 N N . SER A 1 319 ? 16.392 -13.232 8.073 1.00 82.50 319 SER A N 1
ATOM 2422 C CA . SER A 1 319 ? 16.688 -14.455 8.837 1.00 82.50 319 SER A CA 1
ATOM 2423 C C . SER A 1 319 ? 15.758 -14.651 10.052 1.00 82.50 319 SER A C 1
ATOM 2425 O O . SER A 1 319 ? 15.351 -13.695 10.719 1.00 82.50 319 SER A O 1
ATOM 2427 N N . ASN A 1 320 ? 15.449 -15.905 10.407 1.00 84.94 320 ASN A N 1
ATOM 2428 C CA . ASN A 1 320 ? 14.637 -16.217 11.596 1.00 84.94 320 ASN A CA 1
ATOM 2429 C C . ASN A 1 320 ? 15.205 -15.630 12.910 1.00 84.94 320 ASN A C 1
ATOM 2431 O O . ASN A 1 320 ? 14.422 -15.095 13.701 1.00 84.94 320 ASN A O 1
ATOM 2435 N N . PRO A 1 321 ? 16.530 -15.656 13.167 1.00 89.19 321 PRO A N 1
ATOM 2436 C CA . PRO A 1 321 ? 17.108 -14.975 14.325 1.00 89.19 321 PRO A CA 1
ATOM 2437 C C . PRO A 1 321 ? 16.874 -13.458 14.316 1.00 89.19 321 PRO A C 1
ATOM 2439 O O . PRO A 1 321 ? 16.528 -12.898 15.358 1.00 89.19 321 PRO A O 1
ATOM 2442 N N . ALA A 1 322 ? 17.002 -12.801 13.155 1.00 88.44 322 ALA A N 1
ATOM 2443 C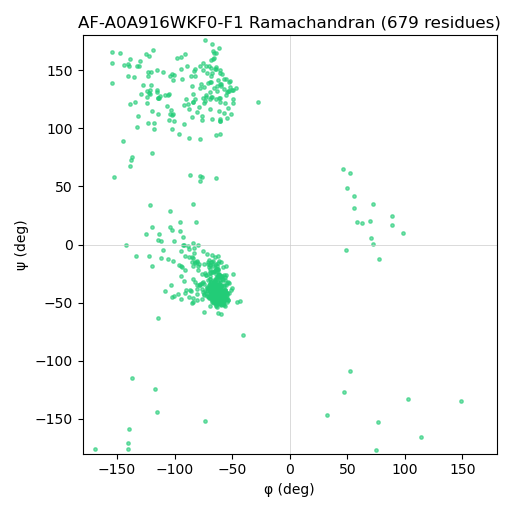 CA . ALA A 1 322 ? 16.723 -11.371 13.019 1.00 88.44 322 ALA A CA 1
ATOM 2444 C C . ALA A 1 322 ? 15.249 -11.063 13.327 1.00 88.44 322 ALA A C 1
ATOM 2446 O O . ALA A 1 322 ? 14.963 -10.203 14.159 1.00 88.44 322 ALA A O 1
ATOM 2447 N N . LYS A 1 323 ? 14.310 -11.836 12.766 1.00 89.19 323 LYS A N 1
ATOM 2448 C CA . LYS A 1 323 ? 12.868 -11.720 13.051 1.00 89.19 323 LYS A CA 1
ATOM 2449 C C . LYS A 1 323 ? 12.559 -11.848 14.546 1.00 89.19 323 LYS A C 1
ATOM 2451 O O . LYS A 1 323 ? 11.808 -11.040 15.090 1.00 89.19 323 LYS A O 1
ATOM 2456 N N . LEU A 1 324 ? 13.166 -12.812 15.243 1.00 92.94 324 LEU A N 1
ATOM 2457 C CA . LEU A 1 324 ? 12.993 -12.974 16.694 1.00 92.94 324 LEU A CA 1
ATOM 2458 C C . LEU A 1 324 ? 13.549 -11.784 17.491 1.00 92.94 324 LEU A C 1
ATOM 2460 O O . LEU A 1 324 ? 12.909 -11.335 18.445 1.00 92.94 324 LEU A O 1
ATOM 2464 N N . ALA A 1 325 ? 14.708 -11.250 17.100 1.00 93.62 325 ALA A N 1
ATOM 2465 C CA . ALA A 1 325 ? 15.285 -10.065 17.729 1.00 93.62 325 ALA A CA 1
ATOM 2466 C C . ALA A 1 325 ? 14.388 -8.832 17.532 1.00 93.62 325 ALA A C 1
ATOM 2468 O O . ALA A 1 325 ? 14.085 -8.123 18.492 1.00 93.62 325 ALA A O 1
ATOM 2469 N N . LEU A 1 326 ? 13.891 -8.619 16.313 1.00 94.69 326 LEU A N 1
ATOM 2470 C CA . LEU A 1 326 ? 12.963 -7.539 15.982 1.00 94.69 326 LEU A CA 1
ATOM 2471 C C . LEU A 1 326 ? 11.635 -7.676 16.738 1.00 94.69 326 LEU A C 1
ATOM 2473 O O . LEU A 1 326 ? 11.111 -6.685 17.240 1.00 94.69 326 LEU A O 1
ATOM 2477 N N . LEU A 1 327 ? 11.113 -8.894 16.901 1.00 95.81 327 LEU A N 1
ATOM 2478 C CA . LEU A 1 327 ? 9.919 -9.148 17.709 1.00 95.81 327 LEU A CA 1
ATOM 2479 C C . LEU A 1 327 ? 10.153 -8.786 19.184 1.00 95.81 327 LEU A C 1
ATOM 2481 O O . LEU A 1 327 ? 9.289 -8.184 19.827 1.00 95.81 327 LEU A O 1
ATOM 2485 N N . ALA A 1 328 ? 11.330 -9.114 19.723 1.00 96.62 328 ALA A N 1
ATOM 2486 C CA . ALA A 1 328 ? 11.707 -8.729 21.079 1.00 96.62 328 ALA A CA 1
ATOM 2487 C C . ALA A 1 328 ? 11.799 -7.201 21.227 1.00 96.62 328 ALA A C 1
ATOM 2489 O O . ALA A 1 328 ? 11.284 -6.655 22.204 1.00 96.62 328 ALA A O 1
ATOM 2490 N N . VAL A 1 329 ? 12.376 -6.497 20.246 1.00 96.81 329 VAL A N 1
ATOM 2491 C CA . VAL A 1 329 ? 12.415 -5.024 20.212 1.00 96.81 329 VAL A CA 1
ATOM 2492 C C . VAL A 1 329 ? 11.000 -4.442 20.197 1.00 96.81 329 VAL A C 1
ATOM 2494 O O . VAL A 1 329 ? 10.686 -3.599 21.041 1.00 96.81 329 VAL A O 1
ATOM 2497 N N . SER A 1 330 ? 10.117 -4.945 19.330 1.00 97.56 330 SER A N 1
ATOM 2498 C CA . SER A 1 330 ? 8.700 -4.562 19.284 1.00 97.56 330 SER A CA 1
ATOM 2499 C C . SER A 1 330 ? 8.025 -4.725 20.642 1.00 97.56 330 SER A C 1
ATOM 2501 O O . SER A 1 330 ? 7.384 -3.795 21.137 1.00 97.56 330 SER A O 1
ATOM 2503 N N . ALA A 1 331 ? 8.210 -5.870 21.305 1.00 97.88 331 ALA A N 1
ATOM 2504 C CA . ALA A 1 331 ? 7.647 -6.123 22.628 1.00 97.88 331 ALA A CA 1
ATOM 2505 C C . ALA A 1 331 ? 8.206 -5.167 23.698 1.00 97.88 331 ALA A C 1
ATOM 2507 O O . ALA A 1 331 ? 7.440 -4.624 24.498 1.00 97.88 331 ALA A O 1
ATOM 2508 N N . LEU A 1 332 ? 9.517 -4.906 23.702 1.00 98.25 332 LEU A N 1
ATOM 2509 C CA . LEU A 1 332 ? 10.161 -3.992 24.651 1.00 98.25 332 LEU A CA 1
ATOM 2510 C C . LEU A 1 332 ? 9.670 -2.548 24.482 1.00 98.25 332 LEU A C 1
ATOM 2512 O O . LEU A 1 332 ? 9.277 -1.919 25.469 1.00 98.25 332 LEU A O 1
ATOM 2516 N N . LEU A 1 333 ? 9.621 -2.043 23.245 1.00 98.19 333 LEU A N 1
ATOM 2517 C CA . LEU A 1 333 ? 9.091 -0.711 22.929 1.00 98.19 333 LEU A CA 1
ATOM 2518 C C . LEU A 1 333 ? 7.615 -0.590 23.311 1.00 98.19 333 LEU A C 1
ATOM 2520 O O . LEU A 1 333 ? 7.185 0.437 23.845 1.00 98.19 333 LEU A O 1
ATOM 2524 N N . SER A 1 334 ? 6.851 -1.666 23.134 1.00 97.88 334 SER A N 1
ATOM 2525 C CA . SER A 1 334 ? 5.440 -1.722 23.516 1.00 97.88 334 SER A CA 1
ATOM 2526 C C . SER A 1 334 ? 5.240 -1.633 25.021 1.00 97.88 334 SER A C 1
ATOM 2528 O O . SER A 1 334 ? 4.399 -0.872 25.498 1.00 97.88 334 SER A O 1
ATOM 2530 N N . VAL A 1 335 ? 6.044 -2.366 25.793 1.00 97.62 335 VAL A N 1
ATOM 2531 C CA . VAL A 1 335 ? 6.023 -2.312 27.259 1.00 97.62 335 VAL A CA 1
ATOM 2532 C C . VAL A 1 335 ? 6.447 -0.928 27.758 1.00 97.62 335 VAL A C 1
ATOM 2534 O O . VAL A 1 335 ? 5.795 -0.370 28.648 1.00 97.62 335 VAL A O 1
ATOM 2537 N N . ALA A 1 336 ? 7.493 -0.343 27.168 1.00 97.19 336 ALA A N 1
ATOM 2538 C CA . ALA A 1 336 ? 7.960 1.001 27.497 1.00 97.19 336 ALA A CA 1
ATOM 2539 C C . ALA A 1 336 ? 6.890 2.065 27.204 1.00 97.19 336 ALA A C 1
ATOM 2541 O O . ALA A 1 336 ? 6.600 2.900 28.063 1.00 97.19 336 ALA A O 1
ATOM 2542 N N . THR A 1 337 ? 6.243 1.992 26.039 1.00 96.62 337 THR A N 1
ATOM 2543 C CA . THR A 1 337 ? 5.164 2.903 25.624 1.00 96.62 337 THR A CA 1
ATOM 2544 C C . THR A 1 337 ? 3.943 2.754 26.527 1.00 96.62 337 THR A C 1
ATOM 2546 O O . THR A 1 337 ? 3.432 3.744 27.057 1.00 96.62 337 THR A O 1
ATOM 2549 N N . TYR A 1 338 ? 3.524 1.522 26.820 1.00 94.88 338 TYR A N 1
ATOM 2550 C CA . TYR A 1 338 ? 2.395 1.268 27.709 1.00 94.88 338 TYR A CA 1
ATOM 2551 C C . TYR A 1 338 ? 2.626 1.838 29.115 1.00 94.88 338 TYR A C 1
ATOM 2553 O O . TYR A 1 338 ? 1.775 2.547 29.656 1.00 94.88 338 TYR A O 1
ATOM 2561 N N . TYR A 1 339 ? 3.775 1.568 29.740 1.00 94.00 339 TYR A N 1
ATOM 2562 C CA . TYR A 1 339 ? 4.030 2.057 31.097 1.00 94.00 339 TYR A CA 1
ATOM 2563 C C . TYR A 1 339 ? 4.386 3.545 31.149 1.00 94.00 339 TYR A C 1
ATOM 2565 O O . TYR A 1 339 ? 3.950 4.239 32.076 1.00 94.00 339 TYR A O 1
ATOM 2573 N N . GLY A 1 340 ? 5.152 4.032 30.174 1.00 92.56 340 GLY A N 1
ATOM 2574 C CA . GLY A 1 340 ? 5.657 5.400 30.110 1.00 92.56 340 GLY A CA 1
ATOM 2575 C C . GLY A 1 340 ? 4.619 6.420 29.652 1.00 92.56 340 GLY A C 1
ATOM 2576 O O . GLY A 1 340 ? 4.611 7.535 30.174 1.00 92.56 340 GLY A O 1
ATOM 2577 N N . ILE A 1 341 ? 3.723 6.030 28.741 1.00 90.88 341 ILE A N 1
ATOM 2578 C CA . ILE A 1 341 ? 2.755 6.923 28.093 1.00 90.88 341 ILE A CA 1
ATOM 2579 C C . ILE A 1 341 ? 1.328 6.548 28.493 1.00 90.88 341 ILE A C 1
ATOM 2581 O O . ILE A 1 341 ? 0.677 7.330 29.189 1.00 90.88 341 ILE A O 1
ATOM 2585 N N . GLU A 1 342 ? 0.846 5.349 28.147 1.00 85.81 342 GLU A N 1
ATOM 2586 C CA . GLU A 1 342 ? -0.568 4.986 28.354 1.00 85.81 342 GLU A CA 1
ATOM 2587 C C . GLU A 1 342 ? -0.954 4.979 29.846 1.00 85.81 342 GLU A C 1
ATOM 2589 O O . GLU A 1 342 ? -1.883 5.667 30.288 1.00 85.81 342 GLU A O 1
ATOM 2594 N N . ARG A 1 343 ? -0.207 4.233 30.670 1.00 83.81 343 ARG A N 1
ATOM 2595 C CA . ARG A 1 343 ? -0.476 4.085 32.107 1.00 83.81 343 ARG A CA 1
ATOM 2596 C C . ARG A 1 343 ? -0.139 5.355 32.879 1.00 83.81 343 ARG A C 1
ATOM 2598 O O . ARG A 1 343 ? -0.833 5.680 33.845 1.00 83.81 343 ARG A O 1
ATOM 2605 N N . ARG A 1 344 ? 0.919 6.072 32.489 1.00 78.94 344 ARG A N 1
ATOM 2606 C CA . ARG A 1 344 ? 1.320 7.326 33.141 1.00 78.94 344 ARG A CA 1
ATOM 2607 C C . ARG A 1 344 ? 0.307 8.435 32.872 1.00 78.94 344 ARG A C 1
ATOM 2609 O O . ARG A 1 344 ? -0.094 9.097 33.824 1.00 78.94 344 ARG A O 1
ATOM 2616 N N . GLY A 1 345 ? -0.180 8.573 31.638 1.00 71.00 345 GLY A N 1
ATOM 2617 C CA . GLY A 1 345 ? -1.245 9.514 31.281 1.00 71.00 345 GLY A CA 1
ATOM 2618 C C . GLY A 1 345 ? -2.529 9.271 32.077 1.00 71.00 345 GLY A C 1
ATOM 2619 O O . GLY A 1 345 ? -3.116 10.211 32.611 1.00 71.00 345 GLY A O 1
ATOM 2620 N N . ALA A 1 346 ? -2.911 8.003 32.266 1.00 67.62 346 ALA A N 1
ATOM 2621 C CA . ALA A 1 346 ? -4.041 7.637 33.122 1.00 67.62 346 ALA A CA 1
ATOM 2622 C C . ALA A 1 346 ? -3.813 7.960 34.616 1.00 67.62 346 ALA A C 1
ATOM 2624 O O . ALA A 1 346 ? -4.763 8.292 35.324 1.00 67.62 346 ALA A O 1
ATOM 2625 N N . ARG A 1 347 ? -2.567 7.871 35.105 1.00 64.38 347 ARG A N 1
ATOM 2626 C CA . ARG A 1 347 ? -2.192 8.125 36.511 1.00 64.38 347 ARG A CA 1
ATOM 2627 C C . ARG A 1 347 ? -1.990 9.598 36.855 1.00 64.38 347 ARG A C 1
ATOM 2629 O O . ARG A 1 347 ? -2.270 9.975 37.986 1.00 64.38 347 ARG A O 1
ATOM 2636 N N . LEU A 1 348 ? -1.511 10.415 35.915 1.00 63.25 348 LEU A N 1
ATOM 2637 C CA . LEU A 1 348 ? -1.219 11.837 36.138 1.00 63.25 348 LEU A CA 1
ATOM 2638 C C . LEU A 1 348 ? -2.472 12.668 36.456 1.00 63.25 348 LEU A C 1
ATOM 2640 O O . LEU A 1 348 ? -2.346 13.813 36.873 1.00 63.25 348 LEU A O 1
ATOM 2644 N N . GLY A 1 349 ? -3.679 12.109 36.295 1.00 55.69 349 GLY A N 1
ATOM 2645 C CA . GLY A 1 349 ? -4.904 12.692 36.847 1.00 55.69 349 GLY A CA 1
ATOM 2646 C C . GLY A 1 349 ? -5.260 14.071 36.287 1.00 55.69 349 GLY A C 1
ATOM 2647 O O . GLY A 1 349 ? -6.052 14.783 36.904 1.00 55.69 349 GLY A O 1
ATOM 2648 N N . ILE A 1 350 ? -4.692 14.454 35.135 1.00 64.25 350 ILE A N 1
ATOM 2649 C CA . ILE A 1 350 ? -4.941 15.739 34.476 1.00 64.25 350 ILE A CA 1
ATOM 2650 C C . ILE A 1 350 ? -6.422 15.784 34.069 1.00 64.25 350 ILE A C 1
ATOM 2652 O O . ILE A 1 350 ? -6.838 15.273 33.026 1.00 64.25 350 ILE A O 1
ATOM 2656 N N . SER A 1 351 ? -7.243 16.370 34.939 1.00 71.12 351 SER A N 1
ATOM 2657 C CA . SER A 1 351 ? -8.701 16.425 34.820 1.00 71.12 351 SER A CA 1
ATOM 2658 C C . SER A 1 351 ? -9.131 17.626 33.982 1.00 71.12 351 SER A C 1
ATOM 2660 O O . SER A 1 351 ? -9.856 18.517 34.417 1.00 71.12 351 SER A O 1
ATOM 2662 N N . LEU A 1 352 ? -8.677 17.657 32.730 1.00 82.81 352 LEU A N 1
ATOM 2663 C CA . LEU A 1 352 ? -9.165 18.647 31.779 1.00 82.81 352 LEU A CA 1
ATOM 2664 C C . LEU A 1 352 ? -10.639 18.368 31.429 1.00 82.81 352 LEU A C 1
ATOM 2666 O O . LEU A 1 352 ? -11.011 17.204 31.205 1.00 82.81 352 LEU A O 1
ATOM 2670 N N . PRO A 1 353 ? -11.477 19.420 31.312 1.00 89.69 353 PRO A N 1
ATOM 2671 C CA . PRO A 1 353 ? -12.831 19.293 30.794 1.00 89.69 353 PRO A CA 1
ATOM 2672 C C . PRO A 1 353 ? -12.834 18.556 29.448 1.00 89.69 353 PRO A C 1
ATOM 2674 O O . PRO A 1 353 ? -11.967 18.837 28.614 1.00 89.69 353 PRO A O 1
ATOM 2677 N N . PRO A 1 354 ? -13.813 17.669 29.176 1.00 90.25 354 PRO A N 1
ATOM 2678 C CA . PRO A 1 354 ? -13.850 16.894 27.936 1.00 90.25 354 PRO A CA 1
ATOM 2679 C C . PRO A 1 354 ? -13.714 17.740 26.667 1.00 90.25 354 PRO A C 1
ATOM 2681 O O . PRO A 1 354 ? -12.984 17.366 25.760 1.00 90.25 354 PRO A O 1
ATOM 2684 N N . ALA A 1 355 ? -14.345 18.919 26.632 1.00 92.25 355 ALA A N 1
ATOM 2685 C CA . ALA A 1 355 ? -14.240 19.835 25.500 1.00 92.25 355 ALA A CA 1
ATOM 2686 C C . ALA A 1 355 ? -12.799 20.313 25.249 1.00 92.25 355 ALA A C 1
ATOM 2688 O O . ALA A 1 355 ? -12.367 20.336 24.104 1.00 92.25 355 ALA A O 1
ATOM 2689 N N . ARG A 1 356 ? -12.032 20.634 26.304 1.00 92.06 356 ARG A N 1
ATOM 2690 C CA . ARG A 1 356 ? -10.626 21.050 26.159 1.00 92.06 356 ARG A CA 1
ATOM 2691 C C . ARG A 1 356 ? -9.753 19.910 25.649 1.00 92.06 356 ARG A C 1
ATOM 2693 O O . ARG A 1 356 ? -8.902 20.144 24.809 1.00 92.06 356 ARG A O 1
ATOM 2700 N N . VAL A 1 357 ? -9.989 18.686 26.121 1.00 91.31 357 VAL A N 1
ATOM 2701 C CA . VAL A 1 357 ? -9.268 17.495 25.641 1.00 91.31 357 VAL A CA 1
ATOM 2702 C C . VAL A 1 357 ? -9.525 17.262 24.156 1.00 91.31 357 VAL A C 1
ATOM 2704 O O . VAL A 1 357 ? -8.586 16.987 23.422 1.00 91.31 357 VAL A O 1
ATOM 2707 N N . VAL A 1 358 ? -10.779 17.398 23.716 1.00 92.44 358 VAL A N 1
ATOM 2708 C CA . VAL A 1 358 ? -11.134 17.274 22.297 1.00 92.44 358 VAL A CA 1
ATOM 2709 C C . VAL A 1 358 ? -10.456 18.363 21.469 1.00 92.44 358 VAL A C 1
ATOM 2711 O O . VAL A 1 358 ? -9.825 18.040 20.473 1.00 92.44 358 VAL A O 1
ATOM 2714 N N . VAL A 1 359 ? -10.511 19.627 21.902 1.00 94.94 359 VAL A N 1
ATOM 2715 C CA . VAL A 1 359 ? -9.850 20.738 21.193 1.00 94.94 359 VAL A CA 1
ATOM 2716 C C . VAL A 1 359 ? -8.338 20.535 21.112 1.00 94.94 359 VAL A C 1
ATOM 2718 O O . VAL A 1 359 ? -7.780 20.682 20.034 1.00 94.94 359 VAL A O 1
ATOM 2721 N N . ILE A 1 360 ? -7.682 20.154 22.214 1.00 93.25 360 ILE A N 1
ATOM 2722 C CA . ILE A 1 360 ? -6.237 19.882 22.228 1.00 93.25 360 ILE A CA 1
ATOM 2723 C C . ILE A 1 360 ? -5.902 18.711 21.306 1.00 93.25 360 ILE A C 1
ATOM 2725 O O . ILE A 1 360 ? -4.961 18.824 20.535 1.00 93.25 360 ILE A O 1
ATOM 2729 N N . GLY A 1 361 ? -6.673 17.620 21.354 1.00 92.25 361 GLY A N 1
ATOM 2730 C CA . GLY A 1 361 ? -6.445 16.455 20.500 1.00 92.25 361 GLY A CA 1
ATOM 2731 C C . GLY A 1 361 ? -6.620 16.767 19.013 1.00 92.25 361 GLY A C 1
ATOM 2732 O O . GLY A 1 361 ? -5.790 16.358 18.207 1.00 92.25 361 GLY A O 1
ATOM 2733 N N . ILE A 1 362 ? -7.653 17.534 18.646 1.00 94.38 362 ILE A N 1
ATOM 2734 C CA . ILE A 1 362 ? -7.853 17.999 17.265 1.00 94.38 362 ILE A CA 1
ATOM 2735 C C . ILE A 1 362 ? -6.704 18.920 16.853 1.00 94.38 362 ILE A C 1
ATOM 2737 O O . ILE A 1 362 ? -6.103 18.696 15.810 1.00 94.38 362 ILE A O 1
ATOM 2741 N N . ALA A 1 363 ? -6.361 19.912 17.679 1.00 96.19 363 ALA A N 1
ATOM 2742 C CA . ALA A 1 363 ? -5.285 20.849 17.382 1.00 96.19 363 ALA A CA 1
ATOM 2743 C C . ALA A 1 363 ? -3.938 20.134 17.216 1.00 96.19 363 ALA A C 1
ATOM 2745 O O . ALA A 1 363 ? -3.253 20.383 16.236 1.00 96.19 363 ALA A O 1
ATOM 2746 N N . SER A 1 364 ? -3.577 19.200 18.103 1.00 94.81 364 SER A N 1
ATOM 2747 C CA . SER A 1 364 ? -2.327 18.441 17.975 1.00 94.81 364 SER A CA 1
ATOM 2748 C C . SER A 1 364 ? -2.310 17.563 16.727 1.00 94.81 364 SER A C 1
ATOM 2750 O O . SER A 1 364 ? -1.289 17.500 16.054 1.00 94.81 364 SER A O 1
ATOM 2752 N N . THR A 1 365 ? -3.434 16.917 16.401 1.00 95.19 365 THR A N 1
ATOM 2753 C CA . THR A 1 365 ? -3.552 16.082 15.194 1.00 95.19 365 THR A CA 1
ATOM 2754 C C . THR A 1 365 ? -3.402 16.941 13.940 1.00 95.19 365 THR A C 1
ATOM 2756 O O . THR A 1 365 ? -2.568 16.635 13.098 1.00 95.19 365 THR A O 1
ATOM 2759 N N . LEU A 1 366 ? -4.131 18.059 13.850 1.00 96.69 366 LEU A N 1
ATOM 2760 C CA . LEU A 1 366 ? -4.042 18.991 12.723 1.00 96.69 366 LEU A CA 1
ATOM 2761 C C . LEU A 1 366 ? -2.648 19.601 12.592 1.00 96.69 366 LEU A C 1
ATOM 2763 O O . LEU A 1 366 ? -2.134 19.672 11.485 1.00 96.69 366 LEU A O 1
ATOM 2767 N N . THR A 1 367 ? -2.013 20.008 13.694 1.00 97.44 367 THR A N 1
ATOM 2768 C CA . THR A 1 367 ? -0.645 20.537 13.654 1.00 97.44 367 THR A CA 1
ATOM 2769 C C . THR A 1 367 ? 0.327 19.504 13.094 1.00 97.44 367 THR A C 1
ATOM 2771 O O . THR A 1 367 ? 1.104 19.846 12.208 1.00 97.44 367 THR A O 1
ATOM 2774 N N . VAL A 1 368 ? 0.275 18.252 13.568 1.00 96.75 368 VAL A N 1
ATOM 2775 C CA . VAL A 1 368 ? 1.156 17.183 13.070 1.00 96.75 368 VAL A CA 1
ATOM 2776 C C . VAL A 1 368 ? 0.881 16.901 11.594 1.00 96.75 368 VAL A C 1
ATOM 2778 O O . VAL A 1 368 ? 1.818 16.920 10.807 1.00 96.75 368 VAL A O 1
ATOM 2781 N N . VAL A 1 369 ? -0.383 16.732 11.197 1.00 96.44 369 VAL A N 1
ATOM 2782 C CA . VAL A 1 369 ? -0.766 16.497 9.793 1.00 96.44 369 VAL A CA 1
ATOM 2783 C C . VAL A 1 369 ? -0.286 17.634 8.890 1.00 96.44 369 VAL A C 1
ATOM 2785 O O . VAL A 1 369 ? 0.377 17.382 7.892 1.00 96.44 369 VAL A O 1
ATOM 2788 N N . LEU A 1 370 ? -0.551 18.890 9.256 1.00 96.06 370 LEU A N 1
ATOM 2789 C CA . LEU A 1 370 ? -0.127 20.046 8.466 1.00 96.06 370 LEU A CA 1
ATOM 2790 C C . LEU A 1 370 ? 1.398 20.183 8.416 1.00 96.06 370 LEU A C 1
ATOM 2792 O O . LEU A 1 370 ? 1.924 20.583 7.385 1.00 96.06 370 LEU A O 1
ATOM 2796 N N . SER A 1 371 ? 2.114 19.846 9.493 1.00 95.88 371 SER A N 1
ATOM 2797 C CA . SER A 1 371 ? 3.582 19.820 9.488 1.00 95.88 371 SER A CA 1
ATOM 2798 C C . SER A 1 371 ? 4.140 18.725 8.582 1.00 95.88 371 SER A C 1
ATOM 2800 O O . SER A 1 371 ? 5.104 18.984 7.872 1.00 95.88 371 SER A O 1
ATOM 2802 N N . LEU A 1 372 ? 3.533 17.535 8.568 1.00 94.69 372 LEU A N 1
ATOM 2803 C CA . LEU A 1 372 ? 3.926 16.443 7.676 1.00 94.69 372 LEU A CA 1
ATOM 2804 C C . LEU A 1 372 ? 3.669 16.813 6.208 1.00 94.69 372 LEU A C 1
ATOM 2806 O O . LEU A 1 372 ? 4.586 16.722 5.399 1.00 94.69 372 LEU A O 1
ATOM 2810 N N . ILE A 1 373 ? 2.486 17.348 5.885 1.00 92.06 373 ILE A N 1
ATOM 2811 C CA . ILE A 1 373 ? 2.151 17.820 4.530 1.00 92.06 373 ILE A CA 1
ATOM 2812 C C . ILE A 1 373 ? 3.083 18.965 4.104 1.00 92.06 373 ILE A C 1
ATOM 2814 O O . ILE A 1 373 ? 3.640 18.952 3.008 1.00 92.06 373 ILE A O 1
ATOM 2818 N N . ALA A 1 374 ? 3.321 19.950 4.971 1.00 91.69 374 ALA A N 1
ATOM 2819 C CA . ALA A 1 374 ? 4.255 21.030 4.662 1.00 91.69 374 ALA A CA 1
ATOM 2820 C C . ALA A 1 374 ? 5.684 20.505 4.445 1.00 91.69 374 ALA A C 1
ATOM 2822 O O . ALA A 1 374 ? 6.375 20.989 3.551 1.00 91.69 374 ALA A O 1
ATOM 2823 N N . ALA A 1 375 ? 6.118 19.505 5.221 1.00 90.38 375 ALA A N 1
ATOM 2824 C CA . ALA A 1 375 ? 7.414 18.862 5.040 1.00 90.38 375 ALA A CA 1
ATOM 2825 C C . ALA A 1 375 ? 7.500 18.128 3.694 1.00 90.38 375 ALA A C 1
ATOM 2827 O O . ALA A 1 375 ? 8.496 18.313 3.003 1.00 90.38 375 ALA A O 1
ATOM 2828 N N . THR A 1 376 ? 6.459 17.391 3.277 1.00 84.50 376 THR A N 1
ATOM 2829 C CA . THR A 1 376 ? 6.410 16.764 1.939 1.00 84.50 376 THR A CA 1
ATOM 2830 C C . THR A 1 376 ? 6.549 17.795 0.822 1.00 84.50 376 THR A C 1
ATOM 2832 O O . THR A 1 376 ? 7.426 17.667 -0.024 1.00 84.50 376 THR A O 1
ATOM 2835 N N . ALA A 1 377 ? 5.786 18.891 0.885 1.00 81.81 377 ALA A N 1
ATOM 2836 C CA . ALA A 1 377 ? 5.827 19.959 -0.114 1.00 81.81 377 ALA A CA 1
ATOM 2837 C C . ALA A 1 377 ? 7.127 20.788 -0.095 1.00 81.81 377 ALA A C 1
ATOM 2839 O O . ALA A 1 377 ? 7.366 21.579 -1.004 1.00 81.81 377 ALA A O 1
ATOM 2840 N N . SER A 1 378 ? 7.948 20.653 0.953 1.00 83.69 378 SER A N 1
ATOM 2841 C CA . SER A 1 378 ? 9.226 21.364 1.072 1.00 83.69 378 SER A CA 1
ATOM 2842 C C . SER A 1 378 ? 10.372 20.646 0.369 1.00 83.69 378 SER A C 1
ATOM 2844 O O . SER A 1 378 ? 11.429 21.253 0.178 1.00 83.69 378 SER A O 1
ATOM 2846 N N . PHE A 1 379 ? 10.208 19.370 0.012 1.00 80.81 379 PHE A N 1
ATOM 2847 C CA . PHE A 1 379 ? 11.247 18.694 -0.739 1.00 80.81 379 PHE A CA 1
ATOM 2848 C C . PHE A 1 379 ? 11.266 19.205 -2.181 1.00 80.81 379 PHE A C 1
ATOM 2850 O O . PHE A 1 379 ? 10.225 19.247 -2.835 1.00 80.81 379 PHE A O 1
ATOM 2857 N N . PRO A 1 380 ? 12.438 19.615 -2.692 1.00 81.75 380 PRO A N 1
ATOM 2858 C CA . PRO A 1 380 ? 12.555 19.956 -4.093 1.00 81.75 380 PRO A CA 1
ATOM 2859 C C . PRO A 1 380 ? 12.331 18.692 -4.923 1.00 81.75 380 PRO A C 1
ATOM 2861 O O . PRO A 1 380 ? 12.886 17.643 -4.619 1.00 81.75 380 PRO A O 1
ATOM 2864 N N . THR A 1 381 ? 11.535 18.820 -5.975 1.00 81.50 381 THR A N 1
ATOM 2865 C CA . THR A 1 381 ? 11.226 17.733 -6.917 1.00 81.50 381 THR A CA 1
ATOM 2866 C C . THR A 1 381 ? 11.873 17.975 -8.281 1.00 81.50 381 THR A C 1
ATOM 2868 O O . THR A 1 381 ? 11.807 17.148 -9.180 1.00 81.50 381 THR A O 1
ATOM 2871 N N . THR A 1 382 ? 12.513 19.139 -8.446 1.00 88.31 382 THR A N 1
ATOM 2872 C CA . THR A 1 382 ? 13.161 19.611 -9.674 1.00 88.31 382 THR A CA 1
ATOM 2873 C C . THR A 1 382 ? 14.427 20.389 -9.305 1.00 88.31 382 THR A C 1
ATOM 2875 O O . THR A 1 382 ? 14.550 20.915 -8.193 1.00 88.31 382 THR A O 1
ATOM 2878 N N . GLY A 1 383 ? 15.401 20.454 -10.212 1.00 88.19 383 GLY A N 1
ATOM 2879 C CA . GLY A 1 383 ? 16.697 21.093 -9.958 1.00 88.19 383 GLY A CA 1
ATOM 2880 C C . GLY A 1 383 ? 16.965 22.377 -10.727 1.00 88.19 383 GLY A C 1
ATOM 2881 O O . GLY A 1 383 ? 17.909 23.091 -10.387 1.00 88.19 383 GLY A O 1
ATOM 2882 N N . GLY A 1 384 ? 16.151 22.708 -11.727 1.00 92.31 384 GLY A N 1
ATOM 2883 C CA . GLY A 1 384 ? 16.382 23.888 -12.554 1.00 92.31 384 GLY A CA 1
ATOM 2884 C C . GLY A 1 384 ? 15.211 24.242 -13.470 1.00 92.31 384 GLY A C 1
ATOM 2885 O O . GLY A 1 384 ? 14.141 23.639 -13.375 1.00 92.31 384 GLY A O 1
ATOM 2886 N N . PRO A 1 385 ? 15.380 25.261 -14.329 1.00 94.88 385 PRO A N 1
ATOM 2887 C CA . PRO A 1 385 ? 14.306 25.792 -15.161 1.00 94.88 385 PRO A CA 1
ATOM 2888 C C . PRO A 1 385 ? 13.787 24.765 -16.174 1.00 94.88 385 PRO A C 1
ATOM 2890 O O . PRO A 1 385 ? 14.419 23.741 -16.442 1.00 94.88 385 PRO A O 1
ATOM 2893 N N . ALA A 1 386 ? 12.622 25.060 -16.748 1.00 95.38 386 ALA A N 1
ATOM 2894 C CA . ALA A 1 386 ? 12.059 24.270 -17.832 1.00 95.38 386 ALA A CA 1
ATOM 2895 C C . ALA A 1 386 ? 12.979 24.251 -19.067 1.00 95.38 386 ALA A C 1
ATOM 2897 O O . ALA A 1 386 ? 13.648 25.241 -19.374 1.00 95.38 386 ALA A O 1
ATOM 2898 N N . VAL A 1 387 ? 12.965 23.136 -19.794 1.00 95.62 387 VAL A N 1
ATOM 2899 C CA . VAL A 1 387 ? 13.700 22.946 -21.055 1.00 95.62 387 VAL A CA 1
ATOM 2900 C C . VAL A 1 387 ? 12.737 22.657 -22.206 1.00 95.62 387 VAL A C 1
ATOM 2902 O O . VAL A 1 387 ? 11.549 22.412 -21.992 1.00 95.62 387 VAL A O 1
ATOM 2905 N N . ALA A 1 388 ? 13.221 22.712 -23.448 1.00 90.62 388 ALA A N 1
ATOM 2906 C CA . ALA A 1 388 ? 12.397 22.406 -24.616 1.00 90.62 388 ALA A CA 1
ATOM 2907 C C . ALA A 1 388 ? 11.875 20.960 -24.567 1.00 90.62 388 ALA A C 1
ATOM 2909 O O . ALA A 1 388 ? 12.622 20.045 -24.229 1.00 90.62 388 ALA A O 1
ATOM 2910 N N . VAL A 1 389 ? 10.606 20.754 -24.930 1.00 89.38 389 VAL A N 1
ATOM 2911 C CA . VAL A 1 389 ? 9.999 19.417 -24.931 1.00 89.38 389 VAL A CA 1
ATOM 2912 C C . VAL A 1 389 ? 10.607 18.560 -26.042 1.00 89.38 389 VAL A C 1
ATOM 2914 O O . VAL A 1 389 ? 10.694 18.996 -27.193 1.00 89.38 389 VAL A O 1
ATOM 2917 N N . GLY A 1 390 ? 11.020 17.337 -25.705 1.00 79.69 390 GLY A N 1
ATOM 2918 C CA . GLY A 1 390 ? 11.526 16.372 -26.680 1.00 79.69 390 GLY A CA 1
ATOM 2919 C C . GLY A 1 390 ? 10.414 15.873 -27.606 1.00 79.69 390 GLY A C 1
ATOM 2920 O O . GLY A 1 390 ? 9.473 15.227 -27.151 1.00 79.69 390 GLY A O 1
ATOM 2921 N N . GLY A 1 391 ? 10.529 16.165 -28.905 1.00 83.94 391 GLY A N 1
ATOM 2922 C CA . GLY A 1 391 ? 9.633 15.632 -29.937 1.00 83.94 391 GLY A CA 1
ATOM 2923 C C . GLY A 1 391 ? 9.882 14.145 -30.245 1.00 83.94 391 GLY A C 1
ATOM 2924 O O . GLY A 1 391 ? 10.829 13.565 -29.710 1.00 83.94 391 GLY A O 1
ATOM 2925 N N . PRO A 1 392 ? 9.064 13.527 -31.117 1.00 86.19 392 PRO A N 1
ATOM 2926 C CA . PRO A 1 392 ? 9.221 12.126 -31.518 1.00 86.19 392 PRO A CA 1
ATOM 2927 C C . PRO A 1 392 ? 10.605 11.855 -32.126 1.00 86.19 392 PRO A C 1
ATOM 2929 O O . PRO A 1 392 ? 11.132 12.689 -32.872 1.00 86.19 392 PRO A O 1
ATOM 2932 N N . VAL A 1 393 ? 11.184 10.687 -31.832 1.00 88.44 393 VAL A N 1
ATOM 2933 C CA . VAL A 1 393 ? 12.501 10.289 -32.357 1.00 88.44 393 VAL A CA 1
ATOM 2934 C C . VAL A 1 393 ? 12.360 9.869 -33.818 1.00 88.44 393 VAL A C 1
ATOM 2936 O O . VAL A 1 393 ? 11.802 8.821 -34.117 1.00 88.44 393 VAL A O 1
ATOM 2939 N N . ARG A 1 394 ? 12.845 10.707 -34.743 1.00 88.00 394 ARG A N 1
ATOM 2940 C CA . ARG A 1 394 ? 12.763 10.468 -36.193 1.00 88.00 394 ARG A CA 1
ATOM 2941 C C . ARG A 1 394 ? 14.096 9.984 -36.751 1.00 88.00 394 ARG A C 1
ATOM 2943 O O . ARG A 1 394 ? 14.980 10.802 -37.038 1.00 88.00 394 ARG A O 1
ATOM 2950 N N . VAL A 1 395 ? 14.182 8.674 -36.935 1.00 90.12 395 VAL A N 1
ATOM 2951 C CA . VAL A 1 395 ? 15.300 7.938 -37.536 1.00 90.12 395 VAL A CA 1
ATOM 2952 C C . VAL A 1 395 ? 14.764 6.999 -38.616 1.00 90.12 395 VAL A C 1
ATOM 2954 O O . VAL A 1 395 ? 13.584 6.652 -38.607 1.00 90.12 395 VAL A O 1
ATOM 2957 N N . SER A 1 396 ? 15.623 6.613 -39.550 1.00 92.06 396 SER A N 1
ATOM 2958 C CA . SER A 1 396 ? 15.367 5.526 -40.498 1.00 92.06 396 SER A CA 1
ATOM 2959 C C . SER A 1 396 ? 16.280 4.357 -40.149 1.00 92.06 396 SER A C 1
ATOM 2961 O O . SER A 1 396 ? 17.390 4.578 -39.675 1.00 92.06 396 SER A O 1
ATOM 2963 N N . ALA A 1 397 ? 15.835 3.128 -40.385 1.00 93.25 397 ALA A N 1
ATOM 2964 C CA . ALA A 1 397 ? 16.598 1.925 -40.070 1.00 93.25 397 ALA A CA 1
ATOM 2965 C C . ALA A 1 397 ? 16.806 1.068 -41.321 1.00 93.25 397 ALA A C 1
ATOM 2967 O O . ALA A 1 397 ? 15.951 1.032 -42.209 1.00 93.25 397 ALA A O 1
ATOM 2968 N N . ALA A 1 398 ? 17.935 0.370 -41.378 1.00 94.44 398 ALA A N 1
ATOM 2969 C CA . ALA A 1 398 ? 18.227 -0.640 -42.385 1.00 94.44 398 ALA A CA 1
ATOM 2970 C C . ALA A 1 398 ? 18.925 -1.838 -41.737 1.00 94.44 398 ALA A C 1
ATOM 2972 O O . ALA A 1 398 ? 19.616 -1.691 -40.729 1.00 94.44 398 ALA A O 1
ATOM 2973 N N . VAL A 1 399 ? 18.772 -3.016 -42.339 1.00 94.31 399 VAL A N 1
ATOM 2974 C CA . VAL A 1 399 ? 19.496 -4.218 -41.916 1.00 94.31 399 VAL A CA 1
ATOM 2975 C C . VAL A 1 399 ? 20.836 -4.283 -42.650 1.00 94.31 399 VAL A C 1
ATOM 2977 O O . VAL A 1 399 ? 20.877 -4.324 -43.881 1.00 94.31 399 VAL A O 1
ATOM 2980 N N . HIS A 1 400 ? 21.933 -4.308 -41.898 1.00 92.88 400 HIS A N 1
ATOM 2981 C CA . HIS A 1 400 ? 23.296 -4.509 -42.383 1.00 92.88 400 HIS A CA 1
ATOM 2982 C C . HIS A 1 400 ? 23.911 -5.697 -41.642 1.00 92.88 400 HIS A C 1
ATOM 2984 O O . HIS A 1 400 ? 23.977 -5.676 -40.418 1.00 92.88 400 HIS A O 1
ATOM 2990 N N . GLU A 1 401 ? 24.344 -6.735 -42.366 1.00 89.81 401 GLU A N 1
ATOM 2991 C CA . GLU A 1 401 ? 24.932 -7.952 -41.767 1.00 89.81 401 GLU A CA 1
ATOM 2992 C C . GLU A 1 401 ? 24.063 -8.531 -40.630 1.00 89.81 401 GLU A C 1
ATOM 2994 O O . GLU A 1 401 ? 24.529 -8.786 -39.523 1.00 89.81 401 GLU A O 1
ATOM 2999 N N . SER A 1 402 ? 22.760 -8.681 -40.899 1.00 92.50 402 SER A N 1
ATOM 3000 C CA . SER A 1 402 ? 21.754 -9.159 -39.934 1.00 92.50 402 SER A CA 1
ATOM 3001 C C . SER A 1 402 ? 21.625 -8.314 -38.661 1.00 92.50 402 SER A C 1
ATOM 3003 O O . SER A 1 402 ? 21.058 -8.776 -37.680 1.00 92.50 402 SER A O 1
ATOM 3005 N N . THR A 1 403 ? 22.096 -7.068 -38.669 1.00 95.31 403 THR A N 1
ATOM 3006 C CA . THR A 1 403 ? 21.944 -6.115 -37.565 1.00 95.31 403 THR A CA 1
ATOM 3007 C C . THR A 1 403 ? 21.192 -4.878 -38.035 1.00 95.31 403 THR A C 1
ATOM 3009 O O . THR A 1 403 ? 21.451 -4.355 -39.120 1.00 95.31 403 THR A O 1
ATOM 3012 N N . ILE A 1 404 ? 20.260 -4.384 -37.226 1.00 95.81 404 ILE A N 1
ATOM 3013 C CA . ILE A 1 404 ? 19.576 -3.118 -37.485 1.00 95.81 404 ILE A CA 1
ATOM 3014 C C . ILE A 1 404 ? 20.506 -1.949 -37.164 1.00 95.81 404 ILE A C 1
ATOM 3016 O O . ILE A 1 404 ? 21.018 -1.825 -36.053 1.00 95.81 404 ILE A O 1
ATOM 3020 N N . VAL A 1 405 ? 20.679 -1.063 -38.142 1.00 94.94 405 VAL A N 1
ATOM 3021 C CA . VAL A 1 405 ? 21.477 0.160 -38.033 1.00 94.94 405 VAL A CA 1
ATOM 3022 C C . VAL A 1 405 ? 20.608 1.359 -38.399 1.00 94.94 405 VAL A C 1
ATOM 3024 O O . VAL A 1 405 ? 19.928 1.358 -39.428 1.00 94.94 405 VAL A O 1
ATOM 3027 N N . PHE A 1 406 ? 20.639 2.396 -37.561 1.00 93.50 406 PHE A N 1
ATOM 3028 C CA . PHE A 1 406 ? 19.961 3.660 -37.841 1.00 93.50 406 PHE A CA 1
ATOM 3029 C C . PHE A 1 406 ? 20.804 4.577 -38.734 1.00 93.50 406 PHE A C 1
ATOM 3031 O O . PHE A 1 406 ? 22.032 4.586 -38.665 1.00 93.50 406 PHE A O 1
ATOM 3038 N N . ASP A 1 407 ? 20.135 5.396 -39.547 1.00 90.75 407 ASP A N 1
ATOM 3039 C CA . ASP A 1 407 ? 20.751 6.385 -40.442 1.00 90.75 407 ASP A CA 1
ATOM 3040 C C . ASP A 1 407 ? 21.571 7.452 -39.702 1.00 90.75 407 ASP A C 1
ATOM 3042 O O . ASP A 1 407 ? 22.503 8.036 -40.260 1.00 90.75 407 ASP A O 1
ATOM 3046 N N . LYS A 1 408 ? 21.219 7.710 -38.443 1.00 88.75 408 LYS A N 1
ATOM 3047 C CA . LYS A 1 408 ? 21.906 8.627 -37.535 1.00 88.75 408 LYS A CA 1
ATOM 3048 C C . LYS A 1 408 ? 21.654 8.230 -36.073 1.00 88.75 408 LYS A C 1
ATOM 3050 O O . LYS A 1 408 ? 20.611 7.641 -35.782 1.00 88.75 408 LYS A O 1
ATOM 3055 N N . PRO A 1 409 ? 22.549 8.608 -35.144 1.00 86.19 409 PRO A N 1
ATOM 3056 C CA . PRO A 1 409 ? 22.306 8.448 -33.715 1.00 86.19 409 PRO A CA 1
ATOM 3057 C C . PRO A 1 409 ? 21.071 9.228 -33.254 1.00 86.19 409 PRO A C 1
ATOM 3059 O O . PRO A 1 409 ? 20.758 10.300 -33.790 1.00 86.19 409 PRO A O 1
ATOM 3062 N N . VAL A 1 410 ? 20.397 8.720 -32.223 1.00 86.94 410 VAL A N 1
ATOM 3063 C CA . VAL A 1 410 ? 19.358 9.481 -31.524 1.00 86.94 410 VAL A CA 1
ATOM 3064 C C . VAL A 1 410 ? 20.015 10.642 -30.779 1.00 86.94 410 VAL A C 1
ATOM 3066 O O . VAL A 1 410 ? 20.957 10.458 -30.014 1.00 86.94 410 VAL A O 1
ATOM 3069 N N . ASP A 1 411 ? 19.522 11.857 -31.016 1.00 87.38 411 ASP A N 1
ATOM 3070 C CA . ASP A 1 411 ? 20.018 13.065 -30.354 1.00 87.38 411 ASP A CA 1
ATOM 3071 C C . ASP A 1 411 ? 19.459 13.159 -28.928 1.00 87.38 411 ASP A C 1
ATOM 3073 O O . ASP A 1 411 ? 18.369 13.706 -28.704 1.00 87.38 411 ASP A O 1
ATOM 3077 N N . ILE A 1 412 ? 20.200 12.589 -27.981 1.00 89.94 412 ILE A N 1
ATOM 3078 C CA . ILE A 1 412 ? 19.889 12.607 -26.553 1.00 89.94 412 ILE A CA 1
ATOM 3079 C C . ILE A 1 412 ? 20.575 13.809 -25.914 1.00 89.94 412 ILE A C 1
ATOM 3081 O O . ILE A 1 412 ? 21.799 13.927 -25.936 1.00 89.94 412 ILE A O 1
ATOM 3085 N N . VAL A 1 413 ? 19.784 14.701 -25.317 1.00 91.75 413 VAL A N 1
ATOM 3086 C CA . VAL A 1 413 ? 20.302 15.945 -24.738 1.00 91.75 413 VAL A CA 1
ATOM 3087 C C . VAL A 1 413 ? 20.030 15.949 -23.243 1.00 91.75 413 VAL A C 1
ATOM 3089 O O . VAL A 1 413 ? 18.923 16.287 -22.821 1.00 91.75 413 VAL A O 1
ATOM 3092 N N . SER A 1 414 ? 21.038 15.606 -22.437 1.00 93.38 414 SER A N 1
ATOM 3093 C CA . SER A 1 414 ? 20.921 15.770 -20.988 1.00 93.38 414 SER A CA 1
ATOM 3094 C C . SER A 1 414 ? 20.875 17.263 -20.637 1.00 93.38 414 SER A C 1
ATOM 3096 O O . SER A 1 414 ? 21.760 18.020 -21.047 1.00 93.38 414 SER A O 1
ATOM 3098 N N . PRO A 1 415 ? 19.865 17.721 -19.880 1.00 93.88 415 PRO A N 1
ATOM 3099 C CA . PRO A 1 415 ? 19.816 19.093 -19.384 1.00 93.88 415 PRO A CA 1
ATOM 3100 C C . PRO A 1 415 ? 20.847 19.377 -18.277 1.00 93.88 415 PRO A C 1
ATOM 3102 O O . PRO A 1 415 ? 21.081 20.539 -17.972 1.00 93.88 415 PRO A O 1
ATOM 3105 N N . GLY A 1 416 ? 21.435 18.360 -17.635 1.00 95.38 416 GLY A N 1
ATOM 3106 C CA . GLY A 1 416 ? 22.316 18.513 -16.466 1.00 95.38 416 GLY A CA 1
ATOM 3107 C C . GLY A 1 416 ? 21.589 18.781 -15.135 1.00 95.38 416 GLY A C 1
ATOM 3108 O O . GLY A 1 416 ? 22.170 18.623 -14.066 1.00 95.38 416 GLY A O 1
ATOM 3109 N N . TRP A 1 417 ? 20.293 19.099 -15.158 1.00 96.06 417 TRP A N 1
ATOM 3110 C CA . TRP A 1 417 ? 19.409 19.181 -13.987 1.00 96.06 417 TRP A CA 1
ATOM 3111 C C . TRP A 1 417 ? 18.039 18.580 -14.307 1.00 96.06 417 TRP A C 1
ATOM 3113 O O . TRP A 1 417 ? 17.649 18.530 -15.465 1.00 96.06 417 TRP A O 1
ATOM 3123 N N . LEU A 1 418 ? 17.258 18.197 -13.299 1.00 95.62 418 LEU A N 1
ATOM 3124 C CA . LEU A 1 418 ? 15.890 17.725 -13.491 1.00 95.62 418 LEU A CA 1
ATOM 3125 C C . LEU A 1 418 ? 14.969 18.930 -13.772 1.00 95.62 418 LEU A C 1
ATOM 3127 O O . LEU A 1 418 ? 14.798 19.766 -12.873 1.00 95.62 418 LEU A O 1
ATOM 3131 N N . PRO A 1 419 ? 14.427 19.102 -14.993 1.00 95.19 419 PRO A N 1
ATOM 3132 C CA . PRO A 1 419 ? 13.712 20.325 -15.365 1.00 95.19 419 PRO A CA 1
ATOM 3133 C C . PRO A 1 419 ? 12.366 20.478 -14.655 1.00 95.19 419 PRO A C 1
ATOM 3135 O O . PRO A 1 419 ? 11.700 19.499 -14.340 1.00 95.19 419 PRO A O 1
ATOM 3138 N N . GLN A 1 420 ? 11.904 21.719 -14.488 1.00 93.88 420 GLN A N 1
ATOM 3139 C CA . GLN A 1 420 ? 10.579 22.005 -13.913 1.00 93.88 420 GLN A CA 1
ATOM 3140 C C . GLN A 1 420 ? 9.392 21.449 -14.711 1.00 93.88 420 GLN A C 1
ATOM 3142 O O . GLN A 1 420 ? 8.324 21.239 -14.148 1.00 93.88 420 GLN A O 1
ATOM 3147 N N . ASN A 1 421 ? 9.568 21.239 -16.014 1.00 94.81 421 ASN A N 1
ATOM 3148 C CA . ASN A 1 421 ? 8.571 20.655 -16.908 1.00 94.81 421 ASN A CA 1
ATOM 3149 C C . ASN A 1 421 ? 8.888 19.193 -17.257 1.00 94.81 421 ASN A C 1
ATOM 3151 O O . ASN A 1 421 ? 8.580 18.759 -18.371 1.00 94.81 421 ASN A O 1
ATOM 3155 N N . VAL A 1 422 ? 9.568 18.476 -16.354 1.00 94.44 422 VAL A N 1
ATOM 3156 C CA . VAL A 1 422 ? 9.853 17.055 -16.546 1.00 94.44 422 VAL A CA 1
ATOM 3157 C C . VAL A 1 422 ? 8.554 16.244 -16.588 1.00 94.44 422 VAL A C 1
ATOM 3159 O O . VAL A 1 422 ? 7.637 16.492 -15.805 1.00 94.44 422 VAL A O 1
ATOM 3162 N N . GLU A 1 423 ? 8.469 15.305 -17.525 1.00 92.12 423 GLU A N 1
ATOM 3163 C CA . GLU A 1 423 ? 7.323 14.423 -17.718 1.00 92.12 423 GLU A CA 1
ATOM 3164 C C . GLU A 1 423 ? 7.803 12.967 -17.907 1.00 92.12 423 GLU A C 1
ATOM 3166 O O . GLU A 1 423 ? 8.613 12.722 -18.810 1.00 92.12 423 GLU A O 1
ATOM 3171 N N . PRO A 1 424 ? 7.342 12.013 -17.070 1.00 91.12 424 PRO A N 1
ATOM 3172 C CA . PRO A 1 424 ? 6.502 12.218 -15.882 1.00 91.12 424 PRO A CA 1
ATOM 3173 C C . PRO A 1 424 ? 7.245 13.007 -14.786 1.00 91.12 424 PRO A C 1
ATOM 3175 O O . PRO A 1 424 ? 8.469 13.152 -14.830 1.00 91.12 424 PRO A O 1
ATOM 3178 N N . THR A 1 425 ? 6.514 13.533 -13.794 1.00 90.44 425 THR A N 1
ATOM 3179 C CA . THR A 1 425 ? 7.168 14.078 -12.591 1.00 90.44 425 THR A CA 1
ATOM 3180 C C . THR A 1 425 ? 7.845 12.953 -11.813 1.00 90.44 425 THR A C 1
ATOM 3182 O O . THR A 1 425 ? 7.497 11.784 -11.977 1.00 90.44 425 THR A O 1
ATOM 3185 N N . LEU A 1 426 ? 8.799 13.289 -10.945 1.00 86.44 426 LEU A N 1
ATOM 3186 C CA . LEU A 1 426 ? 9.541 12.285 -10.181 1.00 86.44 426 LEU A CA 1
ATOM 3187 C C . LEU A 1 426 ? 8.625 11.436 -9.280 1.00 86.44 426 LEU A C 1
ATOM 3189 O O . LEU A 1 426 ? 8.867 10.250 -9.090 1.00 86.44 426 LEU A O 1
ATOM 3193 N N . GLU A 1 427 ? 7.540 12.026 -8.781 1.00 80.31 427 GLU A N 1
ATOM 3194 C CA . GLU A 1 427 ? 6.515 11.353 -7.974 1.00 80.31 427 GLU A CA 1
ATOM 3195 C C . GLU A 1 427 ? 5.614 10.450 -8.821 1.00 80.31 427 GLU A C 1
ATOM 3197 O O . GLU A 1 427 ? 5.156 9.413 -8.352 1.00 80.31 427 GLU A O 1
ATOM 3202 N N . ALA A 1 428 ? 5.347 10.847 -10.067 1.00 83.88 428 ALA A N 1
ATOM 3203 C CA . ALA A 1 428 ? 4.525 10.081 -10.997 1.00 83.88 428 ALA A CA 1
ATOM 3204 C C . ALA A 1 428 ? 5.316 8.967 -11.702 1.00 83.88 428 ALA A C 1
ATOM 3206 O O . ALA A 1 428 ? 4.706 8.060 -12.262 1.00 83.88 428 ALA A O 1
ATOM 3207 N N . LEU A 1 429 ? 6.652 9.016 -11.662 1.00 85.94 429 LEU A N 1
ATOM 3208 C CA . LEU A 1 429 ? 7.531 8.090 -12.371 1.00 85.94 429 LEU A CA 1
ATOM 3209 C C . LEU A 1 429 ? 7.236 6.609 -12.069 1.00 85.94 429 LEU A C 1
ATOM 3211 O O . LEU A 1 429 ? 7.078 5.866 -13.035 1.00 85.94 429 LEU A O 1
ATOM 3215 N N . PRO A 1 430 ? 7.073 6.154 -10.805 1.00 80.12 430 PRO A N 1
ATOM 3216 C CA . PRO A 1 430 ? 6.786 4.740 -10.533 1.00 80.12 430 PRO A CA 1
ATOM 3217 C C . PRO A 1 430 ? 5.473 4.250 -11.165 1.00 80.12 430 PRO A C 1
ATOM 3219 O O . PRO A 1 430 ? 5.357 3.081 -11.541 1.00 80.12 430 PRO A O 1
ATOM 3222 N N . ALA A 1 431 ? 4.497 5.155 -11.303 1.00 80.56 431 ALA A N 1
ATOM 3223 C CA . ALA A 1 431 ? 3.186 4.888 -11.884 1.00 80.56 431 ALA A CA 1
ATOM 3224 C C . ALA A 1 431 ? 3.140 5.062 -13.415 1.00 80.56 431 ALA A C 1
ATOM 3226 O O . ALA A 1 431 ? 2.156 4.645 -14.025 1.00 80.56 431 ALA A O 1
ATOM 3227 N N . ASP A 1 432 ? 4.177 5.631 -14.048 1.00 86.94 432 ASP A N 1
ATOM 3228 C CA . ASP A 1 432 ? 4.294 5.759 -15.513 1.00 86.94 432 ASP A CA 1
ATOM 3229 C C . ASP A 1 432 ? 4.718 4.421 -16.149 1.00 86.94 432 ASP A C 1
ATOM 3231 O O . ASP A 1 432 ? 5.774 4.279 -16.771 1.00 86.94 432 ASP A O 1
ATOM 3235 N N . LEU A 1 433 ? 3.888 3.403 -15.925 1.00 84.56 433 LEU A N 1
ATOM 3236 C CA . LEU A 1 433 ? 4.027 2.035 -16.409 1.00 84.56 433 LEU A CA 1
ATOM 3237 C C . LEU A 1 433 ? 3.095 1.798 -17.604 1.00 84.56 433 LEU A C 1
ATOM 3239 O O . LEU A 1 433 ? 1.993 2.344 -17.657 1.00 84.56 433 LEU A O 1
ATOM 3243 N N . ALA A 1 434 ? 3.515 0.960 -18.557 1.00 85.38 434 ALA A N 1
ATOM 3244 C CA . ALA A 1 434 ? 2.659 0.588 -19.680 1.00 85.38 434 ALA A CA 1
ATOM 3245 C C . ALA A 1 434 ? 1.369 -0.098 -19.188 1.00 85.38 434 ALA A C 1
ATOM 3247 O O . ALA A 1 434 ? 1.389 -0.968 -18.315 1.00 85.38 434 ALA A O 1
ATOM 3248 N N . ASP A 1 435 ? 0.237 0.273 -19.775 1.00 83.19 435 ASP A N 1
ATOM 3249 C CA . ASP A 1 435 ? -1.100 -0.198 -19.399 1.00 83.19 435 ASP A CA 1
ATOM 3250 C C . ASP A 1 435 ? -1.261 -1.727 -19.470 1.00 83.19 435 ASP A C 1
ATOM 3252 O O . ASP A 1 435 ? -1.974 -2.320 -18.657 1.00 83.19 435 ASP A O 1
ATOM 3256 N N . VAL A 1 436 ? -0.540 -2.388 -20.378 1.00 79.50 436 VAL A N 1
ATOM 3257 C CA . VAL A 1 436 ? -0.514 -3.855 -20.514 1.00 79.50 436 VAL A CA 1
ATOM 3258 C C . VAL A 1 436 ? -0.089 -4.600 -19.255 1.00 79.50 436 VAL A C 1
ATOM 3260 O O . VAL A 1 436 ? -0.530 -5.736 -19.056 1.00 79.50 436 VAL A O 1
ATOM 3263 N N . PHE A 1 437 ? 0.703 -3.977 -18.379 1.00 75.50 437 PHE A N 1
ATOM 3264 C CA . PHE A 1 437 ? 1.120 -4.583 -17.114 1.00 75.50 437 PHE A CA 1
ATOM 3265 C C . PHE A 1 437 ? -0.008 -4.664 -16.085 1.00 75.50 437 PHE A C 1
ATOM 3267 O O . PHE A 1 437 ? -0.003 -5.560 -15.245 1.00 75.50 437 PHE A O 1
ATOM 3274 N N . LEU A 1 438 ? -1.002 -3.778 -16.180 1.00 69.06 438 LEU A N 1
ATOM 3275 C CA . LEU A 1 438 ? -2.203 -3.804 -15.339 1.00 69.06 438 LEU A CA 1
ATOM 3276 C C . LEU A 1 438 ? -3.265 -4.784 -15.867 1.00 69.06 438 LEU A C 1
ATOM 3278 O O . LEU A 1 438 ? -4.317 -4.953 -15.252 1.00 69.06 438 LEU A O 1
ATOM 3282 N N . GLY A 1 439 ? -3.007 -5.420 -17.013 1.00 72.19 439 GLY A N 1
ATOM 3283 C CA . GLY A 1 439 ? -3.948 -6.291 -17.702 1.00 72.19 439 GLY A CA 1
ATOM 3284 C C . GLY A 1 439 ? -3.296 -7.567 -18.223 1.00 72.19 439 GLY A C 1
ATOM 3285 O O . GLY A 1 439 ? -2.883 -8.438 -17.460 1.00 72.19 439 GLY A O 1
ATOM 3286 N N . CYS A 1 440 ? -3.269 -7.710 -19.545 1.00 73.50 440 CYS A N 1
ATOM 3287 C CA . CYS A 1 440 ? -2.981 -8.969 -20.229 1.00 73.50 440 CYS A CA 1
ATOM 3288 C C . CYS A 1 440 ? -1.526 -9.463 -20.098 1.00 73.50 440 CYS A C 1
ATOM 3290 O O . CYS A 1 440 ? -1.335 -10.675 -20.083 1.00 73.50 440 CYS A O 1
ATOM 3292 N N . MET A 1 441 ? -0.529 -8.590 -19.901 1.00 75.25 441 MET A N 1
ATOM 3293 C CA . MET A 1 441 ? 0.871 -8.990 -19.628 1.00 75.25 441 MET A CA 1
ATOM 3294 C C . MET A 1 441 ? 1.201 -9.086 -18.128 1.00 75.25 441 MET A C 1
ATOM 3296 O O . MET A 1 441 ? 2.359 -9.297 -17.753 1.00 75.25 441 MET A O 1
ATOM 3300 N N . GLY A 1 442 ? 0.189 -8.929 -17.267 1.00 65.00 442 GLY A N 1
ATOM 3301 C CA . GLY A 1 442 ? 0.290 -9.154 -15.829 1.00 65.00 442 GLY A CA 1
ATOM 3302 C C . GLY A 1 442 ? 0.354 -10.646 -15.468 1.00 65.00 442 GLY A C 1
ATOM 3303 O O . GLY A 1 442 ? 0.791 -11.496 -16.242 1.00 65.00 442 GLY A O 1
ATOM 3304 N N . ILE A 1 443 ? -0.117 -10.998 -14.270 1.00 55.88 443 ILE A N 1
ATOM 3305 C CA . ILE A 1 443 ? 0.060 -12.345 -13.689 1.00 55.88 443 ILE A CA 1
ATOM 3306 C C . ILE A 1 443 ? -0.679 -13.444 -14.483 1.00 55.88 443 ILE A C 1
ATOM 3308 O O . ILE A 1 443 ? -0.210 -14.581 -14.555 1.00 55.88 443 ILE A O 1
ATOM 3312 N N . THR A 1 444 ? -1.820 -13.120 -15.102 1.00 54.09 444 THR A N 1
ATOM 3313 C CA . THR A 1 444 ? -2.699 -14.085 -15.793 1.00 54.09 444 THR A CA 1
ATOM 3314 C C . THR A 1 444 ? -2.270 -14.416 -17.225 1.00 54.09 444 THR A C 1
ATOM 3316 O O . THR A 1 444 ? -2.836 -15.336 -17.814 1.00 54.09 444 THR A O 1
ATOM 3319 N N . ALA A 1 445 ? -1.266 -13.708 -17.760 1.00 60.34 445 ALA A N 1
ATOM 3320 C CA . ALA A 1 445 ? -0.608 -13.967 -19.038 1.00 60.34 445 ALA A CA 1
ATOM 3321 C C . ALA A 1 445 ? -1.568 -14.253 -20.207 1.00 60.34 445 ALA A C 1
ATOM 3323 O O . ALA A 1 445 ? -1.610 -15.353 -20.766 1.00 60.34 445 ALA A O 1
ATOM 3324 N N . ALA A 1 446 ? -2.361 -13.249 -20.573 1.00 69.38 446 ALA A N 1
ATOM 3325 C CA . ALA A 1 446 ? -3.237 -13.250 -21.738 1.00 69.38 446 ALA A CA 1
ATOM 3326 C C . ALA A 1 446 ? -2.548 -12.599 -22.950 1.00 69.38 446 ALA A C 1
ATOM 3328 O O . ALA A 1 446 ? -1.585 -11.852 -22.814 1.00 69.38 446 ALA A O 1
ATOM 3329 N N . THR A 1 447 ? -3.059 -12.860 -24.152 1.00 85.12 447 THR A N 1
ATOM 3330 C CA . THR A 1 447 ? -2.607 -12.142 -25.351 1.00 85.12 447 THR A CA 1
ATOM 3331 C C . THR A 1 447 ? -3.174 -10.722 -25.338 1.00 85.12 447 THR A C 1
ATOM 3333 O O . THR A 1 447 ? -4.393 -10.546 -25.278 1.00 85.12 447 THR A O 1
ATOM 3336 N N . CYS A 1 448 ? -2.308 -9.714 -25.407 1.00 89.50 448 CYS A N 1
ATOM 3337 C CA . CYS A 1 448 ? -2.718 -8.330 -25.633 1.00 89.50 448 CYS A CA 1
ATOM 3338 C C . CYS A 1 448 ? -2.943 -8.078 -27.121 1.00 89.50 448 CYS A C 1
ATOM 3340 O O . CYS A 1 448 ? -2.210 -8.609 -27.952 1.00 89.50 448 CYS A O 1
ATOM 3342 N N . VAL A 1 449 ? -3.922 -7.240 -27.457 1.00 93.06 449 VAL A N 1
ATOM 3343 C CA . VAL A 1 449 ? -4.192 -6.824 -28.838 1.00 93.06 449 VAL A CA 1
ATOM 3344 C C . VAL A 1 449 ? -4.155 -5.302 -28.900 1.00 93.06 449 VAL A C 1
ATOM 3346 O O . VAL A 1 449 ? -4.834 -4.635 -28.121 1.00 93.06 449 VAL A O 1
ATOM 3349 N N . GLY A 1 450 ? -3.357 -4.778 -29.822 1.00 93.50 450 GLY A N 1
ATOM 3350 C CA . GLY A 1 450 ? -3.150 -3.358 -30.079 1.00 93.50 450 GLY A CA 1
ATOM 3351 C C . GLY A 1 450 ? -3.052 -3.070 -31.579 1.00 93.50 450 GLY A C 1
ATOM 3352 O O . GLY A 1 450 ? -3.297 -3.939 -32.419 1.00 93.50 450 GLY A O 1
ATOM 3353 N N . GLY A 1 451 ? -2.679 -1.844 -31.924 1.00 94.69 451 GLY A N 1
ATOM 3354 C CA . GLY A 1 451 ? -2.554 -1.389 -33.304 1.00 94.69 451 GLY A CA 1
ATOM 3355 C C . GLY A 1 451 ? -3.894 -1.093 -33.985 1.00 94.69 451 GLY A C 1
ATOM 3356 O O . GLY A 1 451 ? -4.879 -0.711 -33.344 1.00 94.69 451 GLY A O 1
ATOM 3357 N N . ASP A 1 452 ? -3.916 -1.233 -35.310 1.00 93.44 452 ASP A N 1
ATOM 3358 C CA . ASP A 1 452 ? -5.113 -1.104 -36.141 1.00 93.44 452 ASP A CA 1
ATOM 3359 C C . ASP A 1 452 ? -5.844 -2.458 -36.242 1.00 93.44 452 ASP A C 1
ATOM 3361 O O . ASP A 1 452 ? -5.311 -3.400 -36.834 1.00 93.44 452 ASP A O 1
ATOM 3365 N N . PRO A 1 453 ? -7.087 -2.586 -35.736 1.00 88.88 453 PRO A N 1
ATOM 3366 C CA . PRO A 1 453 ? -7.850 -3.831 -35.828 1.00 88.88 453 PRO A CA 1
ATOM 3367 C C . PRO A 1 453 ? -8.158 -4.265 -37.270 1.00 88.88 453 PRO A C 1
ATOM 3369 O O . PRO A 1 453 ? -8.523 -5.421 -37.486 1.00 88.88 453 PRO A O 1
ATOM 3372 N N . ASN A 1 454 ? -8.016 -3.373 -38.254 1.00 90.88 454 ASN A N 1
ATOM 3373 C CA . ASN A 1 454 ? -8.206 -3.669 -39.674 1.00 90.88 454 ASN A CA 1
ATOM 3374 C C . ASN A 1 454 ? -6.887 -3.871 -40.432 1.00 90.88 454 ASN A C 1
ATOM 3376 O O . ASN A 1 454 ? -6.934 -4.080 -41.639 1.00 90.88 454 ASN A O 1
ATOM 3380 N N . GLY A 1 455 ? -5.737 -3.824 -39.752 1.00 89.50 455 GLY A N 1
ATOM 3381 C CA . GLY A 1 455 ? -4.435 -4.022 -40.382 1.00 89.50 455 GLY A CA 1
ATOM 3382 C C . GLY A 1 455 ? -4.277 -5.417 -40.989 1.00 89.50 455 GLY A C 1
ATOM 3383 O O . GLY A 1 455 ? -4.732 -6.408 -40.414 1.00 89.50 455 GLY A O 1
ATOM 3384 N N . ASP A 1 456 ? -3.626 -5.507 -42.145 1.00 89.56 456 ASP A N 1
ATOM 3385 C CA . ASP A 1 456 ? -3.342 -6.793 -42.800 1.00 89.56 456 ASP A CA 1
ATOM 3386 C C . ASP A 1 456 ? -1.988 -7.380 -42.384 1.00 89.56 456 ASP A C 1
ATOM 3388 O O . ASP A 1 456 ? -1.794 -8.588 -42.487 1.00 89.56 456 ASP A O 1
ATOM 3392 N N . THR A 1 457 ? -1.076 -6.535 -41.894 1.00 94.62 457 THR A N 1
ATOM 3393 C CA . THR A 1 457 ? 0.227 -6.947 -41.363 1.00 94.62 457 THR A CA 1
ATOM 3394 C C . THR A 1 457 ? 0.127 -7.222 -39.870 1.00 94.62 457 THR A C 1
ATOM 3396 O O . THR A 1 457 ? -0.293 -6.351 -39.102 1.00 94.62 457 THR A O 1
ATOM 3399 N N . THR A 1 458 ? 0.542 -8.413 -39.458 1.00 96.69 458 THR A N 1
ATOM 3400 C CA . THR A 1 458 ? 0.495 -8.886 -38.077 1.00 96.69 458 THR A CA 1
ATOM 3401 C C . THR A 1 458 ? 1.889 -8.902 -37.465 1.00 96.69 458 THR A C 1
ATOM 3403 O O . THR A 1 458 ? 2.774 -9.615 -37.929 1.00 96.69 458 THR A O 1
ATOM 3406 N N . VAL A 1 459 ? 2.085 -8.139 -36.393 1.00 97.56 459 VAL A N 1
ATOM 3407 C CA . VAL A 1 459 ? 3.346 -8.069 -35.648 1.00 97.56 459 VAL A CA 1
ATOM 3408 C C . VAL A 1 459 ? 3.124 -8.610 -34.242 1.00 97.56 459 VAL A C 1
ATOM 3410 O O . VAL A 1 459 ? 2.168 -8.234 -33.563 1.00 97.56 459 VAL A O 1
ATOM 3413 N N . VAL A 1 460 ? 4.018 -9.479 -33.784 1.00 97.62 460 VAL A N 1
ATOM 3414 C CA . VAL A 1 460 ? 4.014 -10.015 -32.420 1.00 97.62 460 VAL A CA 1
ATOM 3415 C C . VAL A 1 460 ? 5.172 -9.416 -31.632 1.00 97.62 460 VAL A C 1
ATOM 3417 O O . VAL A 1 460 ? 6.314 -9.498 -32.064 1.00 97.62 460 VAL A O 1
ATOM 3420 N N . LEU A 1 461 ? 4.891 -8.865 -30.453 1.00 97.06 461 LEU A N 1
ATOM 3421 C CA . LEU A 1 461 ? 5.877 -8.478 -29.445 1.00 97.06 461 LEU A CA 1
ATOM 3422 C C . LEU A 1 461 ? 5.865 -9.523 -28.323 1.00 97.06 461 LEU A C 1
ATOM 3424 O O . LEU A 1 461 ? 4.864 -9.665 -27.613 1.00 97.06 461 LEU A O 1
ATOM 3428 N N . ALA A 1 462 ? 6.949 -10.287 -28.202 1.00 95.81 462 ALA A N 1
ATOM 3429 C CA . ALA A 1 462 ? 7.021 -11.489 -27.379 1.00 95.81 462 ALA A CA 1
ATOM 3430 C C . ALA A 1 462 ? 8.209 -11.474 -26.409 1.00 95.81 462 ALA A C 1
ATOM 3432 O O . ALA A 1 462 ? 9.326 -11.125 -26.793 1.00 95.81 462 ALA A O 1
ATOM 3433 N N . GLY A 1 463 ? 7.975 -11.901 -25.165 1.00 93.31 463 GLY A N 1
ATOM 3434 C CA . GLY A 1 463 ? 9.016 -11.997 -24.138 1.00 93.31 463 GLY A CA 1
ATOM 3435 C C . GLY A 1 463 ? 8.495 -11.763 -22.724 1.00 93.31 463 GLY A C 1
ATOM 3436 O O . GLY A 1 463 ? 7.463 -12.313 -22.347 1.00 93.31 463 GLY A O 1
ATOM 3437 N N . ASP A 1 464 ? 9.194 -10.958 -21.935 1.00 89.19 464 ASP A N 1
ATOM 3438 C CA . ASP A 1 464 ? 8.859 -10.687 -20.533 1.00 89.19 464 ASP A CA 1
ATOM 3439 C C . ASP A 1 464 ? 8.475 -9.212 -20.296 1.00 89.19 464 ASP A C 1
ATOM 3441 O O . ASP A 1 464 ? 7.828 -8.583 -21.138 1.00 89.19 464 ASP A O 1
ATOM 3445 N N . SER A 1 465 ? 8.842 -8.631 -19.149 1.00 88.12 465 SER A N 1
ATOM 3446 C CA . SER A 1 465 ? 8.637 -7.208 -18.893 1.00 88.12 465 SER A CA 1
ATOM 3447 C C . SER A 1 465 ? 9.402 -6.287 -19.852 1.00 88.12 465 SER A C 1
ATOM 3449 O O . SER A 1 465 ? 8.944 -5.166 -20.066 1.00 88.12 465 SER A O 1
ATOM 3451 N N . GLN A 1 466 ? 10.471 -6.736 -20.519 1.00 91.81 466 GLN A N 1
ATOM 3452 C CA . GLN A 1 466 ? 11.097 -5.930 -21.573 1.00 91.81 466 GLN A CA 1
ATOM 3453 C C . GLN A 1 466 ? 10.238 -5.875 -22.833 1.00 91.81 466 GLN A C 1
ATOM 3455 O O . GLN A 1 466 ? 10.057 -4.805 -23.405 1.00 91.81 466 GLN A O 1
ATOM 3460 N N . ALA A 1 467 ? 9.599 -6.977 -23.233 1.00 93.75 467 ALA A N 1
ATOM 3461 C CA . ALA A 1 467 ? 8.571 -6.911 -24.272 1.00 93.75 467 ALA A CA 1
ATOM 3462 C C . ALA A 1 467 ? 7.422 -5.978 -23.846 1.00 93.75 467 ALA A C 1
ATOM 3464 O O . ALA A 1 467 ? 6.979 -5.135 -24.625 1.00 93.75 467 ALA A O 1
ATOM 3465 N N . GLY A 1 468 ? 6.986 -6.055 -22.585 1.00 90.88 468 GLY A N 1
ATOM 3466 C CA . GLY A 1 468 ? 5.934 -5.185 -22.054 1.00 90.88 468 GLY A CA 1
ATOM 3467 C C . GLY A 1 468 ? 6.284 -3.693 -22.059 1.00 90.88 468 GLY A C 1
ATOM 3468 O O . GLY A 1 468 ? 5.431 -2.871 -22.397 1.00 90.88 468 GLY A O 1
ATOM 3469 N N . HIS A 1 469 ? 7.530 -3.307 -21.759 1.00 92.62 469 HIS A N 1
ATOM 3470 C CA . HIS A 1 469 ? 7.913 -1.890 -21.739 1.00 92.62 469 HIS A CA 1
ATOM 3471 C C . HIS A 1 469 ? 7.952 -1.249 -23.135 1.00 92.62 469 HIS A C 1
ATOM 3473 O O . HIS A 1 469 ? 7.865 -0.027 -23.255 1.00 92.62 469 HIS A O 1
ATOM 3479 N N . TRP A 1 470 ? 8.037 -2.056 -24.200 1.00 95.94 470 TRP A N 1
ATOM 3480 C CA . TRP A 1 470 ? 8.047 -1.594 -25.593 1.00 95.94 470 TRP A CA 1
ATOM 3481 C C . TRP A 1 470 ? 6.631 -1.379 -26.126 1.00 95.94 470 TRP A C 1
ATOM 3483 O O . TRP A 1 470 ? 6.455 -0.770 -27.181 1.00 95.94 470 TRP A O 1
ATOM 3493 N N . TRP A 1 471 ? 5.616 -1.840 -25.389 1.00 95.50 471 TRP A N 1
ATOM 3494 C CA . TRP A 1 471 ? 4.223 -1.766 -25.802 1.00 95.50 471 TRP A CA 1
ATOM 3495 C C . TRP A 1 471 ? 3.752 -0.351 -26.169 1.00 95.50 471 TRP A C 1
ATOM 3497 O O . TRP A 1 471 ? 3.164 -0.215 -27.240 1.00 95.50 471 TRP A O 1
ATOM 3507 N N . PRO A 1 472 ? 4.028 0.720 -25.392 1.00 96.62 472 PRO A N 1
ATOM 3508 C CA . PRO A 1 472 ? 3.589 2.067 -25.764 1.00 96.62 472 PRO A CA 1
ATOM 3509 C C . PRO A 1 472 ? 4.155 2.545 -27.110 1.00 96.62 472 PRO A C 1
ATOM 3511 O O . PRO A 1 472 ? 3.433 3.172 -27.887 1.00 96.62 472 PRO A O 1
ATOM 3514 N N . ALA A 1 473 ? 5.422 2.226 -27.407 1.00 97.12 473 ALA A N 1
ATOM 3515 C CA . ALA A 1 473 ? 6.037 2.500 -28.706 1.00 97.12 473 ALA A CA 1
ATOM 3516 C C . ALA A 1 473 ? 5.358 1.690 -29.818 1.00 97.12 473 ALA A C 1
ATOM 3518 O O . ALA A 1 473 ? 4.979 2.237 -30.853 1.00 97.12 473 ALA A O 1
ATOM 3519 N N . GLY A 1 474 ? 5.195 0.385 -29.582 1.00 96.69 474 GLY A N 1
ATOM 3520 C CA . GLY A 1 474 ? 4.654 -0.559 -30.550 1.00 96.69 474 GLY A CA 1
ATOM 3521 C C . GLY A 1 474 ? 3.194 -0.298 -30.896 1.00 96.69 474 GLY A C 1
ATOM 3522 O O . GLY A 1 474 ? 2.854 -0.283 -32.076 1.00 96.69 474 GLY A O 1
ATOM 3523 N N . ASP A 1 475 ? 2.328 -0.064 -29.906 1.00 96.69 475 ASP A N 1
ATOM 3524 C CA . ASP A 1 475 ? 0.895 0.177 -30.127 1.00 96.69 475 ASP A CA 1
ATOM 352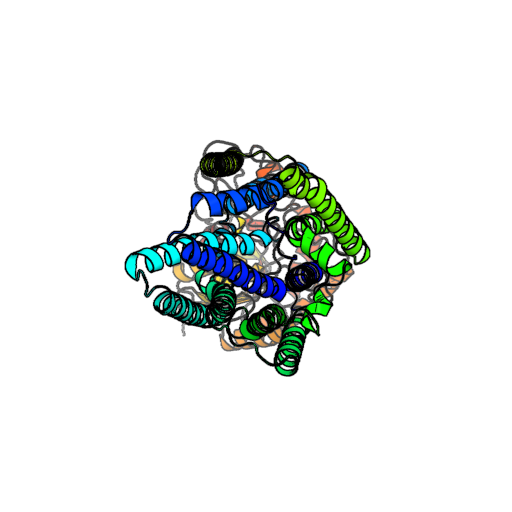5 C C . ASP A 1 475 ? 0.678 1.457 -30.935 1.00 96.69 475 ASP A C 1
ATOM 3527 O O . ASP A 1 475 ? -0.090 1.464 -31.901 1.00 96.69 475 ASP A O 1
ATOM 3531 N N . GLN A 1 476 ? 1.404 2.530 -30.601 1.00 96.94 476 GLN A N 1
ATOM 3532 C CA . GLN A 1 476 ? 1.335 3.765 -31.372 1.00 96.94 476 GLN A CA 1
ATOM 3533 C C . GLN A 1 476 ? 1.864 3.566 -32.800 1.00 96.94 476 GLN A C 1
ATOM 3535 O O . GLN A 1 476 ? 1.182 3.953 -33.751 1.00 96.94 476 GLN A O 1
ATOM 3540 N N . ALA A 1 477 ? 3.025 2.927 -32.965 1.00 96.69 477 ALA A N 1
ATOM 3541 C CA . ALA A 1 477 ? 3.607 2.653 -34.277 1.00 96.69 477 ALA A CA 1
ATOM 3542 C C . ALA A 1 477 ? 2.663 1.813 -35.150 1.00 96.69 477 ALA A C 1
ATOM 3544 O O . ALA A 1 477 ? 2.451 2.127 -36.322 1.00 96.69 477 ALA A O 1
ATOM 3545 N N . ALA A 1 478 ? 2.047 0.783 -34.572 1.00 96.62 478 ALA A N 1
ATOM 3546 C CA . ALA A 1 478 ? 1.112 -0.095 -35.256 1.00 96.62 478 ALA A CA 1
ATOM 3547 C C . ALA A 1 478 ? -0.158 0.645 -35.705 1.00 96.62 478 ALA A C 1
ATOM 3549 O O . ALA A 1 478 ? -0.587 0.474 -36.846 1.00 96.62 478 ALA A O 1
ATOM 3550 N N . ARG A 1 479 ? -0.725 1.530 -34.871 1.00 96.06 479 ARG A N 1
ATOM 3551 C CA . ARG A 1 479 ? -1.868 2.381 -35.264 1.00 96.06 479 ARG A CA 1
ATOM 3552 C C . ARG A 1 479 ? -1.519 3.337 -36.401 1.00 96.06 479 ARG A C 1
ATOM 3554 O O . ARG A 1 479 ? -2.338 3.552 -37.287 1.00 96.06 479 ARG A O 1
ATOM 3561 N N . GLU A 1 480 ? -0.325 3.923 -36.370 1.00 95.44 480 GLU A N 1
ATOM 3562 C CA . GLU A 1 480 ? 0.122 4.899 -37.371 1.00 95.44 480 GLU A CA 1
ATOM 3563 C C . GLU A 1 480 ? 0.469 4.254 -38.723 1.00 95.44 480 GLU A C 1
ATOM 3565 O O . GLU A 1 480 ? 0.381 4.925 -39.752 1.00 95.44 480 GLU A O 1
ATOM 3570 N N . ASN A 1 481 ? 0.820 2.963 -38.735 1.00 94.88 481 ASN A N 1
ATOM 3571 C CA . ASN A 1 481 ? 1.242 2.231 -39.935 1.00 94.88 481 ASN A CA 1
ATOM 3572 C C . ASN A 1 481 ? 0.252 1.143 -40.397 1.00 94.88 481 ASN A C 1
ATOM 3574 O O . ASN A 1 481 ? 0.528 0.452 -41.376 1.00 94.88 481 ASN A O 1
ATOM 3578 N N . GLY A 1 482 ? -0.903 1.000 -39.737 1.00 95.06 482 GLY A N 1
ATOM 3579 C CA . GLY A 1 482 ? -1.941 0.038 -40.126 1.00 95.06 482 GLY A CA 1
ATOM 3580 C C . GLY A 1 482 ? -1.573 -1.423 -39.842 1.00 95.06 482 GLY A C 1
ATOM 3581 O O . GLY A 1 482 ? -1.922 -2.308 -40.621 1.00 95.06 482 GLY A O 1
ATOM 3582 N N . TRP A 1 483 ? -0.843 -1.688 -38.757 1.00 96.12 483 TRP A N 1
ATOM 3583 C CA . TRP A 1 483 ? -0.473 -3.041 -38.328 1.00 96.12 483 TRP A CA 1
ATOM 3584 C C . TRP A 1 483 ? -1.378 -3.523 -37.197 1.00 96.12 483 TRP A C 1
ATOM 3586 O O . TRP A 1 483 ? -1.753 -2.745 -36.318 1.00 96.12 483 TRP A O 1
ATOM 3596 N N . LYS A 1 484 ? -1.664 -4.823 -37.167 1.00 97.00 484 LYS A N 1
ATOM 3597 C CA . LYS A 1 484 ? -2.201 -5.502 -35.985 1.00 97.00 484 LYS A CA 1
ATOM 3598 C C . LYS A 1 484 ? -1.046 -5.880 -35.072 1.00 97.00 484 LYS A C 1
ATOM 3600 O O . LYS A 1 484 ? -0.148 -6.604 -35.497 1.00 97.00 484 LYS A O 1
ATOM 3605 N N . LEU A 1 485 ? -1.078 -5.418 -33.825 1.00 96.62 485 LEU A N 1
ATOM 3606 C CA . LEU A 1 485 ? -0.062 -5.750 -32.831 1.00 96.62 485 LEU A CA 1
ATOM 3607 C C . LEU A 1 485 ? -0.613 -6.763 -31.830 1.00 96.62 485 LEU A C 1
ATOM 3609 O O . LEU A 1 485 ? -1.658 -6.538 -31.219 1.00 96.62 485 LEU A O 1
ATOM 3613 N N . PHE A 1 486 ? 0.125 -7.843 -31.612 1.00 95.94 486 PHE A N 1
ATOM 3614 C CA . PHE A 1 486 ? -0.157 -8.813 -30.564 1.00 95.94 486 PHE A CA 1
ATOM 3615 C C . PHE A 1 486 ? 0.966 -8.824 -29.539 1.00 95.94 486 PHE A C 1
ATOM 3617 O O . PHE A 1 486 ? 2.140 -8.921 -29.878 1.00 95.94 486 PHE A O 1
ATOM 3624 N N . GLY A 1 487 ? 0.599 -8.751 -28.269 1.00 94.12 487 GLY A N 1
ATOM 3625 C CA . GLY A 1 487 ? 1.520 -8.858 -27.154 1.00 94.12 487 GLY A CA 1
ATOM 3626 C C . GLY A 1 487 ? 1.429 -10.236 -26.520 1.00 94.12 487 GLY A C 1
ATOM 3627 O O . GLY A 1 487 ? 0.386 -10.576 -25.960 1.00 94.12 487 GLY A O 1
ATOM 3628 N N . VAL A 1 488 ? 2.505 -11.017 -26.585 1.00 93.50 488 VAL A N 1
ATOM 3629 C CA . VAL A 1 488 ? 2.602 -12.339 -25.947 1.00 93.50 488 VAL A CA 1
ATOM 3630 C C . VAL A 1 488 ? 3.751 -12.306 -24.948 1.00 93.50 488 VAL A C 1
ATOM 3632 O O . VAL A 1 488 ? 4.860 -12.758 -25.224 1.00 93.50 488 VAL A O 1
ATOM 3635 N N . ALA A 1 489 ? 3.482 -11.724 -23.781 1.00 89.44 489 ALA A N 1
ATOM 3636 C CA . ALA A 1 489 ? 4.487 -11.536 -22.746 1.00 89.44 489 ALA A CA 1
ATOM 3637 C C . ALA A 1 489 ? 3.933 -11.776 -21.340 1.00 89.44 489 ALA A C 1
ATOM 3639 O O . ALA A 1 489 ? 2.728 -11.651 -21.106 1.00 89.44 489 ALA A O 1
ATOM 3640 N N . LYS A 1 490 ? 4.819 -12.125 -20.404 1.00 84.25 490 LYS A N 1
ATOM 3641 C CA . LYS A 1 490 ? 4.495 -12.283 -18.982 1.00 84.25 490 LYS A CA 1
ATOM 3642 C C . LYS A 1 490 ? 5.609 -11.687 -18.134 1.00 84.25 490 LYS A C 1
ATOM 3644 O O . LYS A 1 490 ? 6.756 -12.124 -18.210 1.00 84.25 490 LYS A O 1
ATOM 3649 N N . SER A 1 491 ? 5.262 -10.703 -17.306 1.00 81.31 491 SER A N 1
ATOM 3650 C CA . SER A 1 491 ? 6.230 -10.057 -16.415 1.00 81.31 491 SER A CA 1
ATOM 3651 C C . SER A 1 491 ? 6.954 -11.085 -15.535 1.00 81.31 491 SER A C 1
ATOM 3653 O O . SER A 1 491 ? 6.323 -11.969 -14.950 1.00 81.31 491 SER A O 1
ATOM 3655 N N . GLY A 1 492 ? 8.285 -10.990 -15.479 1.00 78.94 492 GLY A N 1
ATOM 3656 C CA . GLY A 1 492 ? 9.140 -11.900 -14.715 1.00 78.94 492 GLY A CA 1
ATOM 3657 C C . GLY A 1 492 ? 9.302 -13.313 -15.290 1.00 78.94 492 GLY A C 1
ATOM 3658 O O . GLY A 1 492 ? 10.012 -14.107 -14.684 1.00 78.94 492 GLY A O 1
ATOM 3659 N N . CYS A 1 493 ? 8.695 -13.652 -16.434 1.00 83.44 493 CYS A N 1
ATOM 3660 C CA . CYS A 1 493 ? 8.895 -14.943 -17.098 1.00 83.44 493 CYS A CA 1
ATOM 3661 C C . CYS A 1 493 ? 9.523 -14.740 -18.491 1.00 83.44 493 CYS A C 1
ATOM 3663 O O . CYS A 1 493 ? 8.803 -14.379 -19.421 1.00 83.44 493 CYS A O 1
ATOM 3665 N N . PRO A 1 494 ? 10.827 -15.017 -18.684 1.00 89.00 494 PRO A N 1
ATOM 3666 C CA . PRO A 1 494 ? 11.440 -14.981 -20.007 1.00 89.00 494 PRO A CA 1
ATOM 3667 C C . PRO A 1 494 ? 10.933 -16.109 -20.901 1.00 89.00 494 PRO A C 1
ATOM 3669 O O . PRO A 1 494 ? 10.656 -17.224 -20.435 1.00 89.00 494 PRO A O 1
ATOM 3672 N N . LEU A 1 495 ? 10.947 -15.856 -22.210 1.00 90.88 495 LEU A N 1
ATOM 3673 C CA . LEU A 1 495 ? 10.873 -16.877 -23.257 1.00 90.88 495 LEU A CA 1
ATOM 3674 C C . LEU A 1 495 ? 12.235 -17.572 -23.447 1.00 90.88 495 LEU A C 1
ATOM 3676 O O . LEU A 1 495 ? 12.780 -17.627 -24.545 1.00 90.88 495 LEU A O 1
ATOM 3680 N N . ALA A 1 496 ? 12.772 -18.106 -22.351 1.00 90.25 496 ALA A N 1
ATOM 3681 C CA . ALA A 1 496 ? 13.993 -18.904 -22.295 1.00 90.25 496 ALA A CA 1
ATOM 3682 C C . ALA A 1 496 ? 13.807 -20.062 -21.302 1.00 90.25 496 ALA A C 1
ATOM 3684 O O . ALA A 1 496 ? 13.131 -19.908 -20.279 1.00 90.25 496 ALA A O 1
ATOM 3685 N N . GLU A 1 497 ? 14.401 -21.220 -21.581 1.00 88.25 497 GLU A N 1
ATOM 3686 C CA . GLU A 1 497 ? 14.391 -22.409 -20.717 1.00 88.25 497 GLU A CA 1
ATOM 3687 C C . GLU A 1 497 ? 15.364 -22.265 -19.534 1.00 88.25 497 GLU A C 1
ATOM 3689 O O . GLU A 1 497 ? 16.273 -23.067 -19.352 1.00 88.25 497 GLU A O 1
ATOM 3694 N N . VAL A 1 498 ? 15.160 -21.223 -18.725 1.00 81.88 498 VAL A N 1
ATOM 3695 C CA . VAL A 1 498 ? 15.963 -20.923 -17.531 1.00 81.88 498 VAL A CA 1
ATOM 3696 C C . VAL A 1 498 ? 15.125 -21.022 -16.249 1.00 81.88 498 VAL A C 1
ATOM 3698 O O . VAL A 1 498 ? 13.906 -20.761 -16.284 1.00 81.88 498 VAL A O 1
ATOM 3701 N N . PRO A 1 499 ? 15.733 -21.388 -15.106 1.00 72.19 499 PRO A N 1
ATOM 3702 C CA . PRO A 1 499 ? 15.098 -21.274 -13.801 1.00 72.19 499 PRO A CA 1
ATOM 3703 C C . PRO A 1 499 ? 14.719 -19.818 -13.513 1.00 72.19 499 PRO A C 1
ATOM 3705 O O . PRO A 1 499 ? 15.476 -18.896 -13.793 1.00 72.19 499 PRO A O 1
ATOM 3708 N N . VAL A 1 500 ? 13.531 -19.606 -12.946 1.00 68.50 500 VAL A N 1
ATOM 3709 C CA . VAL A 1 500 ? 13.087 -18.287 -12.477 1.00 68.50 500 VAL A CA 1
ATOM 3710 C C . VAL A 1 500 ? 12.740 -18.428 -11.008 1.00 68.50 500 VAL A C 1
ATOM 3712 O O . VAL A 1 500 ? 11.696 -18.986 -10.661 1.00 68.50 500 VAL A O 1
ATOM 3715 N N . THR A 1 501 ? 13.612 -17.936 -10.139 1.00 58.69 501 THR A N 1
ATOM 3716 C CA . THR A 1 501 ? 13.316 -17.824 -8.713 1.00 58.69 501 THR A CA 1
ATOM 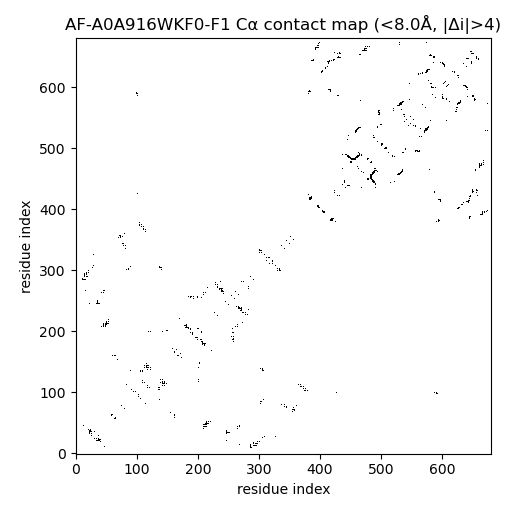3717 C C . THR A 1 501 ? 12.559 -16.521 -8.474 1.00 58.69 501 THR A C 1
ATOM 3719 O O . THR A 1 501 ? 13.015 -15.435 -8.833 1.00 58.69 501 THR A O 1
ATOM 3722 N N . ALA A 1 502 ? 11.359 -16.617 -7.897 1.00 45.47 502 ALA A N 1
ATOM 3723 C CA . ALA A 1 502 ? 10.738 -15.447 -7.293 1.00 45.47 502 ALA A CA 1
ATOM 3724 C C . ALA A 1 502 ? 11.556 -15.078 -6.044 1.00 45.47 502 ALA A C 1
ATOM 3726 O O . ALA A 1 502 ? 12.109 -15.951 -5.383 1.00 45.47 502 ALA A O 1
ATOM 3727 N N . THR A 1 503 ? 11.677 -13.788 -5.749 1.00 41.97 503 THR A N 1
ATOM 3728 C CA . THR A 1 503 ? 12.386 -13.225 -4.586 1.00 41.97 503 THR A CA 1
ATOM 3729 C C . THR A 1 503 ? 12.453 -14.142 -3.351 1.00 41.97 503 THR A C 1
ATOM 3731 O O . THR A 1 503 ? 11.414 -14.506 -2.811 1.00 41.97 503 THR A O 1
ATOM 3734 N N . GLN A 1 504 ? 13.678 -14.434 -2.886 1.00 40.50 504 GLN A N 1
ATOM 3735 C CA . GLN A 1 504 ? 14.102 -14.985 -1.576 1.00 40.50 504 GLN A CA 1
ATOM 3736 C C . GLN A 1 504 ? 13.409 -16.230 -0.976 1.00 40.50 504 GLN A C 1
ATOM 3738 O O . GLN A 1 504 ? 13.896 -16.750 0.030 1.00 40.50 504 GLN A O 1
ATOM 3743 N N . GLU A 1 505 ? 12.364 -16.779 -1.580 1.00 33.50 505 GLU A N 1
ATOM 3744 C CA . GLU A 1 505 ? 11.851 -18.115 -1.282 1.00 33.50 505 GLU A CA 1
ATOM 3745 C C . GLU A 1 505 ? 12.066 -18.975 -2.531 1.00 33.50 505 GLU A C 1
ATOM 3747 O O . GLU A 1 505 ? 11.679 -18.571 -3.620 1.00 33.50 505 GLU A O 1
ATOM 3752 N N . GLU A 1 506 ? 12.726 -20.131 -2.391 1.00 33.78 506 GLU A N 1
ATOM 3753 C CA . GLU A 1 506 ? 13.016 -21.116 -3.454 1.00 33.78 506 GLU A CA 1
ATOM 3754 C C . GLU A 1 506 ? 11.731 -21.744 -4.040 1.00 33.78 506 GLU A C 1
ATOM 3756 O O . GLU A 1 506 ? 11.519 -22.956 -4.012 1.00 33.78 506 GLU A O 1
ATOM 3761 N N . VAL A 1 507 ? 10.828 -20.917 -4.551 1.00 38.03 507 VAL A N 1
ATOM 3762 C CA . VAL A 1 507 ? 9.608 -21.306 -5.238 1.00 38.03 507 VAL A CA 1
ATOM 3763 C C . VAL A 1 507 ? 9.720 -20.726 -6.640 1.00 38.03 507 VAL A C 1
ATOM 3765 O O . VAL A 1 507 ? 9.778 -19.510 -6.830 1.00 38.03 507 VAL A O 1
ATOM 3768 N N . GLU A 1 508 ? 9.793 -21.615 -7.633 1.00 42.56 508 GLU A N 1
ATOM 3769 C CA . GLU A 1 508 ? 9.610 -21.245 -9.035 1.00 42.56 508 GLU A CA 1
ATOM 3770 C C . GLU A 1 508 ? 8.322 -20.417 -9.118 1.00 42.56 508 GLU A C 1
ATOM 3772 O O . GLU A 1 508 ? 7.278 -20.865 -8.631 1.00 42.56 508 GLU A O 1
ATOM 3777 N N . SER A 1 509 ? 8.387 -19.202 -9.675 1.00 47.72 509 SER A N 1
ATOM 3778 C CA . SER A 1 509 ? 7.181 -18.385 -9.854 1.00 47.72 509 SER A CA 1
ATOM 3779 C C . SER A 1 509 ? 6.105 -19.260 -10.514 1.00 47.72 509 SER A C 1
ATOM 3781 O O . SER A 1 509 ? 6.393 -19.837 -11.572 1.00 47.72 509 SER A O 1
ATOM 3783 N N . PRO A 1 510 ? 4.911 -19.451 -9.908 1.00 52.31 510 PRO A N 1
ATOM 3784 C CA . PRO A 1 510 ? 3.999 -20.500 -10.342 1.00 52.31 510 PRO A CA 1
ATOM 3785 C C . PRO A 1 510 ? 3.683 -20.385 -11.844 1.00 52.31 510 PRO A C 1
ATOM 3787 O O . PRO A 1 510 ? 2.993 -19.469 -12.300 1.00 52.31 510 PRO A O 1
ATOM 3790 N N . GLY A 1 511 ? 4.210 -21.329 -12.632 1.00 68.00 511 GLY A N 1
ATOM 3791 C CA . GLY A 1 511 ? 3.830 -21.547 -14.026 1.00 68.00 511 GLY A CA 1
ATOM 3792 C C . GLY A 1 511 ? 4.578 -20.762 -15.113 1.00 68.00 511 GLY A C 1
ATOM 3793 O O . GLY A 1 511 ? 3.989 -20.586 -16.178 1.00 68.00 511 GLY A O 1
ATOM 3794 N N . CYS A 1 512 ? 5.824 -20.290 -14.929 1.00 78.94 512 CYS A N 1
ATOM 3795 C CA . CYS A 1 512 ? 6.602 -19.762 -16.074 1.00 78.94 512 CYS A CA 1
ATOM 3796 C C . CYS A 1 512 ? 6.848 -20.843 -17.145 1.00 78.94 512 CYS A C 1
ATOM 3798 O O . CYS A 1 512 ? 6.646 -20.583 -18.326 1.00 78.94 512 CYS A O 1
ATOM 3800 N N . SER A 1 513 ? 7.220 -22.066 -16.754 1.00 78.69 513 SER A N 1
ATOM 3801 C CA . SER A 1 513 ? 7.435 -23.193 -17.678 1.00 78.69 513 SER A CA 1
ATOM 3802 C C . SER A 1 513 ? 6.187 -23.547 -18.496 1.00 78.69 513 SER A C 1
ATOM 3804 O O . SER A 1 513 ? 6.256 -23.643 -19.722 1.00 78.69 513 SER A O 1
ATOM 3806 N N . VAL A 1 514 ? 5.029 -23.656 -17.837 1.00 79.62 514 VAL A N 1
ATOM 3807 C CA . VAL A 1 514 ? 3.729 -23.865 -18.500 1.00 79.62 514 VAL A CA 1
ATOM 3808 C C . VAL A 1 514 ? 3.424 -22.709 -19.452 1.00 79.62 514 VAL A C 1
ATOM 3810 O O . VAL A 1 514 ? 3.151 -22.937 -20.630 1.00 79.62 514 VAL A O 1
ATOM 3813 N N . TRP A 1 515 ? 3.551 -21.468 -18.975 1.00 85.06 515 TRP A N 1
ATOM 3814 C CA . TRP A 1 515 ? 3.301 -20.282 -19.788 1.00 85.06 515 TRP A CA 1
ATOM 3815 C C . TRP A 1 515 ? 4.181 -20.221 -21.044 1.00 85.06 515 TRP A C 1
ATOM 3817 O O . TRP A 1 515 ? 3.655 -19.922 -22.109 1.00 85.06 515 TRP A O 1
ATOM 3827 N N . ARG A 1 516 ? 5.478 -20.552 -20.962 1.00 87.06 516 ARG A N 1
ATOM 3828 C CA . ARG A 1 516 ? 6.382 -20.551 -22.131 1.00 87.06 516 ARG A CA 1
ATOM 3829 C C . ARG A 1 516 ? 5.866 -21.460 -23.242 1.00 87.06 516 ARG A C 1
ATOM 3831 O O . ARG A 1 516 ? 5.822 -21.049 -24.398 1.00 87.06 516 ARG A O 1
ATOM 3838 N N . SER A 1 517 ? 5.437 -22.673 -22.886 1.00 80.88 517 SER A N 1
ATOM 3839 C CA . SER A 1 517 ? 4.894 -23.625 -23.862 1.00 80.88 517 SER A CA 1
ATOM 3840 C C . SER A 1 517 ? 3.599 -23.121 -24.510 1.00 80.88 517 SER A C 1
ATOM 3842 O O . SER A 1 517 ? 3.417 -23.244 -25.720 1.00 80.88 517 SER A O 1
ATOM 3844 N N . GLU A 1 518 ? 2.726 -22.475 -23.733 1.00 87.38 518 GLU A N 1
ATOM 3845 C CA . GLU A 1 518 ? 1.509 -21.857 -24.260 1.00 87.38 518 GLU A CA 1
ATOM 3846 C C . GLU A 1 518 ? 1.802 -20.618 -25.110 1.00 87.38 518 GLU A C 1
ATOM 3848 O O . GLU A 1 518 ? 1.088 -20.361 -26.076 1.00 87.38 518 GLU A O 1
ATOM 3853 N N . ALA A 1 519 ? 2.828 -19.839 -24.766 1.00 91.00 519 ALA A N 1
ATOM 3854 C CA . ALA A 1 519 ? 3.199 -18.626 -25.479 1.00 91.00 519 ALA A CA 1
ATOM 3855 C C . ALA A 1 519 ? 3.627 -18.938 -26.916 1.00 91.00 519 ALA A C 1
ATOM 3857 O O . ALA A 1 519 ? 3.110 -18.313 -27.838 1.00 91.00 519 ALA A O 1
ATOM 3858 N N . VAL A 1 520 ? 4.481 -19.947 -27.122 1.00 91.75 520 VAL A N 1
ATOM 3859 C CA . VAL A 1 520 ? 4.885 -20.383 -28.472 1.00 91.75 520 VAL A CA 1
ATOM 3860 C C . VAL A 1 520 ? 3.664 -20.826 -29.283 1.00 91.75 520 VAL A C 1
ATOM 3862 O O . VAL A 1 520 ? 3.446 -20.314 -30.377 1.00 91.75 520 VAL A O 1
ATOM 3865 N N . ALA A 1 521 ? 2.799 -21.671 -28.711 1.00 91.12 521 ALA A N 1
ATOM 3866 C CA . ALA A 1 521 ? 1.582 -22.133 -29.386 1.00 91.12 521 ALA A CA 1
ATOM 3867 C C . ALA A 1 521 ? 0.607 -20.987 -29.731 1.00 91.12 521 ALA A C 1
ATOM 3869 O O . ALA A 1 521 ? -0.069 -21.019 -30.759 1.00 91.12 521 ALA A O 1
ATOM 3870 N N . ARG A 1 522 ? 0.522 -19.949 -28.889 1.00 92.38 522 ARG A N 1
ATOM 3871 C CA . ARG A 1 522 ? -0.279 -18.748 -29.177 1.00 92.38 522 ARG A CA 1
ATOM 3872 C C . ARG A 1 522 ? 0.321 -17.931 -30.313 1.00 92.38 522 ARG A C 1
ATOM 3874 O O . ARG A 1 522 ? -0.440 -17.430 -31.132 1.00 92.38 522 ARG A O 1
ATOM 3881 N N . ILE A 1 523 ? 1.645 -17.795 -30.360 1.00 95.56 523 ILE A N 1
ATOM 3882 C CA . ILE A 1 523 ? 2.338 -17.081 -31.438 1.00 95.56 523 ILE A CA 1
ATOM 3883 C C . ILE A 1 523 ? 2.135 -17.813 -32.768 1.00 95.56 523 ILE A C 1
ATOM 3885 O O . ILE A 1 523 ? 1.780 -17.172 -33.750 1.00 95.56 523 ILE A O 1
ATOM 3889 N N . GLU A 1 524 ? 2.240 -19.144 -32.784 1.00 95.12 524 GLU A N 1
ATOM 3890 C CA . GLU A 1 524 ? 1.902 -19.961 -33.960 1.00 95.12 524 GLU A CA 1
ATOM 3891 C C . GLU A 1 524 ? 0.454 -19.739 -34.416 1.00 95.12 524 GLU A C 1
ATOM 3893 O O . GLU A 1 524 ? 0.194 -19.564 -35.602 1.00 95.12 524 GLU A O 1
ATOM 3898 N N . ALA A 1 525 ? -0.497 -19.698 -33.478 1.00 94.94 525 ALA A N 1
ATOM 3899 C CA . ALA A 1 525 ? -1.910 -19.496 -33.794 1.00 94.94 525 ALA A CA 1
ATOM 3900 C C . ALA A 1 525 ? -2.244 -18.084 -34.312 1.00 94.94 525 ALA A C 1
ATOM 3902 O O . ALA A 1 525 ? -3.294 -17.905 -34.932 1.00 94.94 525 ALA A O 1
ATOM 3903 N N . ILE A 1 526 ? -1.396 -17.088 -34.035 1.00 95.25 526 ILE A N 1
ATOM 3904 C CA . ILE A 1 526 ? -1.551 -15.714 -34.534 1.00 95.25 526 ILE A CA 1
ATOM 3905 C C . ILE A 1 526 ? -1.150 -15.605 -36.014 1.00 95.25 526 ILE A C 1
ATOM 3907 O O . ILE A 1 526 ? -1.682 -14.729 -36.690 1.00 95.25 526 ILE A O 1
ATOM 3911 N N . ASP A 1 527 ? -0.273 -16.490 -36.509 1.00 95.12 527 ASP A N 1
ATOM 3912 C CA . ASP A 1 527 ? 0.290 -16.453 -37.872 1.00 95.12 527 ASP A CA 1
ATOM 3913 C C . ASP A 1 527 ? 0.916 -15.078 -38.218 1.00 95.12 527 ASP A C 1
ATOM 3915 O O . ASP A 1 527 ? 0.413 -14.355 -39.084 1.00 95.12 527 ASP A O 1
ATOM 3919 N N . PRO A 1 528 ? 1.955 -14.634 -37.474 1.00 96.75 528 PRO A N 1
ATOM 3920 C CA . PRO A 1 528 ? 2.510 -13.292 -37.622 1.00 96.75 528 PRO A CA 1
ATOM 3921 C C . PRO A 1 528 ? 3.382 -13.130 -38.872 1.00 96.75 528 PRO A C 1
ATOM 3923 O O . PRO A 1 528 ? 4.104 -14.038 -39.267 1.00 96.75 528 PRO A O 1
ATOM 3926 N N . ASP A 1 529 ? 3.419 -11.915 -39.422 1.00 97.31 529 ASP A N 1
ATOM 3927 C CA . ASP A 1 529 ? 4.375 -11.531 -40.468 1.00 97.31 529 ASP A CA 1
ATOM 3928 C C . ASP A 1 529 ? 5.763 -11.188 -39.890 1.00 97.31 529 ASP A C 1
ATOM 3930 O O . ASP A 1 529 ? 6.761 -11.208 -40.613 1.00 97.31 529 ASP A O 1
ATOM 3934 N N . LEU A 1 530 ? 5.836 -10.844 -38.595 1.00 97.75 530 LEU A N 1
ATOM 3935 C CA . LEU A 1 530 ? 7.070 -10.494 -37.885 1.00 97.75 530 LEU A CA 1
ATOM 3936 C C . LEU A 1 530 ? 6.950 -10.772 -36.381 1.00 97.75 530 LEU A C 1
ATOM 3938 O O . LEU A 1 530 ? 5.938 -10.432 -35.759 1.00 97.75 530 LEU A O 1
ATOM 3942 N N . ILE A 1 531 ? 8.011 -11.313 -35.779 1.00 98.25 531 ILE A N 1
ATOM 3943 C CA . ILE A 1 531 ? 8.130 -11.498 -34.328 1.00 98.25 531 ILE A CA 1
ATOM 3944 C C . ILE A 1 531 ? 9.264 -10.617 -33.796 1.00 98.25 531 ILE A C 1
ATOM 3946 O O . ILE A 1 531 ? 10.402 -10.695 -34.251 1.00 98.25 531 ILE A O 1
ATOM 3950 N N . LEU A 1 532 ? 8.956 -9.796 -32.797 1.00 98.19 532 LEU A N 1
ATOM 3951 C CA . LEU A 1 532 ? 9.897 -8.989 -32.029 1.00 98.19 532 LEU A CA 1
ATOM 3952 C C . LEU A 1 532 ? 10.116 -9.680 -30.684 1.00 98.19 532 LEU A C 1
ATOM 3954 O O . LEU A 1 532 ? 9.196 -9.773 -29.869 1.00 98.19 532 LEU A O 1
ATOM 3958 N N . PHE A 1 533 ? 11.316 -10.202 -30.473 1.00 97.38 533 PHE A N 1
ATOM 3959 C CA . PHE A 1 533 ? 11.669 -11.027 -29.326 1.00 97.38 533 PHE A CA 1
ATOM 3960 C C . PHE A 1 533 ? 12.505 -10.224 -28.334 1.00 97.38 533 PHE A C 1
ATOM 3962 O O . PHE A 1 533 ? 13.667 -9.935 -28.611 1.00 97.38 533 PHE A O 1
ATOM 3969 N N . ALA A 1 534 ? 11.912 -9.859 -27.196 1.00 95.75 534 ALA A N 1
ATOM 3970 C CA . ALA A 1 534 ? 12.511 -8.964 -26.209 1.00 95.75 534 ALA A CA 1
ATOM 3971 C C . ALA A 1 534 ? 12.391 -9.531 -24.790 1.00 95.75 534 ALA A C 1
ATOM 3973 O O . ALA A 1 534 ? 11.307 -9.576 -24.213 1.00 95.75 534 ALA A O 1
ATOM 3974 N N . ASN A 1 535 ? 13.522 -9.935 -24.217 1.00 92.69 535 ASN A N 1
ATOM 3975 C CA . ASN A 1 535 ? 13.615 -10.394 -22.832 1.00 92.69 535 ASN A CA 1
ATOM 3976 C C . ASN A 1 535 ? 14.626 -9.538 -22.064 1.00 92.69 535 ASN A C 1
ATOM 3978 O O . ASN A 1 535 ? 15.480 -8.900 -22.681 1.00 92.69 535 ASN A O 1
ATOM 3982 N N . ARG A 1 536 ? 14.590 -9.566 -20.726 1.00 87.00 536 ARG A N 1
ATOM 3983 C CA . ARG A 1 536 ? 15.644 -8.952 -19.899 1.00 87.00 536 ARG A CA 1
ATOM 3984 C C . ARG A 1 536 ? 17.034 -9.489 -20.229 1.00 87.00 536 ARG A C 1
ATOM 3986 O O . ARG A 1 536 ? 17.977 -8.707 -20.277 1.00 87.00 536 ARG A O 1
ATOM 3993 N N . GLY A 1 537 ? 17.138 -10.793 -20.483 1.00 82.75 537 GLY A N 1
ATOM 3994 C CA . GLY A 1 537 ? 18.407 -11.466 -20.739 1.00 82.75 537 GLY A CA 1
ATOM 3995 C C . GLY A 1 537 ? 18.887 -12.255 -19.523 1.00 82.75 537 GLY A C 1
ATOM 3996 O O . GLY A 1 537 ? 18.143 -12.998 -18.901 1.00 82.75 537 GLY A O 1
ATOM 3997 N N . TYR A 1 538 ? 20.150 -12.099 -19.176 1.00 77.00 538 TYR A N 1
ATOM 3998 C CA . TYR A 1 538 ? 20.789 -12.779 -18.053 1.00 77.00 538 TYR A CA 1
ATOM 3999 C C . TYR A 1 538 ? 20.229 -12.321 -16.683 1.00 77.00 538 TYR A C 1
ATOM 4001 O O . TYR A 1 538 ? 19.560 -11.291 -16.574 1.00 77.00 538 TYR A O 1
ATOM 4009 N N . GLY A 1 539 ? 20.526 -13.064 -15.610 1.00 66.00 539 GLY A N 1
ATOM 4010 C CA . GLY A 1 539 ? 20.322 -12.573 -14.237 1.00 66.00 539 GLY A CA 1
ATOM 4011 C C . GLY A 1 539 ? 18.942 -12.823 -13.610 1.00 66.00 539 GLY A C 1
ATOM 4012 O O . GLY A 1 539 ? 18.599 -12.191 -12.606 1.00 66.00 539 GLY A O 1
ATOM 4013 N N . TYR A 1 540 ? 18.128 -13.733 -14.156 1.00 65.75 540 TYR A N 1
ATOM 4014 C CA . TYR A 1 540 ? 16.908 -14.182 -13.471 1.00 65.75 540 TYR A CA 1
ATOM 4015 C C . TYR A 1 540 ? 17.283 -14.985 -12.218 1.00 65.75 540 TYR A C 1
ATOM 4017 O O . TYR A 1 540 ? 17.763 -16.108 -12.318 1.00 65.75 540 TYR A O 1
ATOM 4025 N N . GLY A 1 541 ? 17.064 -14.397 -11.038 1.00 54.69 541 GLY A N 1
ATOM 4026 C CA . GLY A 1 541 ? 17.360 -15.032 -9.748 1.00 54.69 541 GLY A CA 1
ATOM 4027 C C . GLY A 1 541 ? 18.682 -14.631 -9.088 1.00 54.69 541 GLY A C 1
ATOM 4028 O O . GLY A 1 541 ? 19.060 -15.251 -8.095 1.00 54.69 541 GLY A O 1
ATOM 4029 N N . VAL A 1 542 ? 19.362 -13.603 -9.604 1.00 58.47 542 VAL A N 1
ATOM 4030 C CA . VAL A 1 542 ? 20.655 -13.108 -9.097 1.00 58.47 542 VAL A CA 1
ATOM 4031 C C . VAL A 1 542 ? 20.452 -11.841 -8.257 1.00 58.47 542 VAL A C 1
ATOM 4033 O O . VAL A 1 542 ? 19.617 -11.004 -8.598 1.00 58.47 542 VAL A O 1
ATOM 4036 N N . GLU A 1 543 ? 21.200 -11.693 -7.154 1.00 51.94 543 GLU A N 1
ATOM 4037 C CA . GLU A 1 543 ? 21.104 -10.524 -6.255 1.00 51.94 543 GLU A CA 1
ATOM 4038 C C . GLU A 1 543 ? 21.640 -9.223 -6.887 1.00 51.94 543 GLU A C 1
ATOM 4040 O O . GLU A 1 543 ? 21.143 -8.150 -6.555 1.00 51.94 543 GLU A O 1
ATOM 4045 N N . ASP A 1 544 ? 22.615 -9.311 -7.804 1.00 64.00 544 ASP A N 1
ATOM 4046 C CA . ASP A 1 544 ? 23.227 -8.167 -8.495 1.00 64.00 544 ASP A CA 1
ATOM 4047 C C . ASP A 1 544 ? 23.325 -8.415 -10.021 1.00 64.00 544 ASP A C 1
ATOM 4049 O O . ASP A 1 544 ? 24.223 -9.124 -10.484 1.00 64.00 544 ASP A O 1
ATOM 4053 N N . PRO A 1 545 ? 22.417 -7.842 -10.832 1.00 59.47 545 PRO A N 1
ATOM 4054 C CA . PRO A 1 545 ? 22.381 -8.046 -12.284 1.00 59.47 545 PRO A CA 1
ATOM 4055 C C . PRO A 1 545 ? 23.518 -7.347 -13.049 1.00 59.47 545 PRO A C 1
ATOM 4057 O O . PRO A 1 545 ? 23.673 -7.582 -14.254 1.00 59.47 545 PRO A O 1
ATOM 4060 N N . LEU A 1 546 ? 24.309 -6.503 -12.375 1.00 66.25 546 LEU A N 1
ATOM 4061 C CA . LEU A 1 546 ? 25.502 -5.860 -12.930 1.00 66.25 546 LEU A CA 1
ATOM 4062 C C . LEU A 1 546 ? 26.772 -6.688 -12.681 1.00 66.25 546 LEU A C 1
ATOM 4064 O O . LEU A 1 546 ? 27.819 -6.387 -13.252 1.00 66.25 546 LEU A O 1
ATOM 4068 N N . ASN A 1 547 ? 26.692 -7.739 -11.858 1.00 70.44 547 ASN A N 1
ATOM 4069 C CA . ASN A 1 547 ? 27.830 -8.571 -11.480 1.00 70.44 547 ASN A CA 1
ATOM 4070 C C . ASN A 1 547 ? 27.470 -10.067 -11.473 1.00 70.44 547 ASN A C 1
ATOM 4072 O O . ASN A 1 547 ? 27.346 -10.696 -10.421 1.00 70.44 547 ASN A O 1
ATOM 4076 N N . MET A 1 548 ? 27.309 -10.631 -12.671 1.00 72.88 548 MET A N 1
ATOM 4077 C CA . MET A 1 548 ? 26.934 -12.033 -12.879 1.00 72.88 548 MET A CA 1
ATOM 4078 C C . MET A 1 548 ? 28.153 -12.938 -13.092 1.00 72.88 548 MET A C 1
ATOM 4080 O O . MET A 1 548 ? 29.182 -12.529 -13.631 1.00 72.88 548 MET A O 1
ATOM 4084 N N . SER A 1 549 ? 28.015 -14.199 -12.703 1.00 76.69 549 SER A N 1
ATOM 4085 C CA . SER A 1 549 ? 28.976 -15.269 -12.959 1.00 76.69 549 SER A CA 1
ATOM 4086 C C . SER A 1 549 ? 28.893 -15.796 -14.396 1.00 76.69 549 SER A C 1
ATOM 4088 O O . SER A 1 549 ? 27.829 -15.811 -15.016 1.00 76.69 549 SER A O 1
ATOM 4090 N N . ASP A 1 550 ? 30.002 -16.343 -14.902 1.00 76.81 550 ASP A N 1
ATOM 4091 C CA . ASP A 1 550 ? 30.045 -16.992 -16.223 1.00 76.81 550 ASP A CA 1
ATOM 4092 C C . ASP A 1 550 ? 29.020 -18.136 -16.359 1.00 76.81 550 ASP A C 1
ATOM 4094 O O . ASP A 1 550 ? 28.513 -18.397 -17.450 1.00 76.81 550 ASP A O 1
ATOM 4098 N N . SER A 1 551 ? 28.692 -18.822 -15.257 1.00 76.25 551 SER A N 1
ATOM 4099 C CA . SER A 1 551 ? 27.679 -19.882 -15.247 1.00 76.25 551 SER A CA 1
ATOM 4100 C C . SER A 1 551 ? 26.266 -19.360 -15.495 1.00 76.25 551 SER A C 1
ATOM 4102 O O . SER A 1 551 ? 25.545 -19.965 -16.283 1.00 76.25 551 SER A O 1
ATOM 4104 N N . GLU A 1 552 ? 25.886 -18.242 -14.870 1.00 73.44 552 GLU A N 1
ATOM 4105 C CA . GLU A 1 552 ? 24.560 -17.625 -15.056 1.00 73.44 552 GLU A CA 1
ATOM 4106 C C . GLU A 1 552 ? 24.400 -17.106 -16.489 1.00 73.44 552 GLU A C 1
ATOM 4108 O O . GLU A 1 552 ? 23.327 -17.194 -17.085 1.00 73.44 552 GLU A O 1
ATOM 4113 N N . ILE A 1 553 ? 25.497 -16.615 -17.069 1.00 76.44 553 ILE A N 1
ATOM 4114 C CA . ILE A 1 553 ? 25.535 -16.156 -18.456 1.00 76.44 553 ILE A CA 1
ATOM 4115 C C . ILE A 1 553 ? 25.367 -17.335 -19.424 1.00 76.44 553 ILE A C 1
ATOM 4117 O O . ILE A 1 553 ? 24.540 -17.280 -20.334 1.00 76.44 553 ILE A O 1
ATOM 4121 N N . SER A 1 554 ? 26.107 -18.425 -19.213 1.00 79.75 554 SER A N 1
ATOM 4122 C CA . SER A 1 554 ? 26.035 -19.609 -20.078 1.00 79.75 554 SER A CA 1
ATOM 4123 C C . SER A 1 554 ? 24.673 -20.313 -20.007 1.00 79.75 554 SER A C 1
ATOM 4125 O O . SER A 1 554 ? 24.187 -20.822 -21.018 1.00 79.75 554 SER A O 1
ATOM 4127 N N . GLU A 1 555 ? 24.028 -20.321 -18.838 1.00 83.62 555 GLU A N 1
ATOM 4128 C CA . GLU A 1 555 ? 22.688 -20.889 -18.660 1.00 83.62 555 GLU A CA 1
ATOM 4129 C C . GLU A 1 555 ? 21.643 -20.180 -19.533 1.00 83.62 555 GLU A C 1
ATOM 4131 O O . GLU A 1 555 ? 20.814 -20.839 -20.167 1.00 83.62 555 GLU A O 1
ATOM 4136 N N . TRP A 1 556 ? 21.727 -18.851 -19.646 1.00 86.25 556 TRP A N 1
ATOM 4137 C CA . TRP A 1 556 ? 20.872 -18.080 -20.547 1.00 86.25 556 TRP A CA 1
ATOM 4138 C C . TRP A 1 556 ? 21.065 -18.463 -22.015 1.00 86.25 556 TRP A C 1
ATOM 4140 O O . TRP A 1 556 ? 20.082 -18.744 -22.699 1.00 86.25 556 TRP A O 1
ATOM 4150 N N . GLU A 1 557 ? 22.308 -18.503 -22.503 1.00 82.62 557 GLU A N 1
ATOM 4151 C CA . GLU A 1 557 ? 22.609 -18.803 -23.913 1.00 82.62 557 GLU A CA 1
ATOM 4152 C C . GLU A 1 557 ? 22.039 -20.165 -24.337 1.00 82.62 557 GLU A C 1
ATOM 4154 O O . GLU A 1 557 ? 21.433 -20.308 -25.408 1.00 82.62 557 GLU A O 1
ATOM 4159 N N . VAL A 1 558 ? 22.188 -21.164 -23.461 1.00 85.94 558 VAL A N 1
ATOM 4160 C CA . VAL A 1 558 ? 21.638 -22.509 -23.661 1.00 85.94 558 VAL A CA 1
ATOM 4161 C C . VAL A 1 558 ? 20.110 -22.490 -23.613 1.00 85.94 558 VAL A C 1
ATOM 4163 O O . VAL A 1 558 ? 19.475 -23.137 -24.446 1.00 85.94 558 VAL A O 1
ATOM 4166 N N . GLY A 1 559 ? 19.516 -21.747 -22.677 1.00 88.81 559 GLY A N 1
ATOM 4167 C CA . GLY A 1 559 ? 18.070 -21.721 -22.464 1.00 88.81 559 GLY A CA 1
ATOM 4168 C C . GLY A 1 559 ? 17.283 -20.913 -23.502 1.00 88.81 559 GLY A C 1
ATOM 4169 O O . GLY A 1 559 ? 16.147 -21.266 -23.821 1.00 88.81 559 GLY A O 1
ATOM 4170 N N . VAL A 1 560 ? 17.844 -19.831 -24.047 1.00 92.19 560 VAL A N 1
ATOM 4171 C CA . VAL A 1 560 ? 17.133 -18.940 -24.984 1.00 92.19 560 VAL A CA 1
ATOM 4172 C C . VAL A 1 560 ? 17.109 -19.495 -26.411 1.00 92.19 560 VAL A C 1
ATOM 4174 O O . VAL A 1 560 ? 16.116 -19.352 -27.129 1.00 92.19 560 VAL A O 1
ATOM 4177 N N . SER A 1 561 ? 18.181 -20.181 -26.816 1.00 91.12 561 SER A N 1
ATOM 4178 C CA . SER A 1 561 ? 18.394 -20.625 -28.197 1.00 91.12 561 SER A CA 1
ATOM 4179 C C . SER A 1 561 ? 17.294 -21.555 -28.750 1.00 91.12 561 SER A C 1
ATOM 4181 O O . SER A 1 561 ? 16.879 -21.345 -29.894 1.00 91.12 561 SER A O 1
ATOM 4183 N N . PRO A 1 562 ? 16.780 -22.565 -28.010 1.00 93.00 562 PRO A N 1
ATOM 4184 C CA . PRO A 1 562 ? 15.722 -23.447 -28.510 1.00 93.00 562 PRO A CA 1
ATOM 4185 C C . PRO A 1 562 ? 14.418 -22.704 -28.815 1.00 93.00 562 PRO A C 1
ATOM 4187 O O . PRO A 1 562 ? 13.828 -22.906 -29.879 1.00 93.00 562 PRO A O 1
ATOM 4190 N N . ILE A 1 563 ? 13.996 -21.807 -27.918 1.00 93.31 563 ILE A N 1
ATOM 4191 C CA . ILE A 1 563 ? 12.756 -21.041 -28.080 1.00 93.31 563 ILE A CA 1
ATOM 4192 C C . ILE A 1 563 ? 12.907 -20.023 -29.210 1.00 93.31 563 ILE A C 1
ATOM 4194 O O . ILE A 1 563 ? 12.042 -19.962 -30.083 1.00 93.31 563 ILE A O 1
ATOM 4198 N N . ALA A 1 564 ? 14.020 -19.285 -29.261 1.00 95.06 564 ALA A N 1
ATOM 4199 C CA . ALA A 1 564 ? 14.286 -18.343 -30.347 1.00 95.06 564 ALA A CA 1
ATOM 4200 C C . ALA A 1 564 ? 14.287 -19.041 -31.720 1.00 95.06 564 ALA A C 1
ATOM 4202 O O . ALA A 1 564 ? 13.674 -18.545 -32.663 1.00 95.06 564 ALA A O 1
ATOM 4203 N N . ARG A 1 565 ? 14.875 -20.242 -31.824 1.00 95.62 565 ARG A N 1
ATOM 4204 C CA . ARG A 1 565 ? 14.843 -21.056 -33.052 1.00 95.62 565 ARG A CA 1
ATOM 4205 C C . ARG A 1 565 ? 13.427 -21.496 -33.426 1.00 95.62 565 ARG A C 1
ATOM 4207 O O . ARG A 1 565 ? 13.084 -21.482 -34.605 1.00 95.62 565 ARG A O 1
ATOM 4214 N N . SER A 1 566 ? 12.611 -21.876 -32.441 1.00 95.00 566 SER A N 1
ATOM 4215 C CA . SER A 1 566 ? 11.202 -22.216 -32.667 1.00 95.00 566 SER A CA 1
ATOM 4216 C C . SER A 1 566 ? 10.442 -21.021 -33.240 1.00 95.00 566 SER A C 1
ATOM 4218 O O . SER A 1 566 ? 9.755 -21.165 -34.246 1.00 95.00 566 SER A O 1
ATOM 4220 N N . LEU A 1 567 ? 10.619 -19.828 -32.666 1.00 96.25 567 LEU A N 1
ATOM 4221 C CA . LEU A 1 567 ? 9.957 -18.608 -33.135 1.00 96.25 567 LEU A CA 1
ATOM 4222 C C . LEU A 1 567 ? 10.437 -18.177 -34.528 1.00 96.25 567 LEU A C 1
ATOM 4224 O O . LEU A 1 567 ? 9.609 -17.864 -35.379 1.00 96.25 567 LEU A O 1
ATOM 4228 N N . ALA A 1 568 ? 11.743 -18.244 -34.797 1.00 96.06 568 ALA A N 1
ATOM 4229 C CA . ALA A 1 568 ? 12.313 -17.939 -36.113 1.00 96.06 568 ALA A CA 1
ATOM 4230 C C . ALA A 1 568 ? 11.814 -18.881 -37.228 1.00 96.06 568 ALA A C 1
ATOM 4232 O O . ALA A 1 568 ? 11.852 -18.524 -38.403 1.00 96.06 568 ALA A O 1
ATOM 4233 N N . SER A 1 569 ? 11.327 -20.079 -36.878 1.00 96.12 569 SER A N 1
ATOM 4234 C CA . SER A 1 569 ? 10.710 -21.000 -37.841 1.00 96.12 569 SER A CA 1
ATOM 4235 C C . SER A 1 569 ? 9.261 -20.647 -38.206 1.00 96.12 569 SER A C 1
ATOM 4237 O O . SER A 1 569 ? 8.763 -21.131 -39.221 1.00 96.12 569 SER A O 1
ATOM 4239 N N . ILE A 1 570 ? 8.600 -19.806 -37.400 1.00 96.12 570 ILE A N 1
ATOM 4240 C CA . ILE A 1 570 ? 7.221 -19.345 -37.617 1.00 96.12 570 ILE A CA 1
ATOM 4241 C C . ILE A 1 570 ? 7.217 -18.139 -38.560 1.00 96.12 570 ILE A C 1
ATOM 4243 O O . ILE A 1 570 ? 6.486 -18.127 -39.545 1.00 96.12 570 ILE A O 1
ATOM 4247 N N . ALA A 1 571 ? 8.040 -17.132 -38.262 1.00 96.69 571 ALA A N 1
ATOM 4248 C CA . ALA A 1 571 ? 8.116 -15.872 -38.995 1.00 96.69 571 ALA A CA 1
ATOM 4249 C C . ALA A 1 571 ? 9.509 -15.237 -38.830 1.00 96.69 571 ALA A C 1
ATOM 4251 O O . ALA A 1 571 ? 10.248 -15.630 -37.922 1.00 96.69 571 ALA A O 1
ATOM 4252 N N . PRO A 1 572 ? 9.879 -14.234 -39.655 1.00 97.06 572 PRO A N 1
ATOM 4253 C CA . PRO A 1 572 ? 11.081 -13.441 -39.421 1.00 97.06 572 PRO A CA 1
ATOM 4254 C C . PRO A 1 572 ? 11.152 -12.943 -37.971 1.00 97.06 572 PRO A C 1
ATOM 4256 O O . PRO A 1 572 ? 10.169 -12.432 -37.426 1.00 97.06 572 PRO A O 1
ATOM 4259 N N . LEU A 1 573 ? 12.321 -13.108 -37.352 1.00 97.62 573 LEU A N 1
ATOM 4260 C CA . LEU A 1 573 ? 12.553 -12.801 -35.945 1.00 97.62 573 LEU A CA 1
ATOM 4261 C C . LEU A 1 573 ? 13.515 -11.620 -35.813 1.00 97.62 573 LEU A C 1
ATOM 4263 O O . LEU A 1 573 ? 14.621 -11.654 -36.357 1.00 97.62 573 LEU A O 1
ATOM 4267 N N . VAL A 1 574 ? 13.116 -10.609 -35.044 1.00 98.25 574 VAL A N 1
ATOM 4268 C CA . VAL A 1 574 ? 14.014 -9.557 -34.558 1.00 98.25 574 VAL A CA 1
ATOM 4269 C C . VAL A 1 574 ? 14.362 -9.855 -33.109 1.00 98.25 574 VAL A C 1
ATOM 4271 O O . VAL A 1 574 ? 13.499 -9.789 -32.235 1.00 98.25 574 VAL A O 1
ATOM 4274 N N . TYR A 1 575 ? 15.622 -10.186 -32.857 1.00 97.62 575 TYR A N 1
ATOM 4275 C CA . TYR A 1 575 ? 16.153 -10.412 -31.521 1.00 97.62 575 TYR A CA 1
ATOM 4276 C C . TYR A 1 575 ? 16.571 -9.070 -30.918 1.00 97.62 575 TYR A C 1
ATOM 4278 O O . TYR A 1 575 ? 17.550 -8.462 -31.356 1.00 97.62 575 TYR A O 1
ATOM 4286 N N . PHE A 1 576 ? 15.827 -8.598 -29.921 1.00 97.00 576 PHE A N 1
ATOM 4287 C CA . PHE A 1 576 ? 16.192 -7.410 -29.159 1.00 97.00 576 PHE A CA 1
ATOM 4288 C C . PHE A 1 576 ? 17.261 -7.827 -28.153 1.00 97.00 576 PHE A C 1
ATOM 4290 O O . PHE A 1 576 ? 17.018 -8.681 -27.299 1.00 97.00 576 PHE A O 1
ATOM 4297 N N . GLY A 1 577 ? 18.446 -7.235 -28.274 1.00 94.25 577 GLY A N 1
ATOM 4298 C CA . GLY A 1 577 ? 19.513 -7.397 -27.299 1.00 94.25 577 GLY A CA 1
ATOM 4299 C C . GLY A 1 577 ? 19.114 -6.889 -25.920 1.00 94.25 577 GLY A C 1
ATOM 4300 O O . GLY A 1 577 ? 18.103 -6.196 -25.752 1.00 94.25 577 GLY A O 1
ATOM 4301 N N . ARG A 1 578 ? 19.943 -7.215 -24.930 1.00 90.88 578 ARG A N 1
ATOM 4302 C CA . ARG A 1 578 ? 19.779 -6.742 -23.561 1.00 90.88 578 ARG A CA 1
ATOM 4303 C C . ARG A 1 578 ? 19.645 -5.220 -23.528 1.00 90.88 578 ARG A C 1
ATOM 4305 O O . ARG A 1 578 ? 20.418 -4.477 -24.133 1.00 90.88 578 ARG A O 1
ATOM 4312 N N . PHE A 1 579 ? 18.639 -4.764 -22.796 1.00 92.25 579 PHE A N 1
ATOM 4313 C CA . PHE A 1 579 ? 18.426 -3.349 -22.543 1.00 92.25 579 PHE A CA 1
ATOM 4314 C C . PHE A 1 579 ? 19.457 -2.838 -21.517 1.00 92.25 579 PHE A C 1
ATOM 4316 O O . PHE A 1 579 ? 19.683 -3.537 -20.528 1.00 92.25 579 PHE A O 1
ATOM 4323 N N . PRO A 1 580 ? 20.086 -1.662 -21.720 1.00 91.69 580 PRO A N 1
ATOM 4324 C CA . PRO A 1 580 ? 21.052 -1.119 -20.766 1.00 91.69 580 PRO A CA 1
ATOM 4325 C C . PRO A 1 580 ? 20.399 -0.856 -19.401 1.00 91.69 580 PRO A C 1
ATOM 4327 O O . PRO A 1 580 ? 19.397 -0.146 -19.321 1.00 91.69 580 PRO A O 1
ATOM 4330 N N . GLU A 1 581 ? 20.971 -1.415 -18.333 1.00 88.75 581 GLU A N 1
ATOM 4331 C CA . GLU A 1 581 ? 20.496 -1.222 -16.955 1.00 88.75 581 GLU A CA 1
ATOM 4332 C C . GLU A 1 581 ? 21.250 -0.063 -16.281 1.00 88.75 581 GLU A C 1
ATOM 4334 O O . GLU A 1 581 ? 22.448 0.137 -16.498 1.00 88.75 581 GLU A O 1
ATOM 4339 N N . SER A 1 582 ? 20.562 0.729 -15.460 1.00 86.38 582 SER A N 1
ATOM 4340 C CA . SER A 1 582 ? 21.206 1.767 -14.658 1.00 86.38 582 SER A CA 1
ATOM 4341 C C . SER A 1 582 ? 21.806 1.202 -13.374 1.00 86.38 582 SER A C 1
ATOM 4343 O O . SER A 1 582 ? 21.294 0.248 -12.792 1.00 86.38 582 SER A O 1
ATOM 4345 N N . ALA A 1 583 ? 22.875 1.843 -12.897 1.00 81.88 583 ALA A N 1
ATOM 4346 C CA . ALA A 1 583 ? 23.571 1.438 -11.675 1.00 81.88 583 ALA A CA 1
ATOM 4347 C C . ALA A 1 583 ? 22.735 1.599 -10.389 1.00 81.88 583 ALA A C 1
ATOM 4349 O O . ALA A 1 583 ? 22.912 0.840 -9.441 1.00 81.88 583 ALA A O 1
ATOM 4350 N N . ASP A 1 584 ? 21.833 2.582 -10.361 1.00 79.69 584 ASP A N 1
ATOM 4351 C CA . ASP A 1 584 ? 20.971 2.908 -9.222 1.00 79.69 584 ASP A CA 1
ATOM 4352 C C . ASP A 1 584 ? 19.491 2.895 -9.637 1.00 79.69 584 ASP A C 1
ATOM 4354 O O . ASP A 1 584 ? 19.165 3.006 -10.823 1.00 79.69 584 ASP A O 1
ATOM 4358 N N . ASP A 1 585 ? 18.583 2.852 -8.654 1.00 83.25 585 ASP A N 1
ATOM 4359 C CA . ASP A 1 585 ? 17.180 3.217 -8.875 1.00 83.25 585 ASP A CA 1
ATOM 4360 C C . ASP A 1 585 ? 17.086 4.680 -9.333 1.00 83.25 585 ASP A C 1
ATOM 4362 O O . ASP A 1 585 ? 17.551 5.605 -8.655 1.00 83.25 585 ASP A O 1
ATOM 4366 N N . ILE A 1 586 ? 16.482 4.897 -10.500 1.00 89.06 586 ILE A N 1
ATOM 4367 C CA . ILE A 1 586 ? 16.476 6.206 -11.155 1.00 89.06 586 ILE A CA 1
ATOM 4368 C C . ILE A 1 586 ? 15.670 7.240 -10.376 1.00 89.06 586 ILE A C 1
ATOM 4370 O O . ILE A 1 586 ? 16.089 8.398 -10.293 1.00 89.06 586 ILE A O 1
ATOM 4374 N N . GLY A 1 587 ? 14.564 6.835 -9.750 1.00 86.69 587 GLY A N 1
ATOM 4375 C CA . GLY A 1 587 ? 13.761 7.720 -8.914 1.00 86.69 587 GLY A CA 1
ATOM 4376 C C . GLY A 1 587 ? 14.568 8.272 -7.738 1.00 86.69 587 GLY A C 1
ATOM 4377 O O . GLY A 1 587 ? 14.645 9.490 -7.537 1.00 86.69 587 GLY A O 1
ATOM 4378 N N . ASP A 1 588 ? 15.222 7.392 -6.981 1.00 83.12 588 ASP A N 1
ATOM 4379 C CA . ASP A 1 588 ? 16.030 7.787 -5.827 1.00 83.12 588 ASP A CA 1
ATOM 4380 C C . ASP A 1 588 ? 17.311 8.536 -6.229 1.00 83.12 588 ASP A C 1
ATOM 4382 O O . ASP A 1 588 ? 17.652 9.555 -5.610 1.00 83.12 588 ASP A O 1
ATOM 4386 N N . CYS A 1 589 ? 17.992 8.109 -7.299 1.00 89.31 589 CYS A N 1
ATOM 4387 C CA . CYS A 1 589 ? 19.180 8.806 -7.786 1.00 89.31 589 CYS A CA 1
ATOM 4388 C C . CYS A 1 589 ? 18.857 10.243 -8.215 1.00 89.31 589 CYS A C 1
ATOM 4390 O O . CYS A 1 589 ? 19.539 11.183 -7.783 1.00 89.31 589 CYS A O 1
ATOM 4392 N N . LEU A 1 590 ? 17.800 10.443 -9.012 1.00 92.12 590 LEU A N 1
ATOM 4393 C CA . LEU A 1 590 ? 17.386 11.771 -9.471 1.00 92.12 590 LEU A CA 1
ATOM 4394 C C . LEU A 1 590 ? 17.008 12.679 -8.302 1.00 92.12 590 LEU A C 1
ATOM 4396 O O . LEU A 1 590 ? 17.396 13.848 -8.291 1.00 92.12 590 LEU A O 1
ATOM 4400 N N . TYR A 1 591 ? 16.334 12.151 -7.278 1.00 87.69 591 TYR A N 1
ATOM 4401 C CA . TYR A 1 591 ? 15.981 12.931 -6.091 1.00 87.69 591 TYR A CA 1
ATOM 4402 C C . TYR A 1 591 ? 17.221 13.428 -5.332 1.00 87.69 591 TYR A C 1
ATOM 4404 O O . TYR A 1 591 ? 17.255 14.558 -4.837 1.00 87.69 591 TYR A O 1
ATOM 4412 N N . ARG A 1 592 ? 18.275 12.608 -5.246 1.00 87.75 592 ARG A N 1
ATOM 4413 C CA . ARG A 1 592 ? 19.555 13.001 -4.629 1.00 87.75 592 ARG A CA 1
ATOM 4414 C C . ARG A 1 592 ? 20.348 13.979 -5.501 1.00 87.75 592 ARG A C 1
ATOM 4416 O O . ARG A 1 592 ? 21.112 14.782 -4.966 1.00 87.75 592 ARG A O 1
ATOM 4423 N N . ASN A 1 593 ? 20.141 13.948 -6.817 1.00 92.44 593 ASN A N 1
ATOM 4424 C CA . ASN A 1 593 ? 20.941 14.661 -7.812 1.00 92.44 593 ASN A CA 1
ATOM 4425 C C . ASN A 1 593 ? 20.128 15.635 -8.680 1.00 92.44 593 ASN A C 1
ATOM 4427 O O . ASN A 1 593 ? 20.468 15.868 -9.837 1.00 92.44 593 ASN A O 1
ATOM 4431 N N . LEU A 1 594 ? 19.093 16.279 -8.128 1.00 93.50 594 LEU A N 1
ATOM 4432 C CA . LEU A 1 594 ? 18.193 17.160 -8.893 1.00 93.50 594 LEU A CA 1
ATOM 4433 C C . LEU A 1 594 ? 18.930 18.207 -9.740 1.00 93.50 594 LEU A C 1
ATOM 4435 O O . LEU A 1 594 ? 18.507 18.514 -10.847 1.00 93.50 594 LEU A O 1
ATOM 4439 N N . LYS A 1 595 ? 20.038 18.766 -9.240 1.00 95.31 595 LYS A N 1
ATOM 4440 C CA . LYS A 1 595 ? 20.836 19.799 -9.930 1.00 95.31 595 LYS A CA 1
ATOM 4441 C C . LYS A 1 595 ? 21.981 19.249 -10.792 1.00 95.31 595 LYS A C 1
ATOM 4443 O O . LYS A 1 595 ? 22.750 20.041 -11.329 1.00 95.31 595 LYS A O 1
ATOM 4448 N N . SER A 1 596 ? 22.156 17.932 -10.833 1.00 95.50 596 SER A N 1
ATOM 4449 C CA . SER A 1 596 ? 23.300 17.255 -11.454 1.00 95.50 596 SER A CA 1
ATOM 4450 C C . SER A 1 596 ? 22.892 15.853 -11.910 1.00 95.50 596 SER A C 1
ATOM 4452 O O . SER A 1 596 ? 23.460 14.863 -11.458 1.00 95.50 596 SER A O 1
ATOM 4454 N N . VAL A 1 597 ? 21.875 15.760 -12.774 1.00 95.25 597 VAL A N 1
ATOM 4455 C CA . VAL A 1 597 ? 21.277 14.466 -13.179 1.00 95.25 597 VAL A CA 1
ATOM 4456 C C . VAL A 1 597 ? 22.255 13.557 -13.921 1.00 95.25 597 VAL A C 1
ATOM 4458 O O . VAL A 1 597 ? 22.062 12.347 -13.944 1.00 95.25 597 VAL A O 1
ATOM 4461 N N . ASP A 1 598 ? 23.340 14.117 -14.455 1.00 94.81 598 ASP A N 1
ATOM 4462 C CA . ASP A 1 598 ? 24.424 13.358 -15.083 1.00 94.81 598 ASP A CA 1
ATOM 4463 C C . ASP A 1 598 ? 25.143 12.427 -14.094 1.00 94.81 598 ASP A C 1
ATOM 4465 O O . ASP A 1 598 ? 25.707 11.422 -14.510 1.00 94.81 598 ASP A O 1
ATOM 4469 N N . ASN A 1 599 ? 25.063 12.691 -12.783 1.00 95.06 599 ASN A N 1
ATOM 4470 C CA . ASN A 1 599 ? 25.567 11.774 -11.753 1.00 95.06 599 ASN A CA 1
ATOM 4471 C C . ASN A 1 599 ? 24.803 10.443 -11.712 1.00 95.06 599 ASN A C 1
ATOM 4473 O O . ASN A 1 599 ? 25.288 9.492 -11.112 1.00 95.06 599 ASN A O 1
ATOM 4477 N N . CYS A 1 600 ? 23.607 10.397 -12.303 1.00 94.44 600 CYS A N 1
ATOM 4478 C CA . CYS A 1 600 ? 22.798 9.189 -12.428 1.00 94.44 600 CYS A CA 1
ATOM 4479 C C . CYS A 1 600 ? 23.015 8.474 -13.767 1.00 94.44 600 CYS A C 1
ATOM 4481 O O . CYS A 1 600 ? 22.449 7.406 -13.982 1.00 94.44 600 CYS A O 1
ATOM 4483 N N . ALA A 1 601 ? 23.797 9.053 -14.686 1.00 94.62 601 ALA A N 1
ATOM 4484 C CA . ALA A 1 601 ? 24.137 8.388 -15.934 1.00 94.62 601 ALA A CA 1
ATOM 4485 C C . ALA A 1 601 ? 25.065 7.198 -15.660 1.00 94.62 601 ALA A C 1
ATOM 4487 O O . ALA A 1 601 ? 25.988 7.288 -14.851 1.00 94.62 601 ALA A O 1
ATOM 4488 N N . THR A 1 602 ? 24.837 6.092 -16.362 1.00 94.25 602 THR A N 1
ATOM 4489 C CA . THR A 1 602 ? 25.659 4.881 -16.229 1.00 94.25 602 THR A CA 1
ATOM 4490 C C . THR A 1 602 ? 26.560 4.748 -17.459 1.00 94.25 602 THR A C 1
ATOM 4492 O O . THR A 1 602 ? 26.053 4.852 -18.576 1.00 94.25 602 THR A O 1
ATOM 4495 N N . PRO A 1 603 ? 27.885 4.565 -17.316 1.00 94.94 603 PRO A N 1
ATOM 4496 C CA . PRO A 1 603 ? 28.769 4.261 -18.443 1.00 94.94 603 PRO A CA 1
ATOM 4497 C C . PRO A 1 603 ? 28.268 3.061 -19.255 1.00 94.94 603 PRO A C 1
ATOM 4499 O O . PRO A 1 603 ? 27.785 2.092 -18.670 1.00 94.94 603 PRO A O 1
ATOM 4502 N N . ILE A 1 604 ? 28.355 3.115 -20.590 1.00 92.69 604 ILE A N 1
ATOM 4503 C CA . ILE A 1 604 ? 27.776 2.061 -21.446 1.00 92.69 604 ILE A CA 1
ATOM 4504 C C . ILE A 1 604 ? 28.409 0.689 -21.193 1.00 92.69 604 ILE A C 1
ATOM 4506 O O . ILE A 1 604 ? 27.714 -0.316 -21.228 1.00 92.69 604 ILE A O 1
ATOM 4510 N N . ASP A 1 605 ? 29.700 0.643 -20.874 1.00 91.75 605 ASP A N 1
ATOM 4511 C CA . ASP A 1 605 ? 30.434 -0.584 -20.559 1.00 91.75 605 ASP A CA 1
ATOM 4512 C C . ASP A 1 605 ? 30.014 -1.233 -19.232 1.00 91.75 605 ASP A C 1
ATOM 4514 O O . ASP A 1 605 ? 30.287 -2.413 -19.020 1.00 91.75 605 ASP A O 1
ATOM 4518 N N . ILE A 1 606 ? 29.332 -0.479 -18.366 1.00 89.38 606 ILE A N 1
ATOM 4519 C CA . ILE A 1 606 ? 28.700 -0.973 -17.139 1.00 89.38 606 ILE A CA 1
ATOM 4520 C C . ILE A 1 606 ? 27.230 -1.314 -17.400 1.00 89.38 606 ILE A C 1
ATOM 4522 O O . ILE A 1 606 ? 26.773 -2.382 -17.006 1.00 89.38 606 ILE A O 1
ATOM 4526 N N . ALA A 1 607 ? 26.495 -0.422 -18.072 1.00 89.88 607 ALA A N 1
ATOM 4527 C CA . ALA A 1 607 ? 25.065 -0.588 -18.331 1.00 89.88 607 ALA A CA 1
ATOM 4528 C C . ALA A 1 607 ? 24.764 -1.769 -19.268 1.00 89.88 607 ALA A C 1
ATOM 4530 O O . ALA A 1 607 ? 23.748 -2.447 -19.121 1.00 89.88 607 ALA A O 1
ATOM 4531 N N . LEU A 1 608 ? 25.647 -1.995 -20.243 1.00 90.25 608 LEU A N 1
ATOM 4532 C CA . LEU A 1 608 ? 25.616 -3.104 -21.187 1.00 90.25 608 LEU A CA 1
ATOM 4533 C C . LEU A 1 608 ? 27.061 -3.529 -21.505 1.00 90.25 608 LEU A C 1
ATOM 4535 O O . LEU A 1 608 ? 27.665 -3.026 -22.460 1.00 90.25 608 LEU A O 1
ATOM 4539 N N . PRO A 1 609 ? 27.637 -4.455 -20.718 1.00 88.62 609 PRO A N 1
ATOM 4540 C CA . PRO A 1 609 ? 28.997 -4.927 -20.935 1.00 88.62 609 PRO A CA 1
ATOM 4541 C C . PRO A 1 609 ? 29.220 -5.388 -22.386 1.00 88.62 609 PRO A C 1
ATOM 4543 O O . PRO A 1 609 ? 28.392 -6.127 -22.924 1.00 88.62 609 PRO A O 1
ATOM 4546 N N . PRO A 1 610 ? 30.346 -5.027 -23.038 1.00 90.31 610 PRO A N 1
ATOM 4547 C CA . PRO A 1 610 ? 30.580 -5.373 -24.443 1.00 90.31 610 PRO A CA 1
ATOM 4548 C C . PRO A 1 610 ? 30.476 -6.875 -24.737 1.00 90.31 610 PRO A C 1
ATOM 4550 O O . PRO A 1 610 ? 29.966 -7.264 -25.783 1.00 90.31 610 PRO A O 1
ATOM 4553 N N . ALA A 1 611 ? 30.894 -7.715 -23.788 1.00 87.88 611 ALA A N 1
ATOM 4554 C CA . ALA A 1 611 ? 30.797 -9.165 -23.909 1.00 87.88 611 ALA A CA 1
ATOM 4555 C C . ALA A 1 611 ? 29.339 -9.665 -23.954 1.00 87.88 611 ALA A C 1
ATOM 4557 O O . ALA A 1 611 ? 29.049 -10.596 -24.697 1.00 87.88 611 ALA A O 1
ATOM 4558 N N . ASP A 1 612 ? 28.414 -9.046 -23.210 1.00 86.81 612 ASP A N 1
ATOM 4559 C CA . ASP A 1 612 ? 26.984 -9.396 -23.253 1.00 86.81 612 ASP A CA 1
ATOM 4560 C C . ASP A 1 612 ? 26.394 -9.069 -24.624 1.00 86.81 612 ASP A C 1
ATOM 4562 O O . ASP A 1 612 ? 25.693 -9.883 -25.223 1.00 86.81 612 ASP A O 1
ATOM 4566 N N . ARG A 1 613 ? 26.749 -7.899 -25.162 1.00 89.00 613 ARG A N 1
ATOM 4567 C CA . ARG A 1 613 ? 26.332 -7.474 -26.500 1.00 89.00 613 ARG A CA 1
ATOM 4568 C C . ARG A 1 613 ? 26.838 -8.429 -27.584 1.00 89.00 613 ARG A C 1
ATOM 4570 O O . ARG A 1 613 ? 26.075 -8.816 -28.464 1.00 89.00 613 ARG A O 1
ATOM 4577 N N . GLU A 1 614 ? 28.108 -8.828 -27.523 1.00 91.62 614 GLU A N 1
ATOM 4578 C CA . GLU A 1 614 ? 28.693 -9.798 -28.460 1.00 91.62 614 GLU A CA 1
ATOM 4579 C C . GLU A 1 614 ? 27.996 -11.167 -28.388 1.00 91.62 614 GLU A C 1
ATOM 4581 O O . GLU A 1 614 ? 27.749 -11.788 -29.427 1.00 91.62 614 GLU A O 1
ATOM 4586 N N . ARG A 1 615 ? 27.619 -11.615 -27.184 1.00 90.00 615 ARG A N 1
ATOM 4587 C CA . ARG A 1 615 ? 26.857 -12.856 -26.972 1.00 90.00 615 ARG A CA 1
ATOM 4588 C C . ARG A 1 615 ? 25.447 -12.795 -27.545 1.00 90.00 615 ARG A C 1
ATOM 4590 O O . ARG A 1 615 ? 25.016 -13.747 -28.197 1.00 90.00 615 ARG A O 1
ATOM 4597 N N . ASP A 1 616 ? 24.741 -11.682 -27.367 1.00 91.94 616 ASP A N 1
ATOM 4598 C CA . ASP A 1 616 ? 23.403 -11.511 -27.938 1.00 91.94 616 ASP A CA 1
ATOM 4599 C C . ASP A 1 616 ? 23.444 -11.513 -29.475 1.00 91.94 616 ASP A C 1
ATOM 4601 O O . ASP A 1 616 ? 22.611 -12.160 -30.114 1.00 91.94 616 ASP A O 1
ATOM 4605 N N . ILE A 1 617 ? 24.454 -10.868 -30.075 1.00 94.00 617 ILE A N 1
ATOM 4606 C CA . ILE A 1 617 ? 24.691 -10.902 -31.529 1.00 94.00 617 ILE A CA 1
ATOM 4607 C C . ILE A 1 617 ? 24.937 -12.341 -31.999 1.00 94.00 617 ILE A C 1
ATOM 4609 O O . ILE A 1 617 ? 24.335 -12.788 -32.978 1.00 94.00 617 ILE A O 1
ATOM 4613 N N . ALA A 1 618 ? 25.798 -13.088 -31.301 1.00 93.38 618 ALA A N 1
ATOM 4614 C CA . ALA A 1 618 ? 26.089 -14.481 -31.635 1.00 93.38 618 ALA A CA 1
ATOM 4615 C C . ALA A 1 618 ? 24.848 -15.381 -31.502 1.00 93.38 618 ALA A C 1
ATOM 4617 O O . ALA A 1 618 ? 24.600 -16.232 -32.361 1.00 93.38 618 ALA A O 1
ATOM 4618 N N . THR A 1 619 ? 24.038 -15.162 -30.464 1.00 92.12 619 THR A N 1
ATOM 4619 C CA . THR A 1 619 ? 22.784 -15.886 -30.228 1.00 92.12 619 THR A CA 1
ATOM 4620 C C . THR A 1 619 ? 21.790 -15.626 -31.353 1.00 92.12 619 THR A C 1
ATOM 4622 O O . THR A 1 619 ? 21.292 -16.586 -31.945 1.00 92.12 619 THR A O 1
ATOM 4625 N N . ALA A 1 620 ? 21.563 -14.358 -31.711 1.00 95.00 620 ALA A N 1
ATOM 4626 C CA . ALA A 1 620 ? 20.691 -13.970 -32.819 1.00 95.00 620 ALA A CA 1
ATOM 4627 C C . ALA A 1 620 ? 21.145 -14.602 -34.147 1.00 95.00 620 ALA A C 1
ATOM 4629 O O . ALA A 1 620 ? 20.340 -15.210 -34.855 1.00 95.00 620 ALA A O 1
ATOM 4630 N N . ALA A 1 621 ? 22.449 -14.558 -34.440 1.00 94.75 621 ALA A N 1
ATOM 4631 C CA . ALA A 1 621 ? 23.019 -15.177 -35.634 1.00 94.75 621 ALA A CA 1
ATOM 4632 C C . ALA A 1 621 ? 22.834 -16.707 -35.662 1.00 94.75 621 ALA A C 1
ATOM 4634 O O . ALA A 1 621 ? 22.605 -17.281 -36.723 1.00 94.75 621 ALA A O 1
ATOM 4635 N N . SER A 1 622 ? 22.884 -17.386 -34.510 1.00 94.19 622 SER A N 1
ATOM 4636 C CA . SER A 1 622 ? 22.742 -18.851 -34.422 1.00 94.19 622 SER A CA 1
ATOM 4637 C C . SER A 1 622 ? 21.341 -19.385 -34.770 1.00 94.19 622 SER A C 1
ATOM 4639 O O . SER A 1 622 ? 21.162 -20.597 -34.974 1.00 94.19 622 SER A O 1
ATOM 4641 N N . VAL A 1 623 ? 20.347 -18.494 -34.806 1.00 94.25 623 VAL A N 1
ATOM 4642 C CA . VAL A 1 623 ? 18.940 -18.781 -35.120 1.00 94.25 623 VAL A CA 1
ATOM 4643 C C . VAL A 1 623 ? 18.448 -18.013 -36.352 1.00 94.25 623 VAL A C 1
ATOM 4645 O O . VAL A 1 623 ? 17.243 -17.937 -36.564 1.00 94.25 623 VAL A O 1
ATOM 4648 N N . ASP A 1 624 ? 19.367 -17.459 -37.153 1.00 94.12 624 ASP A N 1
ATOM 4649 C CA . ASP A 1 624 ? 19.074 -16.665 -38.356 1.00 94.12 624 ASP A CA 1
ATOM 4650 C C . ASP A 1 624 ? 18.144 -15.457 -38.095 1.00 94.12 624 ASP A C 1
ATOM 4652 O O . ASP A 1 624 ? 17.368 -15.046 -38.960 1.00 94.12 624 ASP A O 1
ATOM 4656 N N . ALA A 1 625 ? 18.220 -14.868 -36.896 1.00 96.44 625 ALA A N 1
ATOM 4657 C CA . ALA A 1 625 ? 17.454 -13.682 -36.521 1.00 96.44 625 ALA A CA 1
ATOM 4658 C C . ALA A 1 625 ? 18.191 -12.382 -36.868 1.00 96.44 625 ALA A C 1
ATOM 4660 O O . ALA A 1 625 ? 19.423 -12.320 -36.889 1.00 96.44 625 ALA A O 1
ATOM 4661 N N . VAL A 1 626 ? 17.423 -11.311 -37.079 1.00 97.75 626 VAL A N 1
ATOM 4662 C CA . VAL A 1 626 ? 17.963 -9.952 -37.182 1.00 97.75 626 VAL A CA 1
ATOM 4663 C C . VAL A 1 626 ? 18.171 -9.399 -35.776 1.00 97.75 626 VAL A C 1
ATOM 4665 O O . VAL A 1 626 ? 17.240 -9.366 -34.978 1.00 97.75 626 VAL A O 1
ATOM 4668 N N . TYR A 1 627 ? 19.375 -8.942 -35.461 1.00 97.88 627 TYR A N 1
ATOM 4669 C CA . TYR A 1 627 ? 19.702 -8.354 -34.169 1.00 97.88 627 TYR A CA 1
ATOM 4670 C C . TYR A 1 627 ? 19.351 -6.861 -34.119 1.00 97.88 627 TYR A C 1
ATOM 4672 O O . TYR A 1 627 ? 19.654 -6.102 -35.044 1.00 97.88 627 TYR A O 1
ATOM 4680 N N . PHE A 1 628 ? 18.748 -6.425 -33.016 1.00 97.50 628 PHE A N 1
ATOM 4681 C CA . PHE A 1 628 ? 18.546 -5.019 -32.686 1.00 97.50 628 PHE A CA 1
ATOM 4682 C C . PHE A 1 628 ? 19.187 -4.706 -31.335 1.00 97.50 628 PHE A C 1
ATOM 4684 O O . PHE A 1 628 ? 18.922 -5.393 -30.355 1.00 97.50 628 PHE A O 1
ATOM 4691 N N . ASP A 1 629 ? 19.987 -3.644 -31.281 1.00 95.56 629 ASP A N 1
ATOM 4692 C CA . ASP A 1 629 ? 20.632 -3.160 -30.064 1.00 95.56 629 ASP A CA 1
ATOM 4693 C C . ASP A 1 629 ? 19.873 -1.956 -29.478 1.00 95.56 629 ASP A C 1
ATOM 4695 O O . ASP A 1 629 ? 19.994 -0.841 -30.011 1.00 95.56 629 ASP A O 1
ATOM 4699 N N . PRO A 1 630 ? 19.126 -2.128 -28.369 1.00 94.81 630 PRO A N 1
ATOM 4700 C CA . PRO A 1 630 ? 18.367 -1.043 -27.757 1.00 94.81 630 PRO A CA 1
ATOM 4701 C C . PRO A 1 630 ? 19.229 0.127 -27.277 1.00 94.81 630 PRO A C 1
ATOM 4703 O O . PRO A 1 630 ? 18.737 1.256 -27.240 1.00 94.81 630 PRO A O 1
ATOM 4706 N N . SER A 1 631 ? 20.507 -0.103 -26.943 1.00 93.81 631 SER A N 1
ATOM 4707 C CA . SER A 1 631 ? 21.399 0.950 -26.438 1.00 93.81 631 SER A CA 1
ATOM 4708 C C . SER A 1 631 ? 21.604 2.074 -27.454 1.00 93.81 631 SER A C 1
ATOM 4710 O O . SER A 1 631 ? 21.771 3.229 -27.073 1.00 93.81 631 SER A O 1
ATOM 4712 N N . THR A 1 632 ? 21.468 1.780 -28.749 1.00 93.69 632 THR A N 1
ATOM 4713 C CA . THR A 1 632 ? 21.575 2.771 -29.832 1.00 93.69 632 THR A CA 1
ATOM 4714 C C . THR A 1 632 ? 20.491 3.855 -29.791 1.00 93.69 632 THR A C 1
ATOM 4716 O O . THR A 1 632 ? 20.646 4.904 -30.423 1.00 93.69 632 THR A O 1
ATOM 4719 N N . LEU A 1 633 ? 19.402 3.628 -29.046 1.00 93.44 633 LEU A N 1
ATOM 4720 C CA . LEU A 1 633 ? 18.319 4.595 -28.859 1.00 93.44 633 LEU A CA 1
ATOM 4721 C C . LEU A 1 633 ? 18.450 5.429 -27.581 1.00 93.44 633 LEU A C 1
ATOM 4723 O O . LEU A 1 633 ? 17.778 6.456 -27.475 1.00 93.44 633 LEU A O 1
ATOM 4727 N N . VAL A 1 634 ? 19.269 4.995 -26.618 1.00 92.75 634 VAL A N 1
ATOM 4728 C CA . VAL A 1 634 ? 19.282 5.555 -25.252 1.00 92.75 634 VAL A CA 1
ATOM 4729 C C . VAL A 1 634 ? 20.671 5.860 -24.695 1.00 92.75 634 VAL A C 1
ATOM 4731 O O . VAL A 1 634 ? 20.765 6.524 -23.665 1.00 92.75 634 VAL A O 1
ATOM 4734 N N . CYS A 1 635 ? 21.744 5.436 -25.362 1.00 92.94 635 CYS A N 1
ATOM 4735 C CA . CYS A 1 635 ? 23.114 5.609 -24.896 1.00 92.94 635 CYS A CA 1
ATOM 4736 C C . CYS A 1 635 ? 24.028 6.197 -25.979 1.00 92.94 635 CYS A C 1
ATOM 4738 O O . CYS A 1 635 ? 23.819 6.036 -27.181 1.00 92.94 635 CYS A O 1
ATOM 4740 N N . THR A 1 636 ? 25.076 6.875 -25.515 1.00 88.50 636 THR A N 1
ATOM 4741 C CA . THR A 1 636 ? 26.278 7.213 -26.290 1.00 88.50 636 THR A CA 1
ATOM 4742 C C . THR A 1 636 ? 27.473 6.507 -25.634 1.00 88.50 636 THR A C 1
ATOM 4744 O O . THR A 1 636 ? 27.396 5.305 -25.399 1.00 88.50 636 THR A O 1
ATOM 4747 N N . ASP A 1 637 ? 28.531 7.226 -25.251 1.00 90.50 637 ASP A N 1
ATOM 4748 C CA . ASP A 1 637 ? 29.583 6.690 -24.370 1.00 90.50 637 ASP A CA 1
ATOM 4749 C C . ASP A 1 637 ? 29.064 6.474 -22.931 1.00 90.50 637 ASP A C 1
ATOM 4751 O O . ASP A 1 637 ? 29.643 5.743 -22.128 1.00 90.50 637 ASP A O 1
ATOM 4755 N N . VAL A 1 638 ? 27.940 7.115 -22.604 1.00 93.44 638 VAL A N 1
ATOM 4756 C CA . VAL A 1 638 ? 27.187 6.952 -21.359 1.00 93.44 638 VAL A CA 1
ATOM 4757 C C . VAL A 1 638 ? 25.702 6.789 -21.674 1.00 93.44 638 VAL A C 1
ATOM 4759 O O . VAL A 1 638 ? 25.213 7.294 -22.688 1.00 93.44 638 VAL A O 1
ATOM 4762 N N . CYS A 1 639 ? 24.980 6.122 -20.784 1.00 94.62 639 CYS A N 1
ATOM 4763 C CA . CYS A 1 639 ? 23.529 6.003 -20.776 1.00 94.62 639 CYS A CA 1
ATOM 4764 C C . CYS A 1 639 ? 22.945 7.071 -19.832 1.00 94.62 639 CYS A C 1
ATOM 4766 O O . CYS A 1 639 ? 22.921 6.865 -18.613 1.00 94.62 639 CYS A O 1
ATOM 4768 N N . PRO A 1 640 ? 22.536 8.249 -20.344 1.00 95.06 640 PRO A N 1
ATOM 4769 C CA . PRO A 1 640 ? 21.875 9.273 -19.541 1.00 95.06 640 PRO A CA 1
ATOM 4770 C C . PRO A 1 640 ? 20.503 8.797 -19.065 1.00 95.06 640 PRO A C 1
ATOM 4772 O O . PRO A 1 640 ? 19.895 7.927 -19.675 1.00 95.06 640 PRO A O 1
ATOM 4775 N N . VAL A 1 641 ? 19.986 9.422 -18.006 1.00 95.06 641 VAL A N 1
ATOM 4776 C CA . VAL A 1 641 ? 18.681 9.072 -17.408 1.00 95.06 641 VAL A CA 1
ATOM 4777 C C . VAL A 1 641 ? 17.578 10.088 -17.710 1.00 95.06 641 VAL A C 1
ATOM 4779 O O . VAL A 1 641 ? 16.398 9.810 -17.499 1.00 95.06 641 VAL A O 1
ATOM 4782 N N . VAL A 1 642 ? 17.951 11.261 -18.232 1.00 95.06 642 VAL A N 1
ATOM 4783 C CA . VAL A 1 642 ? 17.038 12.322 -18.671 1.00 95.06 642 VAL A CA 1
ATOM 4784 C C . VAL A 1 642 ? 17.422 12.754 -20.084 1.00 95.06 642 VAL A C 1
ATOM 4786 O O . VAL A 1 642 ? 18.575 13.095 -20.341 1.00 95.06 642 VAL A O 1
ATOM 4789 N N . ASP A 1 643 ? 16.443 12.801 -20.983 1.00 94.44 643 ASP A N 1
ATOM 4790 C CA . ASP A 1 643 ? 16.560 13.433 -22.299 1.00 94.44 643 ASP A CA 1
ATOM 4791 C C . ASP A 1 643 ? 15.613 14.629 -22.359 1.00 94.44 643 ASP A C 1
ATOM 4793 O O . ASP A 1 643 ? 14.384 14.486 -22.363 1.00 94.44 643 ASP A O 1
ATOM 4797 N N . ARG A 1 644 ? 16.189 15.831 -22.416 1.00 93.50 644 ARG A N 1
ATOM 4798 C CA . ARG A 1 644 ? 15.473 17.107 -22.363 1.00 93.50 644 ARG A CA 1
ATOM 4799 C C . ARG A 1 644 ? 14.551 17.149 -21.147 1.00 93.50 644 ARG A C 1
ATOM 4801 O O . ARG A 1 644 ? 15.035 17.277 -20.031 1.00 93.50 644 ARG A O 1
ATOM 4808 N N . ASN A 1 645 ? 13.238 17.077 -21.353 1.00 94.94 645 ASN A N 1
ATOM 4809 C CA . ASN A 1 645 ? 12.232 17.127 -20.300 1.00 94.94 645 ASN A CA 1
ATOM 4810 C C . ASN A 1 645 ? 11.624 15.752 -19.980 1.00 94.94 645 ASN A C 1
ATOM 4812 O O . ASN A 1 645 ? 10.567 15.707 -19.366 1.00 94.94 645 ASN A O 1
ATOM 4816 N N . ARG A 1 646 ? 12.221 14.639 -20.413 1.00 94.50 646 ARG A N 1
ATOM 4817 C CA . ARG A 1 646 ? 11.688 13.301 -20.141 1.00 94.50 646 ARG A CA 1
ATOM 4818 C C . ARG A 1 646 ? 12.698 12.462 -19.388 1.00 94.50 646 ARG A C 1
ATOM 4820 O O . ARG A 1 646 ? 13.864 12.403 -19.774 1.00 94.50 646 ARG A O 1
ATOM 4827 N N . ILE A 1 647 ? 12.236 11.804 -18.333 1.00 95.00 647 ILE A N 1
ATOM 4828 C CA . ILE A 1 647 ? 12.987 10.717 -17.703 1.00 95.00 647 ILE A CA 1
ATOM 4829 C C . ILE A 1 647 ? 12.949 9.538 -18.685 1.00 95.00 647 ILE A C 1
ATOM 4831 O O . ILE A 1 647 ? 11.929 9.334 -19.340 1.00 95.00 647 ILE A O 1
ATOM 4835 N N . ILE A 1 648 ? 14.054 8.818 -18.861 1.00 94.25 648 ILE A N 1
ATOM 4836 C CA . ILE A 1 648 ? 14.137 7.699 -19.816 1.00 94.25 648 ILE A CA 1
ATOM 4837 C C . ILE A 1 648 ? 13.591 6.423 -19.169 1.00 94.25 648 ILE A C 1
ATOM 4839 O O . ILE A 1 648 ? 12.731 5.741 -19.725 1.00 94.25 648 ILE A O 1
ATOM 4843 N N . TYR A 1 649 ? 14.065 6.141 -17.961 1.00 92.88 649 TYR A N 1
ATOM 4844 C CA . TYR A 1 649 ? 13.799 4.899 -17.253 1.00 92.88 649 TYR A CA 1
ATOM 4845 C C . TYR A 1 649 ? 12.773 5.106 -16.141 1.00 92.88 649 TYR A C 1
ATOM 4847 O O . TYR A 1 649 ? 12.759 6.146 -15.485 1.00 92.88 649 TYR A O 1
ATOM 4855 N N . ARG A 1 650 ? 11.927 4.105 -15.915 1.00 88.75 650 ARG A N 1
ATOM 4856 C CA . ARG A 1 650 ? 10.985 4.049 -14.792 1.00 88.75 650 ARG A CA 1
ATOM 4857 C C . ARG A 1 650 ? 11.667 3.595 -13.503 1.00 88.75 650 ARG A C 1
ATOM 4859 O O . ARG A 1 650 ? 11.403 4.141 -12.439 1.00 88.75 650 ARG A O 1
ATOM 4866 N N . ASP A 1 651 ? 12.511 2.581 -13.643 1.00 84.75 651 ASP A N 1
ATOM 4867 C CA . ASP A 1 651 ? 13.287 1.900 -12.607 1.00 84.75 651 ASP A CA 1
ATOM 4868 C C . ASP A 1 651 ? 14.692 1.616 -13.167 1.00 84.75 651 ASP A C 1
ATOM 4870 O O . ASP A 1 651 ? 15.109 2.280 -14.116 1.00 84.75 651 ASP A O 1
ATOM 4874 N N . SER A 1 652 ? 15.438 0.661 -12.609 1.00 85.19 652 SER A N 1
ATOM 4875 C CA . SER A 1 652 ? 16.797 0.381 -13.075 1.00 85.19 652 SER A CA 1
ATOM 4876 C C . SER A 1 652 ? 16.898 -0.288 -14.452 1.00 85.19 652 SER A C 1
ATOM 4878 O O . SER A 1 652 ? 17.979 -0.308 -15.032 1.00 85.19 652 SER A O 1
ATOM 4880 N N . GLY A 1 653 ? 15.812 -0.846 -14.999 1.00 86.12 653 GLY A N 1
ATOM 4881 C CA . GLY A 1 653 ? 15.880 -1.696 -16.196 1.00 86.12 653 GLY A CA 1
ATOM 4882 C C . GLY A 1 653 ? 14.733 -1.549 -17.192 1.00 86.12 653 GLY A C 1
ATOM 4883 O O . GLY A 1 653 ? 14.744 -2.232 -18.216 1.00 86.12 653 GLY A O 1
ATOM 4884 N N . HIS A 1 654 ? 13.753 -0.681 -16.934 1.00 90.12 654 HIS A N 1
ATOM 4885 C CA . HIS A 1 654 ? 12.609 -0.475 -17.823 1.00 90.12 654 HIS A CA 1
ATOM 4886 C C . HIS A 1 654 ? 12.469 0.976 -18.257 1.00 90.12 654 HIS A C 1
ATOM 4888 O O . HIS A 1 654 ? 12.658 1.900 -17.465 1.00 90.12 654 HIS A O 1
ATOM 4894 N N . PHE A 1 655 ? 12.017 1.180 -19.495 1.00 92.94 655 PHE A N 1
ATOM 4895 C CA . PHE A 1 655 ? 11.464 2.465 -19.904 1.00 92.94 655 PHE A CA 1
ATOM 4896 C C . PHE A 1 655 ? 10.269 2.855 -19.038 1.00 92.94 655 PHE A C 1
ATOM 4898 O O . PHE A 1 655 ? 9.462 2.003 -18.656 1.00 92.94 655 PHE A O 1
ATOM 4905 N N . ASN A 1 656 ? 10.097 4.156 -18.811 1.00 92.31 656 ASN A N 1
ATOM 4906 C CA . ASN A 1 656 ? 8.763 4.646 -18.479 1.00 92.31 656 ASN A CA 1
ATOM 4907 C C . ASN A 1 656 ? 7.881 4.687 -19.739 1.00 92.31 656 ASN A C 1
ATOM 4909 O O . ASN A 1 656 ? 8.370 4.723 -20.878 1.00 92.31 656 ASN A O 1
ATOM 4913 N N . ALA A 1 657 ? 6.566 4.627 -19.542 1.00 92.62 657 ALA A N 1
ATOM 4914 C CA . ALA A 1 657 ? 5.622 4.468 -20.640 1.00 92.62 657 ALA A CA 1
ATOM 4915 C C . ALA A 1 657 ? 5.667 5.649 -21.617 1.00 92.62 657 ALA A C 1
ATOM 4917 O O . ALA A 1 657 ? 5.623 5.457 -22.836 1.00 92.62 657 ALA A O 1
ATOM 4918 N N . SER A 1 658 ? 5.805 6.867 -21.094 1.00 91.81 658 SER A N 1
ATOM 4919 C CA . SER A 1 658 ? 5.814 8.082 -21.904 1.00 91.81 658 SER A CA 1
ATOM 4920 C C . SER A 1 658 ? 7.073 8.222 -22.777 1.00 91.81 658 SER A C 1
ATOM 4922 O O . SER A 1 658 ? 6.993 8.728 -23.902 1.00 91.81 658 SER A O 1
ATOM 4924 N N . TYR A 1 659 ? 8.235 7.753 -22.310 1.00 94.50 659 TYR A N 1
ATOM 4925 C CA . TYR A 1 659 ? 9.465 7.716 -23.100 1.00 94.50 659 TYR A CA 1
ATOM 4926 C C . TYR A 1 659 ? 9.425 6.606 -24.148 1.00 94.50 659 TYR A C 1
ATOM 4928 O O . TYR A 1 659 ? 9.766 6.863 -25.303 1.00 94.50 659 TYR A O 1
ATOM 4936 N N . SER A 1 660 ? 8.936 5.416 -23.785 1.00 96.12 660 SER A N 1
ATOM 4937 C CA . SER A 1 660 ? 8.701 4.326 -24.741 1.00 96.12 660 SER A CA 1
ATOM 4938 C C . SER A 1 660 ? 7.813 4.801 -25.894 1.00 96.12 660 SER A C 1
ATOM 4940 O O . SER A 1 660 ? 8.202 4.728 -27.057 1.00 96.12 660 SER A O 1
ATOM 4942 N N . GLN A 1 661 ? 6.685 5.447 -25.593 1.00 95.06 661 GLN A N 1
ATOM 4943 C CA . GLN A 1 661 ? 5.786 6.001 -26.607 1.00 95.06 661 GLN A CA 1
ATOM 4944 C C . GLN A 1 661 ? 6.491 6.985 -27.566 1.00 95.06 661 GLN A C 1
ATOM 4946 O O . GLN A 1 661 ? 6.275 6.951 -28.779 1.00 95.06 661 GLN A O 1
ATOM 4951 N N . ARG A 1 662 ? 7.405 7.826 -27.062 1.00 93.38 662 ARG A N 1
ATOM 4952 C CA . ARG A 1 662 ? 8.198 8.755 -27.890 1.00 93.38 662 ARG A CA 1
ATOM 4953 C C . ARG A 1 662 ? 9.100 8.042 -28.911 1.00 93.38 662 ARG A C 1
ATOM 4955 O O . ARG A 1 662 ? 9.427 8.642 -29.944 1.00 93.38 662 ARG A O 1
ATOM 4962 N N . LEU A 1 663 ? 9.482 6.793 -28.647 1.00 95.69 663 LEU A N 1
ATOM 4963 C CA . LEU A 1 663 ? 10.257 5.943 -29.554 1.00 95.69 663 LEU A CA 1
ATOM 4964 C C . LEU A 1 663 ? 9.402 5.291 -30.652 1.00 95.69 663 LEU A C 1
ATOM 4966 O O . LEU A 1 663 ? 9.974 4.626 -31.512 1.00 95.69 663 LEU A O 1
ATOM 4970 N N . SER A 1 664 ? 8.082 5.521 -30.696 1.00 96.94 664 SER A N 1
ATOM 4971 C CA . SER A 1 664 ? 7.176 4.984 -31.728 1.00 96.94 664 SER A CA 1
ATOM 4972 C C . SER A 1 664 ? 7.735 5.061 -33.165 1.00 96.94 664 SER A C 1
ATOM 4974 O O . SER A 1 664 ? 7.773 4.029 -33.834 1.00 96.94 664 SER A O 1
ATOM 4976 N N . PRO A 1 665 ? 8.278 6.195 -33.667 1.00 96.44 665 PRO A N 1
ATOM 4977 C CA . PRO A 1 665 ? 8.789 6.221 -35.038 1.00 96.44 665 PRO A CA 1
ATOM 4978 C C . PRO A 1 665 ? 10.078 5.406 -35.228 1.00 96.44 665 PRO A C 1
ATOM 4980 O O . PRO A 1 665 ? 10.294 4.861 -36.307 1.00 96.44 665 PRO A O 1
ATOM 4983 N N . ALA A 1 666 ? 10.925 5.292 -34.200 1.00 95.81 666 ALA A N 1
ATOM 4984 C CA . ALA A 1 666 ? 12.101 4.423 -34.242 1.00 95.81 666 ALA A CA 1
ATOM 4985 C C . ALA A 1 666 ? 11.690 2.941 -34.230 1.00 95.81 666 ALA A C 1
ATOM 4987 O O . ALA A 1 666 ? 12.223 2.147 -35.003 1.00 95.81 666 ALA A O 1
ATOM 4988 N N . PHE A 1 667 ? 10.683 2.590 -33.425 1.00 96.56 667 PHE A N 1
ATOM 4989 C CA . PHE A 1 667 ? 10.071 1.263 -33.416 1.00 96.56 667 PHE A CA 1
ATOM 4990 C C . PHE A 1 667 ? 9.460 0.917 -34.780 1.00 96.56 667 PHE A C 1
ATOM 4992 O O . PHE A 1 667 ? 9.692 -0.166 -35.315 1.00 96.56 667 PHE A O 1
ATOM 4999 N N . ALA A 1 668 ? 8.747 1.863 -35.397 1.00 96.62 668 ALA A N 1
ATOM 5000 C CA . ALA A 1 668 ? 8.215 1.702 -36.745 1.00 96.62 668 ALA A CA 1
ATOM 5001 C C . ALA A 1 668 ? 9.328 1.471 -37.779 1.00 96.62 668 ALA A C 1
ATOM 5003 O O . ALA A 1 668 ? 9.178 0.626 -38.657 1.00 96.62 668 ALA A O 1
ATOM 5004 N N . ALA A 1 669 ? 10.458 2.178 -37.663 1.00 95.56 669 ALA A N 1
ATOM 5005 C CA . ALA A 1 669 ? 11.608 1.980 -38.542 1.00 95.56 669 ALA A CA 1
ATOM 5006 C C . ALA A 1 669 ? 12.223 0.576 -38.386 1.00 95.56 669 ALA A C 1
ATOM 5008 O O . ALA A 1 669 ? 12.526 -0.061 -39.394 1.00 95.56 669 ALA A O 1
ATOM 5009 N N . ILE A 1 670 ? 12.351 0.068 -37.152 1.00 95.75 670 ILE A N 1
ATOM 5010 C CA . ILE A 1 670 ? 12.809 -1.304 -36.864 1.00 95.75 670 ILE A CA 1
ATOM 5011 C C . ILE A 1 670 ? 11.919 -2.325 -37.584 1.00 95.75 670 ILE A C 1
ATOM 5013 O O . ILE A 1 670 ? 12.418 -3.136 -38.369 1.00 95.75 670 ILE A O 1
ATOM 5017 N N . VAL A 1 671 ? 10.602 -2.233 -37.382 1.00 95.50 671 VAL A N 1
ATOM 5018 C CA . VAL A 1 671 ? 9.617 -3.126 -38.011 1.00 95.50 671 VAL A CA 1
ATOM 5019 C C . VAL A 1 671 ? 9.671 -3.014 -39.537 1.00 95.50 671 VAL A C 1
ATOM 5021 O O . VAL A 1 671 ? 9.822 -4.015 -40.230 1.00 95.50 671 VAL A O 1
ATOM 5024 N N . ALA A 1 672 ? 9.639 -1.800 -40.088 1.00 93.44 672 ALA A N 1
ATOM 5025 C CA . ALA A 1 672 ? 9.656 -1.584 -41.535 1.00 93.44 672 ALA A CA 1
ATOM 5026 C C . ALA A 1 672 ? 10.944 -2.083 -42.214 1.00 93.44 672 ALA A C 1
ATOM 5028 O O . ALA A 1 672 ? 10.903 -2.482 -43.375 1.00 93.44 672 ALA A O 1
ATOM 5029 N N . SER A 1 673 ? 12.078 -2.078 -41.506 1.00 92.75 673 SER A N 1
ATOM 5030 C CA . SER A 1 673 ? 13.359 -2.565 -42.035 1.00 92.75 673 SER A CA 1
ATOM 5031 C C . SER A 1 673 ? 13.450 -4.092 -42.135 1.00 92.75 673 SER A C 1
ATOM 5033 O O . SER A 1 673 ? 14.324 -4.604 -42.834 1.00 92.75 673 SER A O 1
ATOM 5035 N N . THR A 1 674 ? 12.561 -4.808 -41.442 1.00 91.94 674 THR A N 1
ATOM 5036 C CA . THR A 1 674 ? 12.602 -6.270 -41.281 1.00 91.94 674 THR A CA 1
ATOM 5037 C C . THR A 1 674 ? 11.369 -6.979 -41.827 1.00 91.94 674 THR A C 1
ATOM 5039 O O . THR A 1 674 ? 11.442 -8.173 -42.117 1.00 91.94 674 THR A O 1
ATOM 5042 N N . LEU A 1 675 ? 10.261 -6.259 -42.026 1.00 88.00 675 LEU A N 1
ATOM 5043 C CA . LEU A 1 675 ? 9.089 -6.801 -42.698 1.00 88.00 675 LEU A CA 1
ATOM 5044 C C . LEU A 1 675 ? 9.463 -7.316 -44.099 1.00 88.00 675 LEU A C 1
ATOM 5046 O O . LEU A 1 675 ? 10.124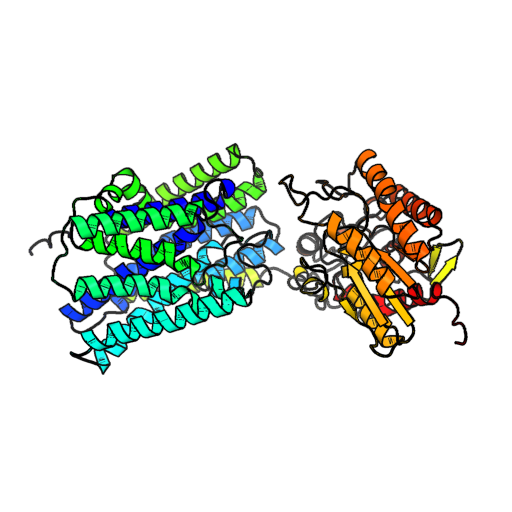 -6.605 -44.867 1.00 88.00 675 LEU A O 1
ATOM 5050 N N . PRO A 1 676 ? 9.012 -8.525 -44.477 1.00 73.62 676 PRO A N 1
ATOM 5051 C CA . PRO A 1 676 ? 9.153 -9.001 -45.842 1.00 73.62 676 PRO A CA 1
ATOM 5052 C C . PRO A 1 676 ? 8.528 -7.997 -46.821 1.00 73.62 676 PRO A C 1
ATOM 5054 O O . PRO A 1 676 ? 7.471 -7.429 -46.524 1.00 73.62 676 PRO A O 1
ATOM 5057 N N . PRO A 1 677 ? 9.120 -7.776 -48.009 1.00 63.53 677 PRO A N 1
ATOM 5058 C CA . PRO A 1 677 ? 8.465 -6.984 -49.040 1.00 63.53 677 PRO A CA 1
ATOM 5059 C C . PRO A 1 677 ? 7.088 -7.591 -49.321 1.00 63.53 677 PRO A C 1
ATOM 5061 O O . PRO A 1 677 ? 6.982 -8.800 -49.533 1.00 63.53 677 PRO A O 1
ATOM 5064 N N . ALA A 1 678 ? 6.045 -6.755 -49.294 1.00 55.88 678 ALA A N 1
ATOM 5065 C CA . ALA A 1 678 ? 4.670 -7.203 -49.464 1.00 55.88 678 ALA A CA 1
ATOM 5066 C C . ALA A 1 678 ? 4.550 -8.067 -50.729 1.00 55.88 678 ALA A C 1
ATOM 5068 O O . ALA A 1 678 ? 4.703 -7.572 -51.849 1.00 55.88 678 ALA A O 1
ATOM 5069 N N . TYR A 1 679 ? 4.285 -9.364 -50.555 1.00 41.31 679 TYR A N 1
ATOM 5070 C CA . TYR A 1 679 ? 3.846 -10.196 -51.665 1.00 41.31 679 TYR A CA 1
ATOM 5071 C C . TYR A 1 679 ? 2.485 -9.649 -52.109 1.00 41.31 679 TYR A C 1
ATOM 5073 O O . TYR A 1 679 ? 1.594 -9.527 -51.264 1.00 41.31 679 TYR A O 1
ATOM 5081 N N . PRO A 1 680 ? 2.283 -9.301 -53.393 1.00 37.91 680 PRO A N 1
ATOM 5082 C CA . PRO A 1 680 ? 0.939 -9.044 -53.882 1.00 37.91 680 PRO A CA 1
ATOM 5083 C C . PRO A 1 680 ? 0.137 -10.340 -53.697 1.00 37.91 680 PRO A C 1
ATOM 5085 O O . PRO A 1 680 ? 0.413 -11.327 -54.380 1.00 37.91 680 PRO A O 1
ATOM 5088 N N . ARG A 1 681 ? -0.768 -10.358 -52.710 1.00 36.44 681 ARG A N 1
ATOM 5089 C CA . ARG A 1 681 ? -1.726 -11.453 -52.506 1.00 36.44 681 ARG A CA 1
ATOM 5090 C C . ARG A 1 681 ? -2.754 -11.477 -53.630 1.00 36.44 681 ARG A C 1
ATOM 5092 O O . ARG A 1 681 ? -3.185 -10.380 -54.058 1.00 36.44 681 ARG A O 1
#

Foldseek 3Di:
DDDDDPDDPLLLLLLLLLQLLVLVLCCLLPCVQFQLSPLSLLLVLLSLLQVVLLVLVVCCVVPVADDLLLLVLVVLLFALFLLVVLLVVLLVVCVPPHFPLVNLVLLLCSLCLLVLNNLVVQLPDLAAPPRPDLDHLRNLSLSVSLSVVCVVPLSVVLRVLSVVVPVCSLVVVLVVLVVLLVQLLVVLQVCLVVVGSCSPRPNSNSVNSSSLSSNLSSCLVVDPDADDLVQLQVLLVQLVCLLSCSRRPDHPPPSPDHCSSVSNSSSSSSLVNSSSRDCDHDSVVSSDPVSSVSSLLSSQLSSQSRSLSSVQCVPPNSDPVSSVVSSVVSVVSSVCCSVVRNVVSVVVPPPDDSNVSVVVSVVVSVVSSVVSVVVSVPQDQFADEAFDDDFFFDWFWAFDPLAIDTPDFGDFDDPQFQYPLFPPGLSCLLVLFQPCCSDCQDDVQHKDKAAAPQAPAEEEQAFEVQSRLLVLLARLLRNVVRYIYIYRYHHQQGLWQAFAADPPDRDGSPQSVVSSVVSLVVLLVSLHLEYEHDYQFFDRPHPDPLDDDPVSNVRRLNGNLVSLLSNCVRHAYEQEAHFFFWPFWLSSQSSVRRNGQCVRKAFRCRRQNPVSVVSSVVSCVSNVHRYYYNCSHQHDRIRGQDGRNYGQASTGGHGRSVNSNSNNNVVSSVCVNGRDDDDPD

InterPro domains:
  IPR002656 Acyltransferase 3 domain [PF01757] (12-334)
  IPR043968 SGNH domain [PF19040] (446-668)
  IPR050879 Acyltransferase 3 [PTHR23028] (8-364)

Mean predicted aligned error: 9.99 Å

Nearest PDB structures (foldseek):
  5c65-assembly2_B  TM=2.115E-01  e=1.984E+00  Homo sapiens
  5c65-assembly1_A  TM=2.154E-01  e=4.447E+00  Homo sapiens
  8glv-assembly1_Lm  TM=1.101E-01  e=5.820E+00  Chlamydomonas reinhardtii

pLDDT: mean 88.29, std 12.78, range [26.81, 98.56]

Radius of gyration: 30.2 Å; Cα contacts (8 Å, |Δi|>4): 1220; chains: 1; bounding box: 70×52×103 Å

Secondary structure (DSSP, 8-state):
------PPP-HHHHHHHHHHHHHHHHHHH-TTTSTTGGGHHHHHHHHHHHHHHHHHHHHHHHHSS--HHHHHHHHHHHHHHHHHHHHHHHHHHHHHHS-HHHHHHHHHHHHHHHTT-HHHHHHT-SS-TT-SS---TTTTHHHHHHHHHHHHHHHHHHHHHHHHHGGGHHHHHHHHHHHHHHHHHHHHHHHHHTT-THHHH-HHHHHHHHHHHHHHHHHHHH--PPPPHHHHHHHHHHHHHHHHHHHHH--TTS-TTTTTTHHHHHHHHHHHHHHHH-SSSHHHHTT-HHHHHHHHHHHHHHHHHHHHHHHHHHHH-S-HHHHHHHHHHHHHHHHHHIIIIIHHHHHS-----HHHHHHHHHHHHHHHHHHHHHHHHHS----B---PPP------EEEETTEEEESS-------SS-BTT-BS-TTTGGG---GGGGTTTSTT-PPEEEE-TT-SEEEEEEESHHHHHTHHHHHHHHHHHTEEEEEEE-TT--SSS---B-TTS--B-TTHHHHHHHHHHHHHHH--SEEEEE---S-TT-S-TTS--HHHHHHHHHHHHHHHHHHHTTS-EEEEPPPPPPSS-HHHHHHHTTT-GGGG-EEHHHHS-HHHHHHHHHHHHHTTPEEE-GGGGT-SSEE-SEETTEESBSSSS-B-HHHHHHTHHHHHHHHHHHSPP----